Protein AF-A0A8S1H3C2-F1 (afdb_monomer_lite)

Structure (mmCIF, N/CA/C/O backbone):
data_AF-A0A8S1H3C2-F1
#
_entry.id   AF-A0A8S1H3C2-F1
#
loop_
_atom_site.group_PDB
_atom_site.id
_atom_site.type_symbol
_atom_site.label_atom_id
_atom_site.label_alt_id
_atom_site.label_comp_id
_atom_site.label_asym_id
_atom_site.label_entity_id
_atom_site.label_seq_id
_atom_site.pdbx_PDB_ins_code
_atom_site.Cartn_x
_atom_site.Cartn_y
_atom_site.Cartn_z
_atom_site.occupancy
_atom_site.B_iso_or_equiv
_atom_site.auth_seq_id
_atom_site.auth_comp_id
_atom_site.auth_asym_id
_atom_site.auth_atom_id
_atom_site.pdbx_PDB_model_num
ATOM 1 N N . MET A 1 1 ? 45.167 12.182 3.742 1.00 55.09 1 MET A N 1
ATOM 2 C CA . MET A 1 1 ? 45.003 10.897 3.016 1.00 55.09 1 MET A CA 1
ATOM 3 C C . MET A 1 1 ? 44.494 11.223 1.616 1.00 55.09 1 MET A C 1
ATOM 5 O O . MET A 1 1 ? 43.636 12.089 1.514 1.00 55.09 1 MET A O 1
ATOM 9 N N . ASP A 1 2 ? 45.043 10.626 0.556 1.00 65.62 2 ASP A N 1
ATOM 10 C CA . ASP A 1 2 ? 44.623 10.932 -0.822 1.00 65.62 2 ASP A CA 1
ATOM 11 C C . ASP A 1 2 ? 43.189 10.428 -1.076 1.00 65.62 2 ASP A C 1
ATOM 13 O O . ASP A 1 2 ? 42.877 9.261 -0.826 1.00 65.62 2 ASP A O 1
ATOM 17 N N . ARG A 1 3 ? 42.315 11.313 -1.572 1.00 51.00 3 ARG A N 1
ATOM 18 C CA . ARG A 1 3 ? 40.905 11.036 -1.890 1.00 51.00 3 ARG A CA 1
ATOM 19 C C . ARG A 1 3 ? 40.763 9.857 -2.850 1.00 51.00 3 ARG A C 1
ATOM 21 O O . ARG A 1 3 ? 39.789 9.114 -2.743 1.00 51.00 3 ARG A O 1
ATOM 28 N N . LYS A 1 4 ? 41.723 9.682 -3.761 1.00 58.03 4 LYS A N 1
ATOM 29 C CA . LYS A 1 4 ? 41.727 8.579 -4.725 1.00 58.03 4 LYS A CA 1
ATOM 30 C C . LYS A 1 4 ? 41.918 7.227 -4.028 1.00 58.03 4 LYS A C 1
ATOM 32 O O . LYS A 1 4 ? 41.159 6.305 -4.298 1.00 58.03 4 LYS A O 1
ATOM 37 N N . LYS A 1 5 ? 42.817 7.158 -3.037 1.00 65.50 5 LYS A N 1
ATOM 38 C CA . LYS A 1 5 ? 43.100 5.938 -2.258 1.00 65.50 5 LYS A CA 1
ATOM 39 C C . LYS A 1 5 ? 41.933 5.487 -1.380 1.00 65.50 5 LYS A C 1
ATOM 41 O O . LYS A 1 5 ? 41.719 4.294 -1.229 1.00 65.50 5 LYS A O 1
ATOM 46 N N . VAL A 1 6 ? 41.163 6.418 -0.811 1.00 62.41 6 VAL A N 1
ATOM 47 C CA . VAL A 1 6 ? 39.980 6.065 0.001 1.00 62.41 6 VAL A CA 1
ATOM 48 C C . VAL A 1 6 ? 38.882 5.453 -0.870 1.00 62.41 6 VAL A C 1
ATOM 50 O O . VAL A 1 6 ? 38.270 4.463 -0.486 1.00 62.41 6 VAL A O 1
ATOM 53 N N . ILE A 1 7 ? 38.663 6.013 -2.063 1.00 62.62 7 ILE A N 1
ATOM 54 C CA . ILE A 1 7 ? 37.695 5.479 -3.030 1.00 62.62 7 ILE A CA 1
ATOM 55 C C . ILE A 1 7 ? 38.133 4.093 -3.514 1.00 62.62 7 ILE A C 1
ATOM 57 O O . ILE A 1 7 ? 37.311 3.189 -3.602 1.00 62.62 7 ILE A O 1
ATOM 61 N N . GLU A 1 8 ? 39.424 3.914 -3.784 1.00 70.12 8 GLU A N 1
ATOM 62 C CA . GLU A 1 8 ? 39.999 2.647 -4.238 1.00 70.12 8 GLU A CA 1
ATOM 63 C C . GLU A 1 8 ? 39.879 1.539 -3.178 1.00 70.12 8 GLU A C 1
ATOM 65 O O . GLU A 1 8 ? 39.448 0.437 -3.504 1.00 70.12 8 GLU A O 1
ATOM 70 N N . LEU A 1 9 ? 40.130 1.852 -1.900 1.00 73.94 9 LEU A N 1
ATOM 71 C CA . LEU A 1 9 ? 39.920 0.919 -0.785 1.00 73.94 9 LEU A CA 1
ATOM 72 C C . LEU A 1 9 ? 38.450 0.503 -0.640 1.00 73.94 9 LEU A C 1
ATOM 74 O O . LEU A 1 9 ? 38.166 -0.680 -0.499 1.00 73.94 9 LEU A O 1
ATOM 78 N N . MET A 1 10 ? 37.513 1.450 -0.739 1.00 66.44 10 MET A N 1
ATOM 79 C CA . MET A 1 10 ? 36.079 1.140 -0.658 1.00 66.44 10 MET A CA 1
ATOM 80 C C . MET A 1 10 ? 35.590 0.310 -1.850 1.00 66.44 10 MET A C 1
ATOM 82 O O . MET A 1 10 ? 34.745 -0.565 -1.683 1.00 66.44 10 MET A O 1
ATOM 86 N N . ILE A 1 11 ? 36.104 0.575 -3.056 1.00 70.50 11 ILE A N 1
ATOM 87 C CA . ILE A 1 11 ? 35.782 -0.221 -4.247 1.00 70.50 11 ILE A CA 1
ATOM 88 C C . ILE A 1 11 ? 36.325 -1.641 -4.090 1.00 70.50 11 ILE A C 1
ATOM 90 O O . ILE A 1 11 ? 35.598 -2.584 -4.380 1.00 70.50 11 ILE A O 1
ATOM 94 N N . ASN A 1 12 ? 37.560 -1.805 -3.615 1.00 72.56 12 ASN A N 1
ATOM 95 C CA . ASN A 1 12 ? 38.154 -3.126 -3.407 1.00 72.56 12 ASN A CA 1
ATOM 96 C C . ASN A 1 12 ? 37.400 -3.928 -2.340 1.00 72.56 12 ASN A C 1
ATOM 98 O O . ASN A 1 12 ? 37.137 -5.101 -2.554 1.00 72.56 12 ASN A O 1
ATOM 102 N N . GLU A 1 13 ? 36.947 -3.285 -1.264 1.00 70.06 13 GLU A N 1
ATOM 103 C CA . GLU A 1 13 ? 36.142 -3.935 -0.222 1.00 70.06 13 GLU A CA 1
ATOM 104 C C . GLU A 1 13 ? 34.762 -4.378 -0.746 1.00 70.06 13 GLU A C 1
ATOM 106 O O . GLU A 1 13 ? 34.298 -5.480 -0.465 1.00 70.06 13 GLU A O 1
ATOM 111 N N . LEU A 1 14 ? 34.116 -3.567 -1.593 1.00 65.12 14 LEU A N 1
ATOM 112 C CA . LEU A 1 14 ? 32.884 -3.979 -2.275 1.00 65.12 14 LEU A CA 1
ATOM 113 C C . LEU A 1 14 ? 33.131 -5.140 -3.255 1.00 65.12 14 LEU A C 1
ATOM 115 O O . LEU A 1 14 ? 32.277 -6.011 -3.403 1.00 65.12 14 LEU A O 1
ATOM 119 N N . LYS A 1 15 ? 34.296 -5.199 -3.903 1.00 68.56 15 LYS A N 1
ATOM 120 C CA . LYS A 1 15 ? 34.657 -6.337 -4.760 1.00 68.56 15 LYS A CA 1
ATOM 121 C C . LYS A 1 15 ? 34.910 -7.609 -3.953 1.00 68.56 15 LYS A C 1
ATOM 123 O O . LYS A 1 15 ? 34.376 -8.653 -4.308 1.00 68.56 15 LYS A O 1
ATOM 128 N N . GLU A 1 16 ? 35.630 -7.512 -2.835 1.00 72.38 16 GLU A N 1
ATOM 129 C CA . GLU A 1 16 ? 35.894 -8.636 -1.921 1.00 72.38 16 GLU A CA 1
ATOM 130 C C . GLU A 1 16 ? 34.606 -9.257 -1.357 1.00 72.38 16 GLU A C 1
ATOM 132 O O . GLU A 1 16 ? 34.556 -10.456 -1.098 1.00 72.38 16 GLU A O 1
ATOM 137 N N . HIS A 1 17 ? 33.535 -8.469 -1.231 1.00 64.81 17 HIS A N 1
ATOM 138 C CA . HIS A 1 17 ? 32.214 -8.949 -0.817 1.00 64.81 17 HIS A CA 1
ATOM 139 C C . HIS A 1 17 ? 31.307 -9.420 -1.973 1.00 64.81 17 HIS A C 1
ATOM 141 O O . HIS A 1 17 ? 30.110 -9.620 -1.765 1.00 64.81 17 HIS A O 1
ATOM 147 N N . GLY A 1 18 ? 31.849 -9.620 -3.180 1.00 52.69 18 GLY A N 1
ATOM 148 C CA . GLY A 1 18 ? 31.133 -10.228 -4.307 1.00 52.69 18 GLY A CA 1
ATOM 149 C C . GLY A 1 18 ? 30.209 -9.283 -5.084 1.00 52.69 18 GLY A C 1
ATOM 150 O O . GLY A 1 18 ? 29.387 -9.745 -5.871 1.00 52.69 18 GLY A O 1
ATOM 151 N N . TYR A 1 19 ? 30.336 -7.962 -4.920 1.00 57.72 19 TYR A N 1
ATOM 152 C CA . TYR A 1 19 ? 29.526 -6.974 -5.652 1.00 57.72 19 TYR A CA 1
ATOM 153 C C . TYR A 1 19 ? 30.087 -6.642 -7.060 1.00 57.72 19 TYR A C 1
ATOM 155 O O . TYR A 1 19 ? 29.894 -5.530 -7.560 1.00 57.72 19 TYR A O 1
ATOM 163 N N . GLU A 1 20 ? 30.808 -7.572 -7.703 1.00 50.06 20 GLU A N 1
ATOM 164 C CA . GLU A 1 20 ? 31.586 -7.332 -8.936 1.00 50.06 20 GLU A CA 1
ATOM 165 C C . GLU A 1 20 ? 30.755 -7.198 -10.221 1.00 50.06 20 GLU A C 1
ATOM 167 O O . GLU A 1 20 ? 31.180 -6.520 -11.164 1.00 50.06 20 GLU A O 1
ATOM 172 N N . GLU A 1 21 ? 29.549 -7.760 -10.280 1.00 48.56 21 GLU A N 1
ATOM 173 C CA . GLU A 1 21 ? 28.742 -7.685 -11.497 1.00 48.56 21 GLU A CA 1
ATOM 174 C C . GLU A 1 21 ? 27.997 -6.353 -11.602 1.00 48.56 21 GLU A C 1
ATOM 176 O O . GLU A 1 21 ? 26.883 -6.175 -11.116 1.00 48.56 21 GLU A O 1
ATOM 181 N N . ARG A 1 22 ? 28.650 -5.403 -12.285 1.00 47.44 22 ARG A N 1
ATOM 182 C CA . ARG A 1 22 ? 28.085 -4.135 -12.770 1.00 47.44 22 ARG A CA 1
ATOM 183 C C . ARG A 1 22 ? 27.270 -3.408 -11.703 1.00 47.44 22 ARG A C 1
ATOM 185 O O . ARG A 1 22 ? 26.047 -3.367 -11.794 1.00 47.44 22 ARG A O 1
ATOM 192 N N . LEU A 1 23 ? 27.951 -2.731 -10.773 1.00 50.84 23 LEU A N 1
ATOM 193 C CA . LEU A 1 23 ? 27.340 -1.659 -9.979 1.00 50.84 23 LEU A CA 1
ATOM 194 C C . LEU A 1 23 ? 26.544 -0.755 -10.939 1.00 50.84 23 LEU A C 1
ATOM 196 O O . LEU A 1 23 ? 27.149 -0.037 -11.744 1.00 50.84 23 LEU A O 1
ATOM 200 N N . PRO A 1 24 ? 25.199 -0.801 -10.927 1.00 5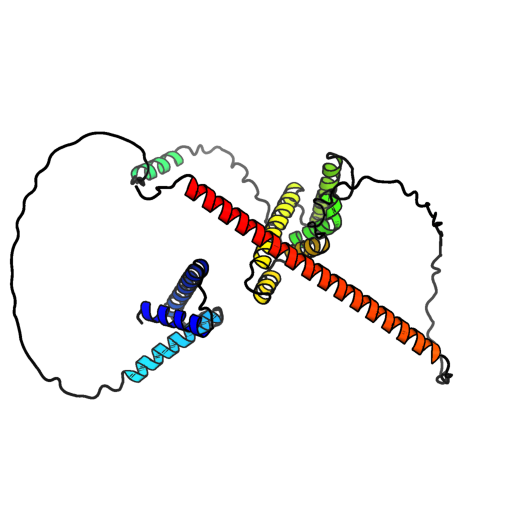7.19 24 PRO A N 1
ATOM 201 C CA . PRO A 1 24 ? 24.416 0.013 -11.837 1.00 57.19 24 PRO A CA 1
ATOM 202 C C . PRO A 1 24 ? 24.706 1.482 -11.506 1.00 57.19 24 PRO A C 1
ATOM 204 O O . PRO A 1 24 ? 25.086 1.799 -10.379 1.00 57.19 24 PRO A O 1
ATOM 207 N N . LYS A 1 25 ? 24.509 2.418 -12.443 1.00 58.56 25 LYS A N 1
ATOM 208 C CA . LYS A 1 25 ? 24.722 3.866 -12.192 1.00 58.56 25 LYS A CA 1
ATOM 209 C C . LYS A 1 25 ? 24.022 4.370 -10.910 1.00 58.56 25 LYS A C 1
ATOM 211 O O . LYS A 1 25 ? 24.436 5.360 -10.311 1.00 58.56 25 LYS A O 1
ATOM 216 N N . THR A 1 26 ? 22.981 3.669 -10.455 1.00 54.62 26 THR A N 1
ATOM 217 C CA . THR A 1 26 ? 22.297 3.889 -9.174 1.00 54.62 26 THR A CA 1
ATOM 218 C C . THR A 1 26 ? 23.173 3.604 -7.949 1.00 54.62 26 THR A C 1
ATOM 220 O O . THR A 1 26 ? 23.099 4.354 -6.978 1.00 54.62 26 THR A O 1
ATOM 223 N N . CYS A 1 27 ? 24.042 2.595 -7.982 1.00 62.31 27 CYS A N 1
ATOM 224 C CA . CYS A 1 27 ? 24.999 2.328 -6.912 1.00 62.31 27 CYS A CA 1
ATOM 225 C C . CYS A 1 27 ? 26.143 3.344 -6.888 1.00 62.31 27 CYS A C 1
ATOM 227 O O . CYS A 1 27 ? 26.574 3.724 -5.807 1.00 62.31 27 CYS A O 1
ATOM 229 N N . GLU A 1 28 ? 26.582 3.864 -8.038 1.00 66.94 28 GLU A N 1
ATOM 230 C CA . GLU A 1 28 ? 27.571 4.952 -8.075 1.00 66.94 28 GLU A CA 1
ATOM 231 C C . GLU A 1 28 ? 27.034 6.220 -7.391 1.00 66.94 28 GLU A C 1
ATOM 233 O O . GLU A 1 28 ? 27.723 6.838 -6.577 1.00 66.94 28 GLU A O 1
ATOM 238 N N . ASN A 1 29 ? 25.773 6.576 -7.656 1.00 71.12 29 ASN A N 1
ATOM 239 C CA . ASN A 1 29 ? 25.106 7.687 -6.975 1.00 71.12 29 ASN A CA 1
ATOM 240 C C . ASN A 1 29 ? 24.943 7.418 -5.475 1.00 71.12 29 ASN A C 1
ATOM 242 O O . ASN A 1 29 ? 25.213 8.296 -4.662 1.00 71.12 29 ASN A O 1
ATOM 246 N N . ARG A 1 30 ? 24.602 6.184 -5.091 1.00 71.31 30 ARG A N 1
ATOM 247 C CA . ARG A 1 30 ? 24.471 5.797 -3.681 1.00 71.31 30 ARG A CA 1
ATOM 248 C C . ARG A 1 30 ? 25.810 5.821 -2.940 1.00 71.31 30 ARG A C 1
ATOM 250 O O . ARG A 1 30 ? 25.859 6.264 -1.798 1.00 71.31 30 ARG A O 1
ATOM 257 N N . ILE A 1 31 ? 26.902 5.424 -3.594 1.00 75.00 31 ILE A N 1
ATOM 258 C CA . ILE A 1 31 ? 28.268 5.556 -3.068 1.00 75.00 31 ILE A CA 1
ATOM 259 C C . ILE A 1 31 ? 28.635 7.039 -2.930 1.00 75.00 31 ILE A C 1
ATOM 261 O O . ILE A 1 31 ? 29.165 7.436 -1.895 1.00 75.00 31 ILE A O 1
ATOM 265 N N . LYS A 1 32 ? 28.307 7.886 -3.915 1.00 75.69 32 LYS A N 1
ATOM 266 C CA . LYS A 1 32 ? 28.519 9.344 -3.834 1.00 75.69 32 LYS A CA 1
ATOM 267 C C . LYS A 1 32 ? 27.749 9.977 -2.670 1.00 75.69 32 LYS A C 1
ATOM 269 O O . LYS A 1 32 ? 28.317 10.811 -1.961 1.00 75.69 32 LYS A O 1
ATOM 274 N N . ASP A 1 33 ? 26.509 9.559 -2.442 1.00 74.88 33 ASP A N 1
ATOM 275 C CA . ASP A 1 33 ? 25.683 10.031 -1.327 1.00 74.88 33 ASP A CA 1
ATOM 276 C C . ASP A 1 33 ? 26.235 9.564 0.022 1.00 74.88 33 ASP A C 1
ATOM 278 O O . ASP A 1 33 ? 26.403 10.383 0.929 1.00 74.88 33 ASP A O 1
ATOM 282 N N . LEU A 1 34 ? 26.621 8.289 0.137 1.00 76.94 34 LEU A N 1
ATOM 283 C CA . LEU A 1 34 ? 27.295 7.760 1.325 1.00 76.94 34 LEU A CA 1
ATOM 284 C C . LEU A 1 34 ? 28.587 8.529 1.609 1.00 76.94 34 LEU A C 1
ATOM 286 O O . LEU A 1 34 ? 28.781 9.001 2.723 1.00 76.94 34 LEU A O 1
ATOM 290 N N . MET A 1 35 ? 29.419 8.778 0.595 1.00 77.38 35 MET A N 1
ATOM 291 C CA . MET A 1 35 ? 30.628 9.591 0.742 1.00 77.38 35 MET A CA 1
ATOM 292 C C . MET A 1 35 ? 30.328 11.019 1.207 1.00 77.38 35 MET A C 1
ATOM 294 O O . MET A 1 35 ? 31.107 11.589 1.972 1.00 77.38 35 MET A O 1
ATOM 298 N N . LYS A 1 36 ? 29.233 11.628 0.741 1.00 81.50 36 LYS A N 1
ATOM 299 C CA . LYS A 1 36 ? 28.829 12.976 1.159 1.00 81.50 36 LYS A CA 1
ATOM 300 C C . LYS A 1 36 ? 28.411 12.992 2.630 1.00 81.50 36 LYS A C 1
ATOM 302 O O . LYS A 1 36 ? 28.834 13.887 3.360 1.00 81.50 36 LYS A O 1
ATOM 307 N N . ILE A 1 37 ? 27.653 11.986 3.067 1.00 79.69 37 ILE A N 1
ATOM 308 C CA . ILE A 1 37 ? 27.237 11.812 4.465 1.00 79.69 37 ILE A CA 1
ATOM 309 C C . ILE A 1 37 ? 28.457 11.559 5.355 1.00 79.69 37 ILE A C 1
ATOM 311 O O . ILE A 1 37 ? 28.639 12.262 6.348 1.00 79.69 37 ILE A O 1
ATOM 315 N N . THR A 1 38 ? 29.338 10.630 4.973 1.00 81.50 38 THR A N 1
ATOM 316 C CA . THR A 1 38 ? 30.560 10.318 5.726 1.00 81.50 38 THR A CA 1
ATOM 317 C C . THR A 1 38 ? 31.457 11.547 5.861 1.00 81.50 38 THR A C 1
ATOM 319 O O . THR A 1 38 ? 31.936 11.827 6.953 1.00 81.50 38 THR A O 1
ATOM 322 N N . LYS A 1 39 ? 31.631 12.346 4.799 1.00 81.00 39 LYS A N 1
ATOM 323 C CA . LYS A 1 39 ? 32.386 13.611 4.868 1.00 81.00 39 LYS A CA 1
ATOM 324 C C . LYS A 1 39 ? 31.757 14.631 5.812 1.00 81.00 39 LYS A C 1
ATOM 326 O O . LYS A 1 39 ? 32.479 15.263 6.575 1.00 81.00 39 LYS A O 1
ATOM 331 N N . GLY A 1 40 ? 30.435 14.794 5.756 1.00 85.19 40 GLY A N 1
ATOM 332 C CA . GLY A 1 40 ? 29.718 15.694 6.659 1.00 85.19 40 GLY A CA 1
ATOM 333 C C . GLY A 1 40 ? 29.882 15.281 8.120 1.00 85.19 40 GLY A C 1
ATOM 334 O O . GLY A 1 40 ? 30.102 16.131 8.978 1.00 85.19 40 GLY A O 1
ATOM 335 N N . LEU A 1 41 ? 29.846 13.975 8.391 1.00 84.75 41 LEU A N 1
ATOM 336 C CA . LEU A 1 41 ? 30.044 13.434 9.731 1.00 84.75 41 LEU A CA 1
ATOM 337 C C . LEU A 1 41 ? 31.491 13.608 10.216 1.00 84.75 41 LEU A C 1
ATOM 339 O O . LEU A 1 41 ? 31.678 14.060 11.340 1.00 84.75 41 LEU A O 1
ATOM 343 N N . ILE A 1 42 ? 32.494 13.334 9.371 1.00 83.19 42 ILE A N 1
ATOM 344 C CA . ILE A 1 42 ? 33.915 13.567 9.691 1.00 83.19 42 ILE A CA 1
ATOM 345 C C . ILE A 1 42 ? 34.143 15.035 10.046 1.00 83.19 42 ILE A C 1
ATOM 347 O O . ILE A 1 42 ? 34.645 15.321 11.125 1.00 83.19 42 ILE A O 1
ATOM 351 N N . HIS A 1 43 ? 33.691 15.963 9.199 1.00 84.06 43 HIS A N 1
ATOM 352 C CA . HIS A 1 43 ? 33.841 17.393 9.466 1.00 84.06 43 HIS A CA 1
ATOM 353 C C . HIS A 1 43 ? 33.144 17.802 10.770 1.00 84.06 43 HIS A C 1
ATOM 355 O O . HIS A 1 43 ? 33.663 18.619 11.524 1.00 84.06 43 HIS A O 1
ATOM 361 N N . LYS A 1 44 ? 31.963 17.240 11.061 1.00 87.19 44 LYS A N 1
ATOM 362 C CA . LYS A 1 44 ? 31.235 17.529 12.301 1.00 87.19 44 LYS A CA 1
ATOM 363 C C . LYS A 1 44 ? 32.001 17.028 13.526 1.00 87.19 44 LYS A C 1
ATOM 365 O O . LYS A 1 44 ? 32.126 17.775 14.491 1.00 87.19 44 LYS A O 1
ATOM 370 N N . ILE A 1 45 ? 32.558 15.820 13.465 1.00 84.50 45 ILE A N 1
ATOM 371 C CA . ILE A 1 45 ? 33.403 15.250 14.523 1.00 84.50 45 ILE A CA 1
ATOM 372 C C . ILE A 1 45 ? 34.664 16.105 14.715 1.00 84.50 45 ILE A C 1
ATOM 374 O O . ILE A 1 45 ? 34.937 16.518 15.837 1.00 84.50 45 ILE A O 1
ATOM 378 N N . GLU A 1 46 ? 35.373 16.449 13.636 1.00 83.56 46 GLU A N 1
ATOM 379 C CA . GLU A 1 46 ? 36.587 17.281 13.677 1.00 83.56 46 GLU A CA 1
ATOM 380 C C . GLU A 1 46 ? 36.321 18.694 14.219 1.00 83.56 46 GLU A C 1
ATOM 382 O O . GLU A 1 46 ? 37.153 19.250 14.930 1.00 83.56 46 GLU A O 1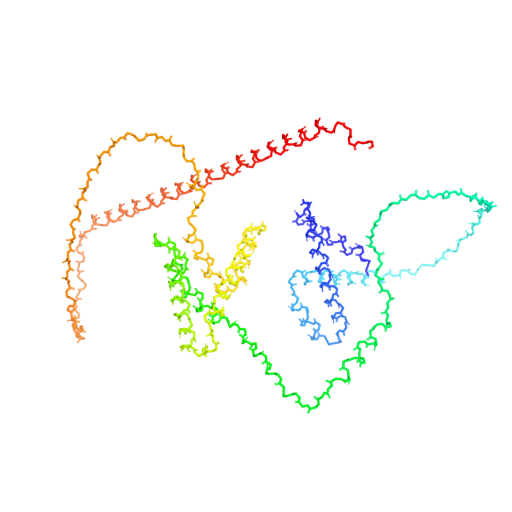
ATOM 387 N N . SER A 1 47 ? 35.152 19.272 13.924 1.00 84.69 47 SER A N 1
ATOM 388 C CA . SER A 1 47 ? 34.759 20.598 14.427 1.00 84.69 47 SER A CA 1
ATOM 389 C C . SER A 1 47 ? 34.278 20.597 15.882 1.00 84.69 47 SER A C 1
ATOM 391 O O . SER A 1 47 ? 34.137 21.659 16.486 1.00 84.69 47 SER A O 1
ATOM 393 N N . THR A 1 48 ? 33.996 19.421 16.447 1.00 91.56 48 THR A N 1
ATOM 394 C CA . THR A 1 48 ? 33.482 19.284 17.810 1.00 91.56 48 THR A CA 1
ATOM 395 C C . THR A 1 48 ? 34.655 19.147 18.774 1.00 91.56 48 THR A C 1
ATOM 397 O O . THR A 1 48 ? 35.412 18.187 18.692 1.00 91.56 48 THR A O 1
ATOM 400 N N . THR A 1 49 ? 34.807 20.084 19.711 1.00 89.06 49 THR A N 1
ATOM 401 C CA . THR A 1 49 ? 35.909 20.092 20.696 1.00 89.06 49 THR A CA 1
ATOM 402 C C . THR A 1 49 ? 35.656 19.190 21.908 1.00 89.06 49 THR A C 1
ATOM 404 O O . THR A 1 49 ? 36.585 18.824 22.621 1.00 89.06 49 THR A O 1
ATOM 407 N N . SER A 1 50 ? 34.397 18.820 22.142 1.00 95.00 50 SER A N 1
ATOM 408 C CA . SER A 1 50 ? 33.955 17.970 23.247 1.00 95.00 50 SER A CA 1
ATOM 409 C C . SER A 1 50 ? 34.061 16.488 22.882 1.00 95.00 50 SER A C 1
ATOM 411 O O . SER A 1 50 ? 33.376 16.003 21.981 1.00 95.00 50 SER A O 1
ATOM 413 N N . GLN A 1 51 ? 34.882 15.741 23.623 1.00 87.75 51 GLN A N 1
ATOM 414 C CA . GLN A 1 51 ? 35.063 14.297 23.430 1.00 87.75 51 GLN A CA 1
ATOM 415 C C . GLN A 1 51 ? 33.754 13.508 23.614 1.00 87.75 51 GLN A C 1
ATOM 417 O O . GLN A 1 51 ? 33.489 12.565 22.870 1.00 87.75 51 GLN A O 1
ATOM 422 N N . LYS A 1 52 ? 32.893 13.923 24.556 1.00 89.44 52 LYS A N 1
ATOM 423 C CA . LYS A 1 52 ? 31.581 13.288 24.778 1.00 89.44 52 LYS A CA 1
ATOM 424 C C . LYS A 1 52 ? 30.663 13.437 23.564 1.00 89.44 52 LYS A C 1
ATOM 426 O O . LYS A 1 52 ? 29.956 12.498 23.206 1.00 89.44 52 LYS A O 1
ATOM 431 N N . ASP A 1 53 ? 30.713 14.590 22.906 1.00 85.19 53 ASP A N 1
ATOM 432 C CA . ASP A 1 53 ? 29.895 14.860 21.723 1.00 85.19 53 ASP A CA 1
ATOM 433 C C . ASP A 1 53 ? 30.443 14.138 20.484 1.00 85.19 53 ASP A C 1
ATOM 435 O O . ASP A 1 53 ? 29.667 13.638 19.668 1.00 85.19 53 ASP A O 1
ATOM 439 N N . GLN A 1 54 ? 31.768 13.987 20.373 1.00 85.31 54 GLN A N 1
ATOM 440 C CA . GLN A 1 54 ? 32.387 13.133 19.353 1.00 85.31 54 GLN A CA 1
ATOM 441 C C . GLN A 1 54 ? 31.966 11.663 19.514 1.00 85.31 54 GLN A C 1
ATOM 443 O O . GLN A 1 54 ? 31.564 11.028 18.536 1.00 85.31 54 GLN A O 1
ATOM 448 N N . GLU A 1 55 ? 31.986 11.126 20.739 1.00 86.94 55 GLU A N 1
ATOM 449 C CA . GLU A 1 55 ? 31.516 9.762 21.021 1.00 86.94 55 GLU A CA 1
ATOM 450 C C . GLU A 1 55 ? 30.025 9.589 20.722 1.00 86.94 55 GLU A C 1
ATOM 452 O O . GLU A 1 55 ? 29.621 8.570 20.157 1.00 86.94 55 GLU A O 1
ATOM 457 N N . TYR A 1 56 ? 29.197 10.584 21.048 1.00 91.31 56 TYR A N 1
ATOM 458 C CA . TYR A 1 56 ? 27.772 10.562 20.724 1.00 91.31 56 TYR A CA 1
ATOM 459 C C . TYR A 1 56 ? 27.527 10.549 19.206 1.00 91.31 56 TYR A C 1
ATOM 461 O O . TYR A 1 56 ? 26.721 9.754 18.707 1.00 91.31 56 TYR A O 1
ATOM 469 N N . LEU A 1 57 ? 28.253 11.374 18.445 1.00 87.50 57 LEU A N 1
ATOM 470 C CA . LEU A 1 57 ? 28.189 11.396 16.978 1.00 87.50 57 LEU A CA 1
ATOM 471 C C . LEU A 1 57 ? 28.647 10.068 16.359 1.00 87.50 57 LEU A C 1
ATOM 473 O O . LEU A 1 57 ? 28.044 9.603 15.393 1.00 87.50 57 LEU A O 1
ATOM 477 N N . LEU A 1 58 ? 29.664 9.424 16.936 1.00 86.94 58 LEU A N 1
ATOM 478 C CA . LEU A 1 58 ? 30.120 8.099 16.509 1.00 86.94 58 LEU A CA 1
ATOM 479 C C . LEU A 1 58 ? 29.101 7.001 16.844 1.00 86.94 58 LEU A C 1
ATOM 481 O O . LEU A 1 58 ? 28.833 6.144 16.003 1.00 86.94 58 LEU A O 1
ATOM 485 N N . ARG A 1 59 ? 28.485 7.028 18.034 1.00 89.62 59 ARG A N 1
ATOM 486 C CA . ARG A 1 59 ? 27.472 6.039 18.452 1.00 89.62 59 ARG A CA 1
ATOM 487 C C . ARG A 1 59 ? 26.177 6.134 17.648 1.00 89.62 59 ARG A C 1
ATOM 489 O O . ARG A 1 59 ? 25.575 5.099 17.367 1.00 89.62 59 ARG A O 1
ATOM 496 N N . SER A 1 60 ? 25.776 7.347 17.272 1.00 86.25 60 SER A N 1
ATOM 497 C CA . SER A 1 60 ? 24.557 7.617 16.495 1.00 86.25 60 SER A CA 1
ATOM 498 C C . SER A 1 60 ? 24.712 7.399 14.985 1.00 86.25 60 SER A C 1
ATOM 500 O O . SER A 1 60 ? 23.718 7.414 14.259 1.00 86.25 60 SER A O 1
ATOM 502 N N . ALA A 1 61 ? 25.933 7.164 14.493 1.00 87.75 61 ALA A N 1
ATOM 503 C CA . ALA A 1 61 ? 26.169 6.863 13.087 1.00 87.75 61 ALA A CA 1
ATOM 504 C C . ALA A 1 61 ? 25.620 5.471 12.694 1.00 87.75 61 ALA A C 1
ATOM 506 O O . ALA A 1 61 ? 25.668 4.536 13.494 1.00 87.75 61 ALA A O 1
ATOM 507 N N . PRO A 1 62 ? 25.147 5.281 11.450 1.00 85.38 62 PRO A N 1
ATOM 508 C CA . PRO A 1 62 ? 24.832 3.954 10.921 1.00 85.38 62 PRO A CA 1
ATOM 509 C C . PRO A 1 62 ? 26.033 2.992 10.986 1.00 85.38 62 PRO A C 1
ATOM 511 O O . PRO A 1 62 ? 27.164 3.405 10.730 1.00 85.38 62 PRO A O 1
ATOM 514 N N . GLU A 1 63 ? 25.796 1.701 11.245 1.00 81.88 63 GLU A N 1
ATOM 515 C CA . GLU A 1 63 ? 26.856 0.686 11.440 1.00 81.88 63 GLU A CA 1
ATOM 516 C C . GLU A 1 63 ? 27.874 0.610 10.290 1.00 81.88 63 GLU A C 1
ATOM 518 O O . GLU A 1 63 ? 29.081 0.558 10.514 1.00 81.88 63 GLU A O 1
ATOM 523 N N . HIS A 1 64 ? 27.415 0.712 9.041 1.00 76.62 64 HIS A N 1
ATOM 524 C CA . HIS A 1 64 ? 28.309 0.729 7.880 1.00 76.62 64 HIS A CA 1
ATOM 525 C C . HIS A 1 64 ? 29.235 1.960 7.863 1.00 76.62 64 HIS A C 1
ATOM 527 O O . HIS A 1 64 ? 30.368 1.871 7.400 1.00 76.62 64 HIS A O 1
ATOM 533 N N . ILE A 1 65 ? 28.798 3.104 8.405 1.00 81.62 65 ILE A N 1
ATOM 534 C CA . ILE A 1 65 ? 29.640 4.301 8.547 1.00 81.62 65 ILE A CA 1
ATOM 535 C C . ILE A 1 65 ? 30.627 4.132 9.707 1.00 81.62 65 ILE A C 1
ATOM 537 O O . ILE A 1 65 ? 31.781 4.536 9.571 1.00 81.62 65 ILE A O 1
ATOM 541 N N . LYS A 1 66 ? 30.219 3.494 10.813 1.00 86.25 66 LYS A N 1
ATOM 542 C CA . LYS A 1 66 ? 31.115 3.175 11.939 1.00 86.25 66 LYS A CA 1
ATOM 543 C C . LYS A 1 66 ? 32.281 2.288 11.505 1.00 86.25 66 LYS A C 1
ATOM 545 O O . LYS A 1 66 ? 33.415 2.579 11.873 1.00 86.25 66 LYS A O 1
ATOM 550 N N . LEU A 1 67 ? 32.024 1.269 10.681 1.00 81.31 67 LEU A N 1
ATOM 551 C CA . LEU A 1 67 ? 33.066 0.391 10.130 1.00 81.31 67 LEU A CA 1
ATOM 552 C C . LEU A 1 67 ? 34.086 1.167 9.282 1.00 81.31 67 LEU A C 1
ATOM 554 O O . LEU A 1 67 ? 35.294 1.029 9.485 1.00 81.31 67 LEU A O 1
ATOM 558 N N . ILE A 1 68 ? 33.605 2.042 8.390 1.00 79.25 68 ILE A N 1
ATOM 559 C CA . ILE A 1 68 ? 34.462 2.892 7.550 1.00 79.25 68 ILE A CA 1
ATOM 560 C C . ILE A 1 68 ? 35.308 3.835 8.418 1.00 79.25 68 ILE A C 1
ATOM 562 O O . ILE A 1 68 ? 36.516 3.957 8.209 1.00 79.25 68 ILE A O 1
ATOM 566 N N . LEU A 1 69 ? 34.698 4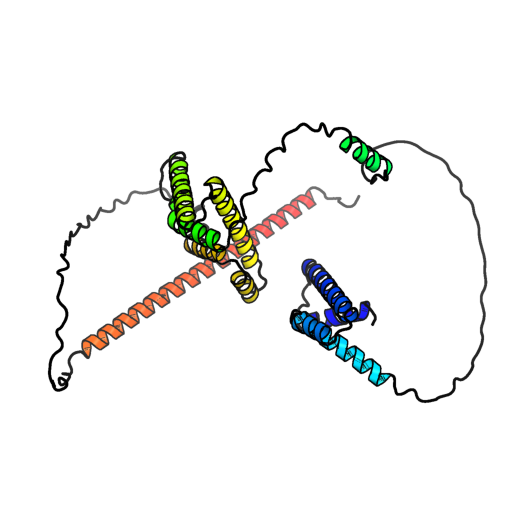.486 9.415 1.00 81.38 69 LEU A N 1
ATOM 567 C CA . LEU A 1 69 ? 35.404 5.386 10.331 1.00 81.38 69 LEU A CA 1
ATOM 568 C C . LEU A 1 69 ? 36.433 4.643 11.190 1.00 81.38 69 LEU A C 1
ATOM 570 O O . LEU A 1 69 ? 37.557 5.120 11.328 1.00 81.38 69 LEU A O 1
ATOM 574 N N . GLY A 1 70 ? 36.093 3.459 11.706 1.00 80.62 70 GLY A N 1
ATOM 575 C CA . GLY A 1 70 ? 37.003 2.622 12.490 1.00 80.62 70 GLY A CA 1
ATOM 576 C C . GLY A 1 70 ? 38.271 2.258 11.715 1.00 80.62 70 GLY A C 1
ATOM 577 O O . GLY A 1 70 ? 39.377 2.432 12.227 1.00 80.62 70 GLY A O 1
ATOM 578 N N . ARG A 1 71 ? 38.135 1.854 10.445 1.00 75.88 71 ARG A N 1
ATOM 579 C CA . ARG A 1 71 ? 39.284 1.554 9.570 1.00 75.88 71 ARG A CA 1
ATOM 580 C C . ARG A 1 71 ? 40.086 2.802 9.187 1.00 75.88 71 ARG A C 1
ATOM 582 O O . ARG A 1 71 ? 41.316 2.749 9.126 1.00 75.88 71 ARG A O 1
ATOM 589 N N . LEU A 1 72 ? 39.434 3.946 8.961 1.00 73.38 72 LEU A N 1
ATOM 590 C CA . LEU A 1 72 ? 40.132 5.216 8.708 1.00 73.38 72 LEU A CA 1
ATOM 591 C C . LEU A 1 72 ? 40.974 5.651 9.916 1.00 73.38 72 LEU A C 1
ATOM 593 O O . LEU A 1 72 ? 42.117 6.079 9.748 1.00 73.38 72 LEU A O 1
ATOM 597 N N . ILE A 1 73 ? 40.451 5.477 11.131 1.00 74.94 73 ILE A N 1
ATOM 598 C CA . ILE A 1 73 ? 41.185 5.754 12.370 1.00 74.94 73 ILE A CA 1
ATOM 599 C C . ILE A 1 73 ? 42.363 4.783 12.512 1.00 74.94 73 ILE A C 1
ATOM 601 O O . ILE A 1 73 ? 43.493 5.236 12.699 1.00 74.94 73 ILE A O 1
ATOM 605 N N . GLN A 1 74 ? 42.145 3.477 12.322 1.00 72.00 74 GLN A N 1
ATOM 606 C CA . GLN A 1 74 ? 43.211 2.469 12.377 1.00 72.00 74 GLN A CA 1
ATOM 607 C C . GLN A 1 74 ? 44.337 2.764 11.376 1.00 72.00 74 GLN A C 1
ATOM 609 O O . GLN A 1 74 ? 45.493 2.845 11.777 1.00 72.00 74 GLN A O 1
ATOM 614 N N . THR A 1 75 ? 44.014 3.032 10.106 1.00 69.25 75 THR A N 1
ATOM 615 C CA . THR A 1 75 ? 45.019 3.352 9.069 1.00 69.25 75 THR A CA 1
ATOM 616 C C . THR A 1 75 ? 45.756 4.673 9.313 1.00 69.25 75 THR A C 1
ATOM 618 O O . THR A 1 75 ? 46.884 4.845 8.845 1.00 69.25 75 THR A O 1
ATOM 621 N N . SER A 1 76 ? 45.151 5.616 10.042 1.00 67.31 76 SER A N 1
ATOM 622 C CA . SER A 1 76 ? 45.829 6.843 10.473 1.00 67.31 76 SER A CA 1
ATOM 623 C C . SER A 1 76 ? 46.776 6.611 11.657 1.00 67.31 76 SER A C 1
ATOM 625 O O . SER A 1 76 ? 47.840 7.230 11.702 1.00 67.31 76 SER A O 1
ATOM 627 N N . ALA A 1 77 ? 46.446 5.678 12.556 1.00 62.66 77 ALA A N 1
ATOM 628 C CA . ALA A 1 77 ? 47.294 5.286 13.680 1.00 62.66 77 ALA A CA 1
ATOM 629 C C . ALA A 1 77 ? 48.533 4.504 13.212 1.00 62.66 77 ALA A C 1
ATOM 631 O O . ALA A 1 77 ? 49.643 4.835 13.622 1.00 62.66 77 ALA A O 1
ATOM 632 N N . THR A 1 78 ? 48.377 3.563 12.269 1.00 64.50 78 THR A N 1
ATOM 633 C CA . THR A 1 78 ? 49.504 2.769 11.732 1.00 64.50 78 THR A CA 1
ATOM 634 C C . THR A 1 78 ? 50.543 3.627 11.002 1.00 64.50 78 THR A C 1
ATOM 636 O O . THR A 1 78 ? 51.721 3.289 10.972 1.00 64.50 78 THR A O 1
ATOM 639 N N . LYS A 1 79 ? 50.125 4.765 10.427 1.00 59.78 79 LYS A N 1
ATOM 640 C CA . LYS A 1 79 ? 51.038 5.720 9.777 1.00 59.78 79 LYS A CA 1
ATOM 641 C C . LYS A 1 79 ? 51.833 6.581 10.750 1.00 59.78 79 LYS A C 1
ATOM 643 O O . LYS A 1 79 ? 52.875 7.084 10.353 1.00 59.78 79 LYS A O 1
ATOM 648 N N . ARG A 1 80 ? 51.344 6.780 11.978 1.00 55.75 80 ARG A N 1
ATOM 649 C CA . ARG A 1 80 ? 52.099 7.490 13.022 1.00 55.75 80 ARG A CA 1
ATOM 650 C C . ARG A 1 80 ? 53.133 6.577 13.673 1.00 55.75 80 ARG A C 1
ATOM 652 O O . ARG A 1 80 ? 54.225 7.038 13.958 1.00 55.75 80 ARG A O 1
ATOM 659 N N . SER A 1 81 ? 52.829 5.285 13.816 1.00 56.19 81 SER A N 1
ATOM 660 C CA . SER A 1 81 ? 53.785 4.299 14.336 1.00 56.19 81 SER A CA 1
ATOM 661 C C . SER A 1 81 ? 54.900 3.933 13.349 1.00 56.19 81 SER A C 1
ATOM 663 O O . SER A 1 81 ? 55.928 3.428 13.772 1.00 56.19 81 SER A O 1
ATOM 665 N N . SER A 1 82 ? 54.727 4.174 12.043 1.00 53.25 82 SER A N 1
ATOM 666 C CA . SER A 1 82 ? 55.748 3.883 11.022 1.00 53.25 82 SER A CA 1
ATOM 667 C C . SER A 1 82 ? 56.619 5.087 10.640 1.00 53.25 82 SER A C 1
ATOM 669 O O . SER A 1 82 ? 57.417 4.979 9.715 1.00 53.25 82 SER A O 1
ATOM 671 N N . SER A 1 83 ? 56.419 6.256 11.258 1.00 50.06 83 SER A N 1
ATOM 672 C CA . SER A 1 83 ? 57.188 7.480 10.974 1.00 50.06 83 SER A CA 1
ATOM 673 C C . SER A 1 83 ? 58.188 7.848 12.074 1.00 50.06 83 SER A C 1
ATOM 675 O O . SER A 1 83 ? 58.773 8.923 12.010 1.00 50.06 83 SER A O 1
ATOM 677 N N . GLU A 1 84 ? 58.365 6.987 13.079 1.00 49.91 84 GLU A N 1
ATOM 678 C CA . GLU A 1 84 ? 59.246 7.219 14.236 1.00 49.91 84 GLU A CA 1
ATOM 679 C C . GLU A 1 84 ? 60.557 6.407 14.181 1.00 49.91 84 GLU A C 1
ATOM 681 O O . GLU A 1 84 ? 61.346 6.444 15.115 1.00 49.91 84 GLU A O 1
ATOM 686 N N . GLU A 1 85 ? 60.838 5.744 13.053 1.00 49.44 85 GLU A N 1
ATOM 687 C CA . GLU A 1 85 ? 62.176 5.248 12.697 1.00 49.44 85 GLU A CA 1
ATOM 688 C C . GLU A 1 85 ? 62.736 6.118 11.561 1.00 49.44 85 GLU A C 1
ATOM 690 O O . GLU A 1 85 ? 62.655 5.780 10.380 1.00 49.44 85 GLU A O 1
ATOM 695 N N . ILE A 1 86 ? 63.250 7.300 11.912 1.00 49.62 86 ILE A N 1
ATOM 696 C CA . ILE A 1 86 ? 64.167 8.044 11.042 1.00 49.62 86 ILE A CA 1
ATOM 697 C C . ILE A 1 86 ? 65.567 7.747 11.561 1.00 49.62 86 ILE A C 1
ATOM 699 O O . ILE A 1 86 ? 66.004 8.306 12.562 1.00 49.62 86 ILE A O 1
ATOM 703 N N . ASP A 1 87 ? 66.223 6.822 10.870 1.00 44.47 87 ASP A N 1
ATOM 704 C CA . ASP A 1 87 ? 67.641 6.525 11.002 1.00 44.47 87 ASP A CA 1
ATOM 705 C C . ASP A 1 87 ? 68.445 7.719 10.455 1.00 44.47 87 ASP A C 1
ATOM 707 O O . ASP A 1 87 ? 68.305 8.113 9.289 1.00 44.47 87 ASP A O 1
ATOM 711 N N . ASP A 1 88 ? 69.276 8.311 11.310 1.00 49.00 88 ASP A N 1
ATOM 712 C CA . ASP A 1 88 ? 70.220 9.374 10.974 1.00 49.00 88 ASP A CA 1
ATOM 713 C C . ASP A 1 88 ? 71.245 8.862 9.950 1.00 49.00 88 ASP A C 1
ATOM 715 O O . ASP A 1 88 ? 72.252 8.244 10.296 1.00 49.00 88 ASP A O 1
ATOM 719 N N . THR A 1 89 ? 71.035 9.156 8.665 1.00 49.28 89 THR A N 1
ATOM 720 C CA . THR A 1 89 ? 72.079 8.989 7.642 1.00 49.28 89 THR A CA 1
ATOM 721 C C . THR A 1 89 ? 72.282 10.265 6.819 1.00 49.28 89 THR A C 1
ATOM 723 O O . THR A 1 89 ? 71.327 10.845 6.295 1.00 49.28 89 THR A O 1
ATOM 726 N N . PRO A 1 90 ? 73.534 10.750 6.686 1.00 53.09 90 PRO A N 1
ATOM 727 C CA . PRO A 1 90 ? 73.823 12.024 6.043 1.00 53.09 90 PRO A CA 1
ATOM 728 C C . PRO A 1 90 ? 73.738 11.928 4.515 1.00 53.09 90 PRO A C 1
ATOM 730 O O . PRO A 1 90 ? 74.260 11.014 3.878 1.00 53.09 90 PRO A O 1
ATOM 733 N N . SER A 1 91 ? 73.100 12.938 3.923 1.00 37.16 91 SER A N 1
ATOM 734 C CA . SER A 1 91 ? 72.885 13.088 2.483 1.00 37.16 91 SER A CA 1
ATOM 735 C C . SER A 1 91 ? 74.190 13.264 1.684 1.00 37.16 91 SER A C 1
ATOM 737 O O . SER A 1 91 ? 74.962 14.185 1.974 1.00 37.16 91 SER A O 1
ATOM 739 N N . PRO A 1 92 ? 74.416 12.491 0.604 1.00 43.25 92 PRO A N 1
ATOM 740 C CA . PRO A 1 92 ? 75.458 12.783 -0.368 1.00 43.25 92 PRO A CA 1
ATOM 741 C C . PRO A 1 92 ? 74.951 13.754 -1.447 1.00 43.25 92 PRO A C 1
ATOM 743 O O . PRO A 1 92 ? 73.959 13.518 -2.134 1.00 43.25 92 PRO A O 1
ATOM 746 N N . LYS A 1 93 ? 75.691 14.852 -1.625 1.00 50.69 93 LYS A N 1
ATOM 747 C CA . LYS A 1 93 ? 75.587 15.788 -2.753 1.00 50.69 93 LYS A CA 1
ATOM 748 C C . LYS A 1 93 ? 75.973 15.103 -4.071 1.00 50.69 93 LYS A C 1
ATOM 750 O O . LYS A 1 93 ? 77.056 14.535 -4.145 1.00 50.69 93 LYS A O 1
ATOM 755 N N . LYS A 1 94 ? 75.163 15.274 -5.119 1.00 44.00 94 LYS A N 1
ATOM 756 C CA . LYS A 1 94 ? 75.482 15.208 -6.569 1.00 44.00 94 LYS A CA 1
ATOM 757 C C . LYS A 1 94 ? 74.250 15.788 -7.289 1.00 44.00 94 LYS A C 1
ATOM 759 O O . LYS A 1 94 ? 73.143 15.475 -6.891 1.00 44.00 94 LYS A O 1
ATOM 764 N N . GLY A 1 95 ? 74.295 16.662 -8.288 1.00 40.31 95 GLY A N 1
ATOM 765 C CA . GLY A 1 95 ? 75.353 17.076 -9.199 1.00 40.31 95 GLY A CA 1
ATOM 766 C C . GLY A 1 95 ? 74.727 17.204 -10.597 1.00 40.31 95 GLY A C 1
ATOM 767 O O . GLY A 1 95 ? 74.352 16.187 -11.156 1.00 40.31 95 GLY A O 1
ATOM 768 N N . LYS A 1 96 ? 74.591 18.452 -11.075 1.00 46.97 96 LYS A N 1
ATOM 769 C CA . LYS A 1 96 ? 74.484 18.986 -12.458 1.00 46.97 96 LYS A CA 1
ATOM 770 C C . LYS A 1 96 ? 74.093 18.080 -13.647 1.00 46.97 96 LYS A C 1
ATOM 772 O O . LYS A 1 96 ? 74.737 17.056 -13.862 1.00 46.97 96 LYS A O 1
ATOM 777 N N . LYS A 1 97 ? 73.220 18.634 -14.509 1.00 44.41 97 LYS A N 1
ATOM 778 C CA . LYS A 1 97 ? 73.310 18.843 -15.988 1.00 44.41 97 LYS A CA 1
ATOM 779 C C . LYS A 1 97 ? 71.877 19.124 -16.490 1.00 44.41 97 LYS A C 1
ATOM 781 O O . LYS A 1 97 ? 70.999 18.334 -16.165 1.00 44.41 97 LYS A O 1
ATOM 786 N N . ASP A 1 98 ? 71.491 20.300 -16.992 1.00 55.38 98 ASP A N 1
ATOM 787 C CA . ASP A 1 98 ? 71.919 21.079 -18.178 1.00 55.38 98 ASP A CA 1
ATOM 788 C C . ASP A 1 98 ? 71.838 20.295 -19.505 1.00 55.38 98 ASP A C 1
ATOM 790 O O . ASP A 1 98 ? 72.229 19.131 -19.537 1.00 55.38 98 ASP A O 1
ATOM 794 N N . ASP A 1 99 ? 71.355 20.998 -20.546 1.00 43.97 99 ASP A N 1
ATOM 795 C CA . ASP A 1 99 ? 71.102 20.633 -21.964 1.00 43.97 99 ASP A CA 1
ATOM 796 C C . ASP A 1 99 ? 69.628 20.199 -22.231 1.00 43.97 99 ASP A C 1
ATOM 798 O O . ASP A 1 99 ? 69.128 19.275 -21.600 1.00 43.97 99 ASP A O 1
ATOM 802 N N . ASP A 1 100 ? 68.787 20.851 -23.055 1.00 44.31 100 ASP A N 1
ATOM 803 C CA . ASP A 1 100 ? 69.004 21.552 -24.335 1.00 44.31 100 ASP A CA 1
ATOM 804 C C . ASP A 1 100 ? 67.969 22.686 -24.643 1.00 44.31 100 ASP A C 1
ATOM 806 O O . ASP A 1 100 ? 66.934 22.779 -23.973 1.00 44.31 100 ASP A O 1
ATOM 810 N N . PRO A 1 101 ? 68.219 23.541 -25.671 1.00 62.12 101 PRO A N 1
ATOM 811 C CA . PRO A 1 101 ? 67.510 24.795 -25.976 1.00 62.12 101 PRO A CA 1
ATOM 812 C C . PRO A 1 101 ? 66.664 24.725 -27.300 1.00 62.12 101 PRO A C 1
ATOM 814 O O . PRO A 1 101 ? 66.078 23.678 -27.556 1.00 62.12 101 PRO A O 1
ATOM 817 N N . PRO A 1 102 ? 66.451 25.797 -28.113 1.00 69.19 102 PRO A N 1
ATOM 818 C CA . PRO A 1 102 ? 65.187 26.552 -28.181 1.00 69.19 102 PRO A CA 1
ATOM 819 C C . PRO A 1 102 ? 64.567 26.684 -29.609 1.00 69.19 102 PRO A C 1
ATOM 821 O O . PRO A 1 102 ? 65.093 26.150 -30.579 1.00 69.19 102 PRO A O 1
ATOM 824 N N . TYR A 1 103 ? 63.535 27.546 -29.741 1.00 43.50 103 TYR A N 1
ATOM 825 C CA . TYR A 1 103 ? 63.048 28.202 -30.988 1.00 43.50 103 TYR A CA 1
ATOM 826 C C . TYR A 1 103 ? 62.065 27.349 -31.847 1.00 43.50 103 TYR A C 1
ATOM 828 O O . TYR A 1 103 ? 62.238 26.148 -31.962 1.00 43.50 103 TYR A O 1
ATOM 836 N N . VAL A 1 104 ? 60.966 27.829 -32.459 1.00 46.25 104 VAL A N 1
ATOM 837 C CA . VAL A 1 104 ? 60.725 29.036 -33.280 1.00 46.25 104 VAL A CA 1
ATOM 838 C C . VAL A 1 104 ? 59.232 29.437 -33.234 1.00 46.25 104 VAL A C 1
ATOM 840 O O . VAL A 1 104 ? 58.344 28.599 -33.367 1.00 46.25 104 VAL A O 1
ATOM 843 N N . ASP A 1 105 ? 58.988 30.743 -33.147 1.00 49.41 105 ASP A N 1
ATOM 844 C CA . ASP A 1 105 ? 57.730 31.463 -33.389 1.00 49.41 105 ASP A CA 1
ATOM 845 C C . ASP A 1 105 ? 57.570 31.794 -34.887 1.00 49.41 105 ASP A C 1
ATOM 847 O O . ASP A 1 105 ? 58.502 32.357 -35.465 1.00 49.41 105 ASP A O 1
ATOM 851 N N . LYS A 1 106 ? 56.417 31.494 -35.513 1.00 47.53 106 LYS A N 1
ATOM 852 C CA . LYS A 1 106 ? 55.945 32.180 -36.736 1.00 47.53 106 LYS A CA 1
ATOM 853 C C . LYS A 1 106 ? 54.418 32.277 -36.790 1.00 47.53 106 LYS A C 1
ATOM 855 O O . LYS A 1 106 ? 53.693 31.342 -37.111 1.00 47.53 106 LYS A O 1
ATOM 860 N N . SER A 1 107 ? 53.993 33.498 -36.531 1.00 53.91 107 SER A N 1
ATOM 861 C CA . SER A 1 107 ? 52.740 34.173 -36.843 1.00 53.91 107 SER A CA 1
ATOM 862 C C . SER A 1 107 ? 52.344 34.131 -38.335 1.00 53.91 107 SER A C 1
ATOM 864 O O . SER A 1 107 ? 53.209 34.272 -39.197 1.00 53.91 107 SER A O 1
ATOM 866 N N . LYS A 1 108 ? 51.029 34.040 -38.624 1.00 42.12 108 LYS A N 1
ATOM 867 C CA . LYS A 1 108 ? 50.223 34.966 -39.474 1.00 42.12 108 LYS A CA 1
ATOM 868 C C . LYS A 1 108 ? 48.935 34.330 -40.044 1.00 42.12 108 LYS A C 1
ATOM 870 O O . LYS A 1 108 ? 48.983 33.416 -40.856 1.00 42.12 108 LYS A O 1
ATOM 875 N N . SER A 1 109 ? 47.800 34.912 -39.648 1.00 41.66 109 SER A N 1
ATOM 876 C CA . SER A 1 109 ? 46.489 34.997 -40.339 1.00 41.66 109 SER A CA 1
ATOM 877 C C . SER A 1 109 ? 46.612 35.784 -41.675 1.00 41.66 109 SER A C 1
ATOM 879 O O . SER A 1 109 ? 47.692 36.358 -41.862 1.00 41.66 109 SER A O 1
ATOM 881 N N . PRO A 1 110 ? 45.607 35.902 -42.596 1.00 55.00 110 PRO A N 1
ATOM 882 C CA . PRO A 1 110 ? 44.191 36.316 -42.374 1.00 55.00 110 PRO A CA 1
ATOM 883 C C . PRO A 1 110 ? 43.128 35.548 -43.234 1.00 55.00 110 PRO A C 1
ATOM 885 O O . PRO A 1 110 ? 43.474 34.864 -44.186 1.00 55.00 110 PRO A O 1
ATOM 888 N N . GLN A 1 111 ? 41.870 35.382 -42.791 1.00 38.59 111 GLN A N 1
ATOM 889 C CA . GLN A 1 111 ? 40.665 36.235 -42.972 1.00 38.59 111 GLN A CA 1
ATOM 890 C C . GLN A 1 111 ? 40.060 36.229 -44.398 1.00 38.59 111 GLN A C 1
ATOM 892 O O . GLN A 1 111 ? 40.721 36.661 -45.329 1.00 38.59 111 GLN A O 1
ATOM 897 N N . GLU A 1 112 ? 38.798 35.770 -44.524 1.00 35.88 112 GLU A N 1
ATOM 898 C CA . GLU A 1 112 ? 37.642 36.394 -45.225 1.00 35.88 112 GLU A CA 1
ATOM 899 C C . GLU A 1 112 ? 36.584 35.358 -45.682 1.00 35.88 112 GLU A C 1
ATOM 901 O O . GLU A 1 112 ? 36.928 34.305 -46.208 1.00 35.88 112 GLU A O 1
ATOM 906 N N . GLY A 1 113 ? 35.287 35.674 -45.498 1.00 33.28 113 GLY A N 1
ATOM 907 C CA . GLY A 1 113 ? 34.187 35.044 -46.256 1.00 33.28 113 GLY A CA 1
ATOM 908 C C . GLY A 1 113 ? 32.967 34.513 -45.479 1.00 33.28 113 GLY A C 1
ATOM 909 O O . GLY A 1 113 ? 32.799 33.311 -45.334 1.00 33.28 113 GLY A O 1
ATOM 910 N N . SER A 1 114 ? 32.084 35.416 -45.038 1.00 36.66 114 SER A N 1
ATOM 911 C CA . SER A 1 114 ? 30.652 35.181 -44.696 1.00 36.66 114 SER A CA 1
ATOM 912 C C . SER A 1 114 ? 29.810 35.003 -46.000 1.00 36.66 114 SER A C 1
ATOM 914 O O . SER A 1 114 ? 30.412 35.227 -47.053 1.00 36.66 114 SER A O 1
ATOM 916 N N . PRO A 1 115 ? 28.467 34.741 -46.048 1.00 50.84 115 PRO A N 1
ATOM 917 C CA . PRO A 1 115 ? 27.463 34.642 -44.969 1.00 50.84 115 PRO A CA 1
ATOM 918 C C . PRO A 1 115 ? 26.314 33.592 -45.142 1.00 50.84 115 PRO A C 1
ATOM 920 O O . PRO A 1 115 ? 26.161 32.953 -46.176 1.00 50.84 115 PRO A O 1
ATOM 923 N N . THR A 1 116 ? 25.406 33.569 -44.143 1.00 34.72 116 THR A N 1
ATOM 924 C CA . THR A 1 116 ? 23.992 33.079 -44.136 1.00 34.72 116 THR A CA 1
ATOM 925 C C . THR A 1 116 ? 23.765 31.557 -44.215 1.00 34.72 116 THR A C 1
ATOM 927 O O . THR A 1 116 ? 24.403 30.875 -44.991 1.00 34.72 116 THR A O 1
ATOM 930 N N . SER A 1 117 ? 22.850 30.895 -43.498 1.00 38.06 117 SER A N 1
ATOM 931 C CA . SER A 1 117 ? 21.722 31.256 -42.625 1.00 38.06 117 SER A CA 1
ATOM 932 C C . SER A 1 117 ? 21.254 29.987 -41.880 1.00 38.06 117 SER A C 1
ATOM 934 O O . SER A 1 117 ? 21.424 28.887 -42.398 1.00 38.06 117 SER A O 1
ATOM 936 N N . GLY A 1 118 ? 20.596 30.128 -40.721 1.00 32.06 118 GLY A N 1
ATOM 937 C CA . GLY A 1 118 ? 19.582 29.151 -40.297 1.00 32.06 118 GLY A CA 1
ATOM 938 C C . GLY A 1 118 ? 19.671 28.579 -38.876 1.00 32.06 118 GLY A C 1
ATOM 939 O O . GLY A 1 118 ? 20.402 27.636 -38.620 1.00 32.06 118 GLY A O 1
ATOM 940 N N . SER A 1 119 ? 18.730 29.032 -38.039 1.00 32.19 119 SER A N 1
ATOM 941 C CA . SER A 1 119 ? 17.966 28.210 -37.081 1.00 32.19 119 SER A CA 1
ATOM 942 C C . SER A 1 119 ? 18.479 28.013 -35.635 1.00 32.19 119 SER A C 1
ATOM 944 O O . SER A 1 119 ? 19.191 27.069 -35.322 1.00 32.19 119 SER A O 1
ATOM 946 N N . ARG A 1 120 ? 17.845 28.803 -34.745 1.00 39.50 120 ARG A N 1
ATOM 947 C CA . ARG A 1 120 ? 17.144 28.385 -33.502 1.00 39.50 120 ARG A CA 1
ATOM 948 C C . ARG A 1 120 ? 17.909 28.246 -32.162 1.00 39.50 120 ARG A C 1
ATOM 950 O O . ARG A 1 120 ? 19.122 28.102 -32.151 1.00 39.50 120 ARG A O 1
ATOM 957 N N . PRO A 1 121 ? 17.185 28.421 -31.024 1.00 48.53 121 PRO A N 1
ATOM 958 C CA . PRO A 1 121 ? 17.641 29.271 -29.920 1.00 48.53 121 PRO A CA 1
ATOM 959 C C . PRO A 1 121 ? 17.674 28.594 -28.530 1.00 48.53 121 PRO A C 1
ATOM 961 O O . PRO A 1 121 ? 17.196 27.479 -28.343 1.00 48.53 121 PRO A O 1
ATOM 964 N N . TYR A 1 122 ? 18.133 29.399 -27.564 1.00 32.12 122 TYR A N 1
ATOM 965 C CA . TYR A 1 122 ? 18.067 29.287 -26.098 1.00 32.12 122 TYR A CA 1
ATOM 966 C C . TYR A 1 122 ? 19.192 28.531 -25.395 1.00 32.12 122 TYR A C 1
ATOM 968 O O . TYR A 1 122 ? 19.012 27.430 -24.896 1.00 32.12 122 TYR A O 1
ATOM 976 N N . ASP A 1 123 ? 20.301 29.249 -25.217 1.00 38.47 123 ASP A N 1
ATOM 977 C CA . ASP A 1 123 ? 21.060 29.197 -23.970 1.00 38.47 123 ASP A CA 1
ATOM 978 C C . ASP A 1 123 ? 21.706 30.570 -23.719 1.00 38.47 123 ASP A C 1
ATOM 980 O O . ASP A 1 123 ? 22.747 30.904 -24.272 1.00 38.47 123 ASP A O 1
ATOM 984 N N . THR A 1 124 ? 21.041 31.428 -22.943 1.00 42.38 124 THR A N 1
ATOM 985 C CA . THR A 1 124 ? 21.700 32.511 -22.193 1.00 42.38 124 THR A CA 1
ATOM 986 C C . THR A 1 124 ? 20.884 32.821 -20.943 1.00 42.38 124 THR A C 1
ATOM 988 O O . THR A 1 124 ? 19.856 33.498 -20.965 1.00 42.38 124 THR A O 1
ATOM 991 N N . LEU A 1 125 ? 21.377 32.302 -19.821 1.00 42.88 125 LEU A N 1
ATOM 992 C CA . LEU A 1 125 ? 21.010 32.741 -18.486 1.00 42.88 125 LEU A CA 1
ATOM 993 C C . LEU A 1 125 ? 21.361 34.223 -18.327 1.00 42.88 125 LEU A C 1
ATOM 995 O O . LEU A 1 125 ? 22.506 34.656 -18.448 1.00 42.88 125 LEU A O 1
ATOM 999 N N . ILE A 1 126 ? 20.303 34.977 -18.069 1.00 41.72 126 ILE A N 1
ATOM 1000 C CA . ILE A 1 126 ? 20.251 36.413 -17.869 1.00 41.72 126 ILE A CA 1
ATOM 1001 C C . ILE A 1 126 ? 21.039 36.801 -16.615 1.00 41.72 126 ILE A C 1
ATOM 1003 O O . ILE A 1 126 ? 20.690 36.452 -15.488 1.00 41.72 126 ILE A O 1
ATOM 1007 N N . ARG A 1 127 ? 22.066 37.616 -16.834 1.00 50.34 127 ARG A N 1
ATOM 1008 C CA . ARG A 1 127 ? 22.697 38.487 -15.847 1.00 50.34 127 ARG A CA 1
ATOM 1009 C C . ARG A 1 127 ? 21.897 39.792 -15.840 1.00 50.34 127 ARG A C 1
ATOM 1011 O O . ARG A 1 127 ? 22.046 40.575 -16.763 1.00 50.34 127 ARG A O 1
ATOM 1018 N N . ASN A 1 128 ? 21.017 40.007 -14.859 1.00 45.59 128 ASN A N 1
ATOM 1019 C CA . ASN A 1 128 ? 20.374 41.309 -14.622 1.00 45.59 128 ASN A CA 1
ATOM 1020 C C . ASN A 1 128 ? 19.993 41.463 -13.141 1.00 45.59 128 ASN A C 1
ATOM 1022 O O . ASN A 1 128 ? 18.868 41.195 -12.728 1.00 45.59 128 ASN A O 1
ATOM 1026 N N . GLU A 1 129 ? 20.932 41.950 -12.330 1.00 46.88 129 GLU A N 1
ATOM 1027 C CA . GLU A 1 129 ? 20.677 42.378 -10.944 1.00 46.88 129 GLU A CA 1
ATOM 1028 C C . GLU A 1 129 ? 19.839 43.674 -10.869 1.00 46.88 129 GLU A C 1
ATOM 1030 O O . GLU A 1 129 ? 19.288 44.006 -9.821 1.00 46.88 129 GLU A O 1
ATOM 1035 N N . SER A 1 130 ? 19.647 44.378 -11.994 1.00 46.81 130 SER A N 1
ATOM 1036 C CA . SER A 1 130 ? 18.912 45.652 -12.057 1.00 46.81 130 SER A CA 1
ATOM 1037 C C . SER A 1 130 ? 17.380 45.504 -11.952 1.00 46.81 130 SER A C 1
ATOM 1039 O O . SER A 1 130 ? 16.689 46.417 -11.498 1.00 46.81 130 SER A O 1
ATOM 1041 N N . THR A 1 131 ? 16.813 44.339 -12.287 1.00 50.53 131 THR A N 1
ATOM 1042 C CA . THR A 1 131 ? 15.365 44.072 -12.157 1.00 50.53 131 THR A CA 1
ATOM 1043 C C . THR A 1 131 ? 14.951 43.697 -10.734 1.00 50.53 131 THR A C 1
ATOM 1045 O O . THR A 1 131 ? 13.800 43.918 -10.352 1.00 50.53 131 THR A O 1
ATOM 1048 N N . ARG A 1 132 ? 15.879 43.199 -9.906 1.00 44.25 132 ARG A N 1
ATOM 1049 C CA . ARG A 1 132 ? 15.581 42.762 -8.532 1.00 44.25 132 ARG A CA 1
ATOM 1050 C C . ARG A 1 132 ? 15.306 43.938 -7.585 1.00 44.25 132 ARG A C 1
ATOM 1052 O O . ARG A 1 132 ? 14.503 43.807 -6.666 1.00 44.25 132 ARG A O 1
ATOM 1059 N N . LEU A 1 133 ? 15.890 45.107 -7.858 1.00 48.78 133 LEU A N 1
ATOM 1060 C CA . LEU A 1 133 ? 15.652 46.329 -7.079 1.00 48.78 133 LEU A CA 1
ATOM 1061 C C . LEU A 1 133 ? 14.386 47.094 -7.502 1.00 48.78 133 LEU A C 1
ATOM 1063 O O . LEU A 1 133 ? 13.811 47.809 -6.685 1.00 48.78 133 LEU A O 1
ATOM 1067 N N . LYS A 1 134 ? 13.882 46.901 -8.728 1.00 50.53 134 LYS A N 1
ATOM 1068 C CA . LYS A 1 134 ? 12.632 47.548 -9.175 1.00 50.53 134 LYS A CA 1
ATOM 1069 C C . LYS A 1 134 ? 11.370 46.857 -8.642 1.00 50.53 134 LYS A C 1
ATOM 1071 O O . LYS A 1 134 ? 10.391 47.538 -8.360 1.00 50.53 134 LYS A O 1
ATOM 1076 N N . ILE A 1 135 ? 11.407 45.542 -8.404 1.00 51.72 135 ILE A N 1
ATOM 1077 C CA . ILE A 1 135 ? 10.280 44.801 -7.799 1.00 51.72 135 ILE A CA 1
ATOM 1078 C C . ILE A 1 135 ? 10.148 45.119 -6.297 1.00 51.72 135 ILE A C 1
ATOM 1080 O O . ILE A 1 135 ? 9.040 45.268 -5.791 1.00 51.72 135 ILE A O 1
ATOM 1084 N N . SER A 1 136 ? 11.275 45.320 -5.602 1.00 47.94 136 SER A N 1
ATOM 1085 C CA . SER A 1 136 ? 11.318 45.736 -4.188 1.00 47.94 136 SER A CA 1
ATOM 1086 C C . SER A 1 136 ? 10.576 47.053 -3.927 1.00 47.94 136 SER A C 1
ATOM 1088 O O . SER A 1 136 ? 9.915 47.199 -2.901 1.00 47.94 136 SER A O 1
ATOM 1090 N N . ASN A 1 137 ? 10.659 48.006 -4.858 1.00 47.84 137 ASN A N 1
ATOM 1091 C CA . ASN A 1 137 ? 10.048 49.322 -4.670 1.00 47.84 137 ASN A CA 1
ATOM 1092 C C . ASN A 1 137 ? 8.574 49.363 -5.094 1.00 47.84 137 ASN A C 1
ATOM 1094 O O . ASN A 1 137 ? 7.833 50.191 -4.580 1.00 47.84 137 ASN A O 1
ATOM 1098 N N . PHE A 1 138 ? 8.123 48.438 -5.947 1.00 45.28 138 PHE A N 1
ATOM 1099 C CA . PHE A 1 138 ? 6.711 48.334 -6.337 1.00 45.28 138 PHE A CA 1
ATOM 1100 C C . PHE A 1 138 ? 5.838 47.665 -5.257 1.00 45.28 138 PHE A C 1
ATOM 1102 O O . PHE A 1 138 ? 4.638 47.907 -5.182 1.00 45.28 138 PHE A O 1
ATOM 1109 N N . LEU A 1 139 ? 6.440 46.857 -4.376 1.00 47.56 139 LEU A N 1
ATOM 1110 C CA . LEU A 1 139 ? 5.761 46.219 -3.239 1.00 47.56 139 LEU A CA 1
ATOM 1111 C C . LEU A 1 139 ? 5.645 47.116 -1.994 1.00 47.56 139 LEU A C 1
ATOM 1113 O O . LEU A 1 139 ? 4.919 46.762 -1.071 1.00 47.56 139 LEU A O 1
ATOM 1117 N N . LYS A 1 140 ? 6.332 48.265 -1.955 1.00 50.00 140 LYS A N 1
ATOM 1118 C CA . LYS A 1 140 ? 6.331 49.178 -0.795 1.00 50.00 140 LYS A CA 1
ATOM 1119 C C . LYS A 1 140 ? 5.392 50.380 -0.921 1.00 50.00 140 LYS A C 1
ATOM 1121 O O . LYS A 1 140 ? 5.219 51.087 0.061 1.00 50.00 140 LYS A O 1
ATOM 1126 N N . SER A 1 141 ? 4.780 50.618 -2.081 1.00 48.62 141 SER A N 1
ATOM 1127 C CA . SER A 1 141 ? 3.948 51.810 -2.317 1.00 48.62 141 SER A CA 1
ATOM 1128 C C . SER A 1 141 ? 2.434 51.557 -2.357 1.00 48.62 141 SER A C 1
ATOM 1130 O O . SER A 1 141 ? 1.697 52.480 -2.672 1.00 48.62 141 SER A O 1
ATOM 1132 N N . ASN A 1 142 ? 1.956 50.350 -2.022 1.00 44.59 142 ASN A N 1
ATOM 1133 C CA . ASN A 1 142 ? 0.522 50.003 -2.032 1.00 44.59 142 ASN A CA 1
ATOM 1134 C C . ASN A 1 142 ? -0.014 49.485 -0.680 1.00 44.59 142 ASN A C 1
ATOM 1136 O O . ASN A 1 142 ? -1.004 48.756 -0.645 1.00 44.59 142 ASN A O 1
ATOM 1140 N N . THR A 1 143 ? 0.596 49.858 0.447 1.00 47.22 143 THR A N 1
ATOM 1141 C CA . THR A 1 143 ? -0.043 49.696 1.764 1.00 47.22 143 THR A CA 1
ATOM 1142 C C . THR A 1 143 ? -1.000 50.863 1.989 1.00 47.22 143 THR A C 1
ATOM 1144 O O . THR A 1 143 ? -0.661 51.866 2.606 1.00 47.22 143 THR A O 1
ATOM 1147 N N . SER A 1 144 ? -2.194 50.754 1.405 1.00 48.84 144 SER A N 1
ATOM 1148 C CA . SER A 1 144 ? -3.358 51.492 1.887 1.00 48.84 144 SER A CA 1
ATOM 1149 C C . SER A 1 144 ? -3.735 50.886 3.240 1.00 48.84 144 SER A C 1
ATOM 1151 O O . SER A 1 144 ? -4.109 49.714 3.301 1.00 48.84 144 SER A O 1
ATOM 1153 N N . ASP A 1 145 ? -3.592 51.666 4.312 1.00 54.91 145 ASP A N 1
ATOM 1154 C CA . ASP A 1 145 ? -3.777 51.278 5.723 1.00 54.91 145 ASP A CA 1
ATOM 1155 C C . ASP A 1 145 ? -5.240 50.961 6.113 1.00 54.91 145 ASP A C 1
ATOM 1157 O O . ASP A 1 145 ? -5.664 51.219 7.234 1.00 54.91 145 ASP A O 1
ATOM 1161 N N . ASN A 1 146 ? -6.048 50.418 5.196 1.00 56.00 146 ASN A N 1
ATOM 1162 C CA . ASN A 1 146 ? -7.475 50.170 5.433 1.00 56.00 146 ASN A CA 1
ATOM 1163 C C . ASN A 1 146 ? -8.033 48.901 4.765 1.00 56.00 146 ASN A C 1
ATOM 1165 O O . ASN A 1 146 ? -9.232 48.803 4.510 1.00 56.00 146 ASN A O 1
ATOM 1169 N N . VAL A 1 147 ? -7.187 47.908 4.473 1.00 53.69 147 VAL A N 1
ATOM 1170 C CA . VAL A 1 147 ? -7.661 46.580 4.052 1.00 53.69 147 VAL A CA 1
ATOM 1171 C C . VAL A 1 147 ? -7.635 45.661 5.266 1.00 53.69 147 VAL A C 1
ATOM 1173 O O . VAL A 1 147 ? -6.559 45.277 5.725 1.00 53.69 147 VAL A O 1
ATOM 1176 N N . GLU A 1 148 ? -8.820 45.325 5.786 1.00 58.41 148 GLU A N 1
ATOM 1177 C CA . GLU A 1 148 ? -8.992 44.283 6.802 1.00 58.41 148 GLU A CA 1
ATOM 1178 C C . GLU A 1 148 ? -8.144 43.053 6.439 1.00 58.41 148 GLU A C 1
ATOM 1180 O O . GLU A 1 148 ? -8.134 42.636 5.272 1.00 58.41 148 GLU A O 1
ATOM 1185 N N . PRO A 1 149 ? -7.406 42.464 7.400 1.00 60.84 149 PRO A N 1
ATOM 1186 C CA . PRO A 1 149 ? -6.561 41.316 7.127 1.00 60.84 149 PRO A CA 1
ATOM 1187 C C . PRO A 1 149 ? -7.422 40.202 6.535 1.00 60.84 149 PRO A C 1
ATOM 1189 O O . PRO A 1 149 ? -8.285 39.633 7.202 1.00 60.84 149 PRO A O 1
ATOM 1192 N N . ARG A 1 150 ? -7.184 39.906 5.252 1.00 56.41 150 ARG A N 1
ATOM 1193 C CA . ARG A 1 150 ? -7.834 38.809 4.534 1.00 56.41 150 ARG A CA 1
ATOM 1194 C C . ARG A 1 150 ? -7.703 37.560 5.411 1.00 56.41 150 ARG A C 1
ATOM 1196 O O . ARG A 1 150 ? -6.566 37.237 5.768 1.00 56.41 150 ARG A O 1
ATOM 1203 N N . PRO A 1 151 ? -8.802 36.876 5.783 1.00 59.47 151 PRO A N 1
ATOM 1204 C CA . PRO A 1 151 ? -8.729 35.737 6.683 1.00 59.47 151 PRO A CA 1
ATOM 1205 C C . PRO A 1 151 ? -7.744 34.733 6.092 1.00 59.47 151 PRO A C 1
ATOM 1207 O O . PRO A 1 151 ? -7.930 34.233 4.978 1.00 59.47 151 PRO A O 1
ATOM 1210 N N . THR A 1 152 ? -6.641 34.513 6.803 1.00 62.28 152 THR A N 1
ATOM 1211 C CA . THR A 1 152 ? -5.643 33.522 6.427 1.00 62.28 152 THR A CA 1
ATOM 1212 C C . THR A 1 152 ? -6.378 32.193 6.329 1.00 62.28 152 THR A C 1
ATOM 1214 O O . THR A 1 152 ? -7.043 31.771 7.276 1.00 62.28 152 THR A O 1
ATOM 1217 N N . MET A 1 153 ? -6.355 31.572 5.144 1.00 56.94 153 MET A N 1
ATOM 1218 C CA . MET A 1 153 ? -7.003 30.279 4.946 1.00 56.94 153 MET A CA 1
ATOM 1219 C C . MET A 1 153 ? -6.432 29.323 5.991 1.00 56.94 153 MET A C 1
ATOM 1221 O O . MET A 1 153 ? -5.244 29.002 5.943 1.00 56.94 153 MET A O 1
ATOM 1225 N N . ARG A 1 154 ? -7.261 28.924 6.963 1.00 65.44 154 ARG A N 1
ATOM 1226 C CA . ARG A 1 154 ? -6.882 27.958 7.993 1.00 65.44 154 ARG A CA 1
ATOM 1227 C C . ARG A 1 154 ? -6.565 26.652 7.276 1.00 65.44 154 ARG A C 1
ATOM 1229 O O . ARG A 1 154 ? -7.463 25.950 6.819 1.00 65.44 154 ARG A O 1
ATOM 1236 N N . VAL A 1 155 ? -5.277 26.376 7.095 1.00 70.19 155 VAL A N 1
ATOM 1237 C CA . VAL A 1 155 ? -4.815 25.082 6.601 1.00 70.19 155 VAL A CA 1
ATOM 1238 C C . VAL A 1 155 ? -5.164 24.082 7.691 1.00 70.19 155 VAL A C 1
ATOM 1240 O O . VAL A 1 155 ? -4.680 24.215 8.813 1.00 70.19 155 VAL A O 1
ATOM 1243 N N . ALA A 1 156 ? -6.044 23.131 7.376 1.00 71.38 156 ALA A N 1
ATOM 1244 C CA . ALA A 1 156 ? -6.419 22.094 8.325 1.00 71.38 156 ALA A CA 1
ATOM 1245 C C . ALA A 1 156 ? -5.153 21.370 8.828 1.00 71.38 156 ALA A C 1
ATOM 1247 O O . ALA A 1 156 ? -4.244 21.119 8.023 1.00 71.38 156 ALA A O 1
ATOM 1248 N N . PRO A 1 157 ? -5.079 21.015 10.121 1.00 83.19 157 PRO A N 1
ATOM 1249 C CA . PRO A 1 157 ? -3.948 20.277 10.667 1.00 83.19 157 PRO A CA 1
ATOM 1250 C C . PRO A 1 157 ? -3.678 18.990 9.868 1.00 83.19 157 PRO A C 1
ATOM 1252 O O . PRO A 1 157 ? -4.626 18.364 9.380 1.00 83.19 157 PRO A O 1
ATOM 1255 N N . PRO A 1 158 ? -2.418 18.547 9.718 1.00 88.62 158 PRO A N 1
ATOM 1256 C CA . PRO A 1 158 ? -2.123 17.264 9.081 1.00 88.62 158 PRO A CA 1
ATOM 1257 C C . PRO A 1 158 ? -2.802 16.112 9.833 1.00 88.62 158 PRO A C 1
ATOM 1259 O O . PRO A 1 158 ? -3.009 16.203 11.042 1.00 88.62 158 PRO A O 1
ATOM 1262 N N . MET A 1 159 ? -3.159 15.033 9.126 1.00 91.75 159 MET A N 1
ATOM 1263 C CA . MET A 1 159 ? -3.754 13.869 9.786 1.00 91.75 159 MET A CA 1
ATOM 1264 C C . MET A 1 159 ? -2.731 13.097 10.622 1.00 91.75 159 MET A C 1
ATOM 1266 O O . MET A 1 159 ? -1.666 12.734 10.112 1.00 91.75 159 MET A O 1
ATOM 1270 N N . THR A 1 160 ? -3.063 12.819 11.880 1.00 93.19 160 THR A N 1
ATOM 1271 C CA . THR A 1 160 ? -2.226 12.072 12.826 1.00 93.19 160 THR A CA 1
ATOM 1272 C C . THR A 1 160 ? -2.121 10.593 12.439 1.00 93.19 160 THR A C 1
ATOM 1274 O O . THR A 1 160 ? -2.837 10.086 11.569 1.00 93.19 160 THR A O 1
ATOM 1277 N N . GLY A 1 161 ? -1.191 9.863 13.061 1.00 91.12 161 GLY A N 1
ATOM 1278 C CA . GLY A 1 161 ? -1.051 8.420 12.834 1.00 91.12 161 GLY A CA 1
ATOM 1279 C C . GLY A 1 161 ? -2.302 7.629 13.232 1.00 91.12 161 GLY A C 1
ATOM 1280 O O . GLY A 1 161 ? -2.685 6.700 12.521 1.00 91.12 161 GLY A O 1
ATOM 1281 N N . GLU A 1 162 ? -2.957 8.036 14.319 1.00 92.56 162 GLU A N 1
ATOM 1282 C CA . GLU A 1 162 ? -4.182 7.417 14.833 1.00 92.56 162 GLU A CA 1
ATOM 1283 C C . GLU A 1 162 ? -5.380 7.687 13.921 1.00 92.56 162 GLU A C 1
ATOM 1285 O O . GLU A 1 162 ? -6.068 6.739 13.543 1.00 92.56 162 GLU A O 1
ATOM 1290 N N . GLU A 1 163 ? -5.561 8.938 13.472 1.00 93.69 163 GLU A N 1
ATOM 1291 C CA . GLU A 1 163 ? -6.590 9.297 12.484 1.00 93.69 163 GLU A CA 1
ATOM 1292 C C . GLU A 1 163 ? -6.436 8.457 11.212 1.00 93.69 163 GLU A C 1
ATOM 1294 O O . GLU A 1 163 ? -7.402 7.891 10.705 1.00 93.69 163 GLU A O 1
ATOM 1299 N N . ASN A 1 164 ? -5.200 8.321 10.716 1.00 95.31 164 ASN A N 1
ATOM 1300 C CA . ASN A 1 164 ? -4.917 7.521 9.527 1.00 95.31 164 ASN A CA 1
ATOM 1301 C C . ASN A 1 164 ? -5.223 6.038 9.727 1.00 95.31 164 ASN A C 1
ATOM 1303 O O . ASN A 1 164 ? -5.689 5.393 8.788 1.00 95.31 164 ASN A O 1
ATOM 1307 N N . ARG A 1 165 ? -4.944 5.490 10.913 1.00 93.75 165 ARG A N 1
ATOM 1308 C CA . ARG A 1 165 ? -5.224 4.087 11.223 1.00 93.75 165 ARG A CA 1
ATOM 1309 C C . ARG A 1 165 ? -6.732 3.834 11.254 1.00 93.75 165 ARG A C 1
ATOM 1311 O O . ARG A 1 165 ? -7.173 2.914 10.574 1.00 93.75 165 ARG A O 1
ATOM 1318 N N . LEU A 1 166 ? -7.500 4.676 11.948 1.00 94.12 166 LEU A N 1
ATOM 1319 C CA . LEU A 1 166 ? -8.959 4.550 12.036 1.00 94.12 166 LEU A CA 1
ATOM 1320 C C . LEU A 1 166 ? -9.632 4.702 10.667 1.00 94.12 166 LEU A C 1
ATOM 1322 O O . LEU A 1 166 ? -10.389 3.830 10.252 1.00 94.12 166 LEU A O 1
ATOM 1326 N N . LEU A 1 167 ? -9.298 5.774 9.940 1.00 96.00 167 LEU A N 1
ATOM 1327 C CA . LEU A 1 167 ? -9.810 6.025 8.589 1.00 96.00 167 LEU A CA 1
ATOM 1328 C C . LEU A 1 167 ? -9.545 4.834 7.673 1.00 96.00 167 LEU A C 1
ATOM 1330 O O . LEU A 1 167 ? -10.425 4.415 6.927 1.00 96.00 167 LEU A O 1
ATOM 1334 N N . THR A 1 168 ? -8.328 4.293 7.729 1.00 95.06 168 THR A N 1
ATOM 1335 C CA . THR A 1 168 ? -7.942 3.162 6.888 1.00 95.06 168 THR A CA 1
ATOM 1336 C C . THR A 1 168 ? -8.701 1.901 7.274 1.00 95.06 168 THR A C 1
ATOM 1338 O O . THR A 1 168 ? -9.154 1.195 6.386 1.00 95.06 168 THR A O 1
ATOM 1341 N N . GLN A 1 169 ? -8.874 1.626 8.565 1.00 94.69 169 GLN A N 1
ATOM 1342 C CA . GLN A 1 169 ? -9.622 0.462 9.028 1.00 94.69 169 GLN A CA 1
ATOM 1343 C C . GLN A 1 169 ? -11.067 0.476 8.504 1.00 94.69 169 GLN A C 1
ATOM 1345 O O . GLN A 1 169 ? -11.459 -0.452 7.801 1.00 94.69 169 GLN A O 1
ATOM 1350 N N . ILE A 1 170 ? -11.807 1.563 8.743 1.00 95.19 170 ILE A N 1
ATOM 1351 C CA . ILE A 1 170 ? -13.206 1.698 8.300 1.00 95.19 170 ILE A CA 1
ATOM 1352 C C . ILE A 1 170 ? -13.299 1.638 6.768 1.00 95.19 170 ILE A C 1
ATOM 1354 O O . ILE A 1 170 ? -14.196 1.004 6.211 1.00 95.19 170 ILE A O 1
ATOM 1358 N N . PHE A 1 171 ? -12.350 2.268 6.064 1.00 94.62 171 PHE A N 1
ATOM 1359 C CA . PHE A 1 171 ? -12.268 2.193 4.606 1.00 94.62 171 PHE A CA 1
ATOM 1360 C C . PHE A 1 171 ? -12.084 0.755 4.103 1.00 94.62 171 PHE A C 1
ATOM 1362 O O . PHE A 1 171 ? -12.719 0.381 3.122 1.00 94.62 171 PHE A O 1
ATOM 1369 N N . LEU A 1 172 ? -11.232 -0.050 4.745 1.00 92.62 172 LEU A N 1
ATOM 1370 C CA . LEU A 1 172 ? -10.982 -1.434 4.329 1.00 92.62 172 LEU A CA 1
ATOM 1371 C C . LEU A 1 172 ? -12.156 -2.363 4.655 1.00 92.62 172 LEU A C 1
ATOM 1373 O O . LEU A 1 172 ? -12.447 -3.254 3.858 1.00 92.62 172 LEU A O 1
ATOM 1377 N N . GLU A 1 173 ? -12.841 -2.138 5.778 1.00 92.75 173 GLU A N 1
ATOM 1378 C CA . GLU A 1 173 ? -14.086 -2.835 6.141 1.00 92.75 173 GLU A CA 1
ATOM 1379 C C . GLU A 1 173 ? -15.198 -2.569 5.112 1.00 92.75 173 GLU A C 1
ATOM 1381 O O . GLU A 1 173 ? -15.978 -3.462 4.793 1.00 92.75 173 GLU A O 1
ATOM 1386 N N . ASN A 1 174 ? -15.217 -1.369 4.524 1.00 92.69 174 ASN A N 1
ATOM 1387 C CA . ASN A 1 174 ? -16.207 -0.940 3.535 1.00 92.69 174 ASN A CA 1
ATOM 1388 C C . ASN A 1 174 ? -15.642 -0.849 2.107 1.00 92.69 174 ASN A C 1
ATOM 1390 O O . ASN A 1 174 ? -16.197 -0.133 1.271 1.00 92.69 174 ASN A O 1
ATOM 1394 N N . TYR A 1 175 ? -14.538 -1.543 1.808 1.00 88.69 175 TYR A N 1
ATOM 1395 C CA . TYR A 1 175 ? -13.812 -1.389 0.540 1.00 88.69 175 TYR A CA 1
ATOM 1396 C C . TYR A 1 175 ? -14.704 -1.651 -0.681 1.00 88.69 175 TYR A C 1
ATOM 1398 O O . TYR A 1 175 ? -14.737 -0.849 -1.618 1.00 88.69 175 TYR A O 1
ATOM 1406 N N . ASP A 1 176 ? -15.471 -2.741 -0.641 1.00 85.81 176 ASP A N 1
ATOM 1407 C CA . ASP A 1 176 ? -16.335 -3.154 -1.749 1.00 85.81 176 ASP A CA 1
ATOM 1408 C C . ASP A 1 176 ? -17.502 -2.185 -1.959 1.00 85.81 176 ASP A C 1
ATOM 1410 O O . ASP A 1 176 ? -17.902 -1.918 -3.092 1.00 85.81 176 ASP A O 1
ATOM 1414 N N . LEU A 1 177 ? -18.018 -1.608 -0.870 1.00 87.06 177 LEU A N 1
ATOM 1415 C CA . LEU A 1 177 ? -19.057 -0.582 -0.916 1.00 87.06 177 LEU A CA 1
ATOM 1416 C C . LEU A 1 177 ? -18.495 0.734 -1.476 1.00 87.06 177 LEU A C 1
ATOM 1418 O O . LEU A 1 177 ? -19.127 1.382 -2.311 1.00 87.06 177 LEU A O 1
ATOM 1422 N N . TYR A 1 178 ? -17.272 1.090 -1.075 1.00 87.56 178 TYR A N 1
ATOM 1423 C CA . TYR A 1 178 ? -16.577 2.297 -1.514 1.00 87.56 178 TYR A CA 1
ATOM 1424 C C . TYR A 1 178 ? -16.244 2.284 -3.014 1.00 87.56 178 TYR A C 1
ATOM 1426 O O . TYR A 1 178 ? -16.364 3.321 -3.671 1.00 87.56 178 TYR A O 1
ATOM 1434 N N . TYR A 1 179 ? -15.821 1.137 -3.559 1.00 84.12 179 TYR A N 1
ATOM 1435 C CA . TYR A 1 179 ? -15.519 0.972 -4.990 1.00 84.12 179 TYR A CA 1
ATOM 1436 C C . TYR A 1 179 ? -16.670 0.384 -5.813 1.00 84.12 179 TYR A C 1
ATOM 1438 O O . TYR A 1 179 ? -16.561 0.317 -7.037 1.00 84.12 179 TYR A O 1
ATOM 1446 N N . SER A 1 180 ? -17.779 0.016 -5.169 1.00 73.12 180 SER A N 1
ATOM 1447 C CA . SER A 1 180 ? -18.979 -0.539 -5.809 1.00 73.12 180 SER A CA 1
ATOM 1448 C C . SER A 1 180 ? -18.689 -1.758 -6.692 1.00 73.12 180 SER A C 1
ATOM 1450 O O . SER A 1 180 ? -19.293 -1.928 -7.749 1.00 73.12 180 SER A O 1
ATOM 1452 N N . THR A 1 181 ? -17.757 -2.610 -6.271 1.00 62.47 181 THR A N 1
ATOM 1453 C CA . THR A 1 181 ? -17.331 -3.809 -7.012 1.00 62.47 181 THR A CA 1
ATOM 1454 C C . THR A 1 181 ? -18.371 -4.933 -6.984 1.00 62.47 181 THR A C 1
ATOM 1456 O O . THR A 1 181 ? -18.413 -5.736 -7.911 1.00 62.47 181 THR A O 1
ATOM 1459 N N . ASN A 1 182 ? -19.262 -4.958 -5.984 1.00 55.88 182 ASN A N 1
ATOM 1460 C CA . ASN A 1 182 ? -20.150 -6.102 -5.718 1.00 55.88 182 ASN A CA 1
ATOM 1461 C C . ASN A 1 182 ? -21.612 -5.925 -6.160 1.00 55.88 182 ASN A C 1
ATOM 1463 O O . ASN A 1 182 ? -22.460 -6.752 -5.837 1.00 55.88 182 ASN A O 1
ATOM 1467 N N . GLY A 1 183 ? -21.953 -4.871 -6.900 1.00 53.34 183 GLY A N 1
ATOM 1468 C CA . GLY A 1 183 ? -23.329 -4.669 -7.343 1.00 53.34 183 GLY A CA 1
ATOM 1469 C C . GLY A 1 183 ? -23.370 -4.195 -8.776 1.00 53.34 183 GLY A C 1
ATOM 1470 O O . GLY A 1 183 ? -22.911 -3.094 -9.052 1.00 53.34 183 GLY A O 1
ATOM 1471 N N . GLY A 1 184 ? -24.016 -4.952 -9.668 1.00 55.72 184 GLY A N 1
ATOM 1472 C CA . GLY A 1 184 ? -24.378 -4.531 -11.033 1.00 55.72 184 GLY A CA 1
ATOM 1473 C C . GLY A 1 184 ? -25.328 -3.318 -11.098 1.00 55.72 184 GLY A C 1
ATOM 1474 O O . GLY A 1 184 ? -26.085 -3.157 -12.051 1.00 55.72 184 GLY A O 1
ATOM 1475 N N . ARG A 1 185 ? -25.328 -2.470 -10.066 1.00 55.75 185 ARG A N 1
ATOM 1476 C CA . ARG A 1 185 ? -26.061 -1.217 -9.963 1.00 55.75 185 ARG A CA 1
ATOM 1477 C C . ARG A 1 185 ? -25.272 -0.147 -10.720 1.00 55.75 185 ARG A C 1
ATOM 1479 O O . ARG A 1 185 ? -24.061 -0.023 -10.577 1.00 55.75 185 ARG A O 1
ATOM 1486 N N . GLY A 1 186 ? -25.963 0.612 -11.567 1.00 57.91 186 GLY A N 1
ATOM 1487 C CA . GLY A 1 186 ? -25.343 1.590 -12.462 1.00 57.91 186 GLY A CA 1
ATOM 1488 C C . GLY A 1 186 ? -24.500 2.665 -11.756 1.00 57.91 186 GLY A C 1
ATOM 1489 O O . GLY A 1 186 ? -24.570 2.863 -10.546 1.00 57.91 186 GLY A O 1
ATOM 1490 N N . LYS A 1 187 ? -23.743 3.431 -12.555 1.00 58.91 187 LYS A N 1
ATOM 1491 C CA . LYS A 1 187 ? -22.764 4.463 -12.135 1.00 58.91 187 LYS A CA 1
ATOM 1492 C C . LYS A 1 187 ? -23.266 5.497 -11.105 1.00 58.91 187 LYS A C 1
ATOM 1494 O O . LYS A 1 187 ? -22.450 6.197 -10.508 1.00 58.91 187 LYS A O 1
ATOM 1499 N N . SER A 1 188 ? -24.579 5.655 -10.931 1.00 61.44 188 SER A N 1
ATOM 1500 C CA . SER A 1 188 ? -25.188 6.556 -9.946 1.00 61.44 188 SER A CA 1
ATOM 1501 C C . SER A 1 188 ? -25.204 5.982 -8.525 1.00 61.44 188 SER A C 1
ATOM 1503 O O . SER A 1 188 ? -24.950 6.738 -7.590 1.00 61.44 188 SER A O 1
ATOM 1505 N N . ALA A 1 189 ? -25.434 4.674 -8.358 1.00 60.28 189 ALA A N 1
ATOM 1506 C CA . ALA A 1 189 ? -25.490 4.016 -7.048 1.00 60.28 189 ALA A CA 1
ATOM 1507 C C . ALA A 1 189 ? -24.130 4.052 -6.331 1.00 60.28 189 ALA A C 1
ATOM 1509 O O . ALA A 1 189 ? -24.054 4.323 -5.137 1.00 60.28 189 ALA A O 1
ATOM 1510 N N . GLY A 1 190 ? -23.032 3.934 -7.084 1.00 73.25 190 GLY A N 1
ATOM 1511 C CA . GLY A 1 190 ? -21.699 3.998 -6.485 1.00 73.25 190 GLY A CA 1
ATOM 1512 C C . GLY A 1 190 ? -21.327 5.359 -5.891 1.00 73.25 190 GLY A C 1
ATOM 1513 O O . GLY A 1 190 ? -20.488 5.437 -4.998 1.00 73.25 190 GLY A O 1
ATOM 1514 N N . LYS A 1 191 ? -21.974 6.456 -6.318 1.00 81.69 191 LYS A N 1
ATOM 1515 C CA . LYS A 1 191 ? -21.746 7.775 -5.704 1.00 81.69 191 LYS A CA 1
ATOM 1516 C C . LYS A 1 191 ? -22.406 7.896 -4.333 1.00 81.69 191 LYS A C 1
ATOM 1518 O O . LYS A 1 191 ? -21.803 8.495 -3.446 1.00 81.69 191 LYS A O 1
ATOM 1523 N N . SER A 1 192 ? -23.620 7.365 -4.163 1.00 85.31 192 SER A N 1
ATOM 1524 C CA . SER A 1 192 ? -24.311 7.393 -2.868 1.00 85.31 192 SER A CA 1
ATOM 1525 C C . SER A 1 192 ? -23.622 6.490 -1.854 1.00 85.31 192 SER A C 1
ATOM 1527 O O . SER A 1 192 ? -23.416 6.910 -0.719 1.00 85.31 192 SER A O 1
ATOM 1529 N N . ASP A 1 193 ? -23.191 5.304 -2.280 1.00 88.75 193 ASP A N 1
ATOM 1530 C CA . ASP A 1 193 ? -22.535 4.332 -1.402 1.00 88.75 193 ASP A CA 1
ATOM 1531 C C . ASP A 1 193 ? -21.170 4.841 -0.934 1.00 88.75 193 ASP A C 1
ATOM 1533 O O . ASP A 1 193 ? -20.885 4.879 0.264 1.00 88.75 193 ASP A O 1
ATOM 1537 N N . ARG A 1 194 ? -20.363 5.366 -1.861 1.00 91.06 194 ARG A N 1
ATOM 1538 C CA . ARG A 1 194 ? -19.089 6.010 -1.529 1.00 91.06 194 ARG A CA 1
ATOM 1539 C C . ARG A 1 194 ? -19.264 7.182 -0.567 1.00 91.06 194 ARG A C 1
ATOM 1541 O O . ARG A 1 194 ? -18.480 7.320 0.368 1.00 91.06 194 ARG A O 1
ATOM 1548 N N . ARG A 1 195 ? -20.279 8.024 -0.789 1.00 93.44 195 ARG A N 1
ATOM 1549 C CA . ARG A 1 195 ? -20.581 9.153 0.098 1.00 93.44 195 ARG A CA 1
ATOM 1550 C C . ARG A 1 195 ? -20.962 8.673 1.498 1.00 93.44 195 ARG A C 1
ATOM 1552 O O . ARG A 1 195 ? -20.414 9.192 2.460 1.00 93.44 195 ARG A O 1
ATOM 1559 N N . ARG A 1 196 ? -21.801 7.641 1.612 1.00 93.50 196 ARG A N 1
ATOM 1560 C CA . ARG A 1 196 ? -22.189 7.048 2.900 1.00 93.50 196 ARG A CA 1
ATOM 1561 C C . ARG A 1 196 ? -20.981 6.536 3.689 1.00 93.50 196 ARG A C 1
ATOM 1563 O O . ARG A 1 196 ? -20.887 6.784 4.885 1.00 93.50 196 ARG A O 1
ATOM 1570 N N . VAL A 1 197 ? -20.030 5.879 3.019 1.00 94.62 197 VAL A N 1
ATOM 1571 C CA . VAL A 1 197 ? -18.777 5.433 3.658 1.00 94.62 197 VAL A CA 1
ATOM 1572 C C . VAL A 1 197 ? -17.940 6.627 4.133 1.00 94.62 197 VAL A C 1
ATOM 1574 O O . VAL A 1 197 ? -17.391 6.599 5.231 1.00 94.62 197 VAL A O 1
ATOM 1577 N N . LEU A 1 198 ? -17.842 7.696 3.336 1.00 96.19 198 LEU A N 1
ATOM 1578 C CA . LEU A 1 198 ? -17.120 8.909 3.738 1.00 96.19 198 LEU A CA 1
ATOM 1579 C C . LEU A 1 198 ? -17.781 9.608 4.934 1.00 96.19 198 LEU A C 1
ATOM 1581 O O . LEU A 1 198 ? -17.068 10.034 5.841 1.00 96.19 198 LEU A O 1
ATOM 1585 N N . GLU A 1 199 ? -19.111 9.701 4.949 1.00 96.44 199 GLU A N 1
ATOM 1586 C CA . GLU A 1 199 ? -19.894 10.259 6.058 1.00 96.44 199 GLU A CA 1
ATOM 1587 C C . GLU A 1 199 ? -19.660 9.460 7.348 1.00 96.44 199 GLU A C 1
ATOM 1589 O O . GLU A 1 199 ? -19.316 10.055 8.368 1.00 96.44 199 GLU A O 1
ATOM 1594 N N . GLN A 1 200 ? -19.704 8.124 7.277 1.00 96.56 200 GLN A N 1
ATOM 1595 C CA . GLN A 1 200 ? -19.404 7.243 8.411 1.00 96.56 200 GLN A CA 1
ATOM 1596 C C . GLN A 1 200 ? -17.986 7.464 8.959 1.00 96.56 200 GLN A C 1
ATOM 1598 O O . GLN A 1 200 ? -17.797 7.587 10.166 1.00 96.56 200 GLN A O 1
ATOM 1603 N N . ILE A 1 201 ? -16.974 7.553 8.088 1.00 96.81 201 ILE A N 1
ATOM 1604 C CA . ILE A 1 201 ? -15.590 7.804 8.524 1.00 96.81 201 ILE A CA 1
ATOM 1605 C C . ILE A 1 201 ? -15.476 9.162 9.224 1.00 96.81 201 ILE A C 1
ATOM 1607 O O . ILE A 1 201 ? -14.769 9.285 10.225 1.00 96.81 201 ILE A O 1
ATOM 1611 N N . VAL A 1 202 ? -16.136 10.194 8.694 1.00 96.94 202 VAL A N 1
ATOM 1612 C CA . VAL A 1 202 ? -16.135 11.523 9.314 1.00 96.94 202 VAL A CA 1
ATOM 1613 C C . VAL A 1 202 ? -16.807 11.472 10.681 1.00 96.94 202 VAL A C 1
ATOM 1615 O O . VAL A 1 202 ? -16.252 12.021 11.627 1.00 96.94 202 VAL A O 1
ATOM 1618 N N . GLU A 1 203 ? -17.953 10.812 10.809 1.00 96.88 203 GLU A N 1
ATOM 1619 C CA . GLU A 1 203 ? -18.677 10.680 12.075 1.00 96.88 203 GLU A CA 1
ATOM 1620 C C . GLU A 1 203 ? -17.838 9.966 13.146 1.00 96.88 203 GLU A C 1
ATOM 1622 O O . GLU A 1 203 ? -17.686 10.484 14.251 1.00 96.88 203 GLU A O 1
ATOM 1627 N N . GLU A 1 204 ? -17.177 8.866 12.785 1.00 96.44 204 GLU A N 1
ATOM 1628 C CA . GLU A 1 204 ? -16.259 8.136 13.669 1.00 96.44 204 GLU A CA 1
ATOM 1629 C C . GLU A 1 204 ? -15.042 8.977 14.084 1.00 96.44 204 GLU A C 1
ATOM 1631 O O . GLU A 1 204 ? -14.638 8.986 15.249 1.00 96.44 204 GLU A O 1
ATOM 1636 N N . LEU A 1 205 ? -14.461 9.742 13.154 1.00 95.25 205 LEU A N 1
ATOM 1637 C CA . LEU A 1 205 ? -13.365 10.663 13.469 1.00 95.25 205 LEU A CA 1
ATOM 1638 C C . LEU A 1 205 ? -13.826 11.767 14.431 1.00 95.25 205 LEU A C 1
ATOM 1640 O O . LEU A 1 205 ? -13.128 12.064 15.403 1.00 95.25 205 LEU A O 1
ATOM 1644 N N . ARG A 1 206 ? -15.014 12.341 14.214 1.00 94.44 206 ARG A N 1
ATOM 1645 C CA . ARG A 1 206 ? -15.595 13.341 15.123 1.00 94.44 206 ARG A CA 1
ATOM 1646 C C . ARG A 1 206 ? -15.864 12.757 16.504 1.00 94.44 206 ARG A C 1
ATOM 1648 O O . ARG A 1 206 ? -15.508 13.393 17.491 1.00 94.44 206 ARG A O 1
ATOM 1655 N N . GLY A 1 207 ? -16.386 11.532 16.579 1.00 94.62 207 GLY A N 1
ATOM 1656 C CA . GLY A 1 207 ? -16.611 10.811 17.835 1.00 94.62 207 GLY A CA 1
ATOM 1657 C C . GLY A 1 207 ? -15.340 10.602 18.667 1.00 94.62 207 GLY A C 1
ATOM 1658 O O . GLY A 1 207 ? -15.416 10.480 19.887 1.00 94.62 207 GLY A O 1
ATOM 1659 N N . ARG A 1 208 ? -14.157 10.630 18.036 1.00 93.69 208 ARG A N 1
ATOM 1660 C CA . ARG A 1 208 ? -12.847 10.562 18.711 1.00 93.69 208 ARG A CA 1
ATOM 1661 C C . ARG A 1 208 ? -12.181 11.920 18.962 1.00 93.69 208 ARG A C 1
ATOM 1663 O O . ARG A 1 208 ? -11.019 11.957 19.356 1.00 93.69 208 ARG A O 1
ATOM 1670 N N . GLY A 1 209 ? -12.897 13.023 18.748 1.00 92.94 209 GLY A N 1
ATOM 1671 C CA . GLY A 1 209 ? -12.405 14.384 18.981 1.00 92.94 209 GLY A CA 1
ATOM 1672 C C . GLY A 1 209 ? -11.745 15.049 17.769 1.00 92.94 209 GLY A C 1
ATOM 1673 O O . GLY A 1 209 ? -11.155 16.119 17.907 1.00 92.94 209 GLY A O 1
ATOM 1674 N N . PHE A 1 210 ? -11.845 14.466 16.570 1.00 90.81 210 PHE A N 1
ATOM 1675 C CA . PHE A 1 210 ? -11.307 15.048 15.333 1.00 90.81 210 PHE A CA 1
ATOM 1676 C C . PHE A 1 210 ? -12.384 15.838 14.566 1.00 90.81 210 PHE A C 1
ATOM 1678 O O . PHE A 1 210 ? -12.737 15.521 13.428 1.00 90.81 210 PHE A O 1
ATOM 1685 N N . GLU A 1 211 ? -12.926 16.882 15.200 1.00 87.44 211 GLU A N 1
ATOM 1686 C CA . GLU A 1 211 ? -14.116 17.613 14.727 1.00 87.44 211 GLU A CA 1
ATOM 1687 C C . GLU A 1 211 ? -13.937 18.335 13.380 1.00 87.44 211 GLU A C 1
ATOM 1689 O O . GLU A 1 211 ? -14.879 18.463 12.595 1.00 87.44 211 GLU A O 1
ATOM 1694 N N . GLU A 1 212 ? -12.712 18.759 13.065 1.00 88.25 212 GLU A N 1
ATOM 1695 C CA . GLU A 1 212 ? -12.404 19.592 11.894 1.00 88.25 212 GLU A CA 1
ATOM 1696 C C . GLU A 1 212 ? -12.373 18.821 10.559 1.00 88.25 212 GLU A C 1
ATOM 1698 O O . GLU A 1 212 ? -12.145 19.405 9.491 1.00 88.25 212 GLU A O 1
ATOM 1703 N N . ARG A 1 213 ? -12.558 17.495 10.577 1.00 91.12 213 ARG A N 1
ATOM 1704 C CA . ARG A 1 213 ? -12.443 16.666 9.371 1.00 91.12 213 ARG A CA 1
ATOM 1705 C C . ARG A 1 213 ? -13.702 16.754 8.505 1.00 91.12 213 ARG A C 1
ATOM 1707 O O . ARG A 1 213 ? -14.837 16.673 8.970 1.00 91.12 213 ARG A O 1
ATOM 1714 N N . THR A 1 214 ? -13.474 16.920 7.202 1.00 94.00 214 THR A N 1
ATOM 1715 C CA . THR A 1 214 ? -14.512 16.953 6.163 1.00 94.00 214 THR A CA 1
ATOM 1716 C C . THR A 1 214 ? -14.411 15.714 5.280 1.00 94.00 214 THR A C 1
ATOM 1718 O O . THR A 1 214 ? -13.320 15.164 5.119 1.00 94.00 214 THR A O 1
ATOM 1721 N N . GLU A 1 215 ? -15.516 15.319 4.642 1.00 94.62 215 GLU A N 1
ATOM 1722 C CA . GLU A 1 215 ? -15.548 14.188 3.698 1.00 94.62 215 GLU A CA 1
ATOM 1723 C C . GLU A 1 215 ? -14.477 14.325 2.611 1.00 94.62 215 GLU A C 1
ATOM 1725 O O . GLU A 1 215 ? -13.757 13.379 2.317 1.00 94.62 215 GLU A O 1
ATOM 1730 N N . LYS A 1 216 ? -14.295 15.537 2.073 1.00 93.44 216 LYS A N 1
ATOM 1731 C CA . LYS A 1 216 ? -13.277 15.823 1.054 1.00 93.44 216 LYS A CA 1
ATOM 1732 C C . LYS A 1 216 ? -11.849 15.630 1.574 1.00 93.44 216 LYS A C 1
ATOM 1734 O O . LYS A 1 216 ? -10.981 15.175 0.832 1.00 93.44 216 LYS A O 1
ATOM 1739 N N . ALA A 1 217 ? -11.579 15.989 2.832 1.00 92.94 217 ALA A N 1
ATOM 1740 C CA . ALA A 1 217 ? -10.270 15.761 3.445 1.00 92.94 217 ALA A CA 1
ATOM 1741 C C . ALA A 1 217 ? -10.000 14.261 3.635 1.00 92.94 217 ALA A C 1
ATOM 1743 O O . ALA A 1 217 ? -8.903 13.797 3.325 1.00 92.94 217 ALA A O 1
ATOM 1744 N N . VAL A 1 218 ? -11.012 13.510 4.079 1.00 95.44 218 VAL A N 1
ATOM 1745 C CA . VAL A 1 218 ? -10.971 12.045 4.206 1.00 95.44 218 VAL A CA 1
ATOM 1746 C C . VAL A 1 218 ? -10.758 11.387 2.842 1.00 95.44 218 VAL A C 1
ATOM 1748 O O . VAL A 1 218 ? -9.848 10.578 2.688 1.00 95.44 218 VAL A O 1
ATOM 1751 N N . GLU A 1 219 ? -11.524 11.779 1.825 1.00 95.19 219 GLU A N 1
ATOM 1752 C CA . GLU A 1 219 ? -11.433 11.247 0.463 1.00 95.19 219 GLU A CA 1
ATOM 1753 C C . GLU A 1 219 ? -10.036 11.453 -0.138 1.00 95.19 219 GLU A C 1
ATOM 1755 O O . GLU A 1 219 ? -9.418 10.503 -0.628 1.00 95.19 219 GLU A O 1
ATOM 1760 N N . ASN A 1 220 ? -9.508 12.678 -0.052 1.00 94.12 220 ASN A N 1
ATOM 1761 C CA . ASN A 1 220 ? -8.153 12.985 -0.507 1.00 94.12 220 ASN A CA 1
ATOM 1762 C C . ASN A 1 220 ? -7.116 12.142 0.238 1.00 94.12 220 ASN A C 1
ATOM 1764 O O . ASN A 1 220 ? -6.172 11.638 -0.374 1.00 94.12 220 ASN A O 1
ATOM 1768 N N . ARG A 1 221 ? -7.306 11.942 1.547 1.00 95.19 221 ARG A N 1
ATOM 1769 C CA . ARG A 1 221 ? -6.384 11.137 2.340 1.00 95.19 221 ARG A CA 1
ATOM 1770 C C . ARG A 1 221 ? -6.411 9.664 1.949 1.00 95.19 221 ARG A C 1
ATOM 1772 O O . ARG A 1 221 ? -5.345 9.062 1.846 1.00 95.19 221 ARG A O 1
ATOM 1779 N N . ILE A 1 222 ? -7.585 9.093 1.686 1.00 94.69 222 ILE A N 1
ATOM 1780 C CA . ILE A 1 222 ? -7.717 7.724 1.165 1.00 94.69 222 ILE A CA 1
ATOM 1781 C C . ILE A 1 222 ? -6.950 7.599 -0.158 1.00 94.69 222 ILE A C 1
ATOM 1783 O O . ILE A 1 222 ? -6.150 6.677 -0.324 1.00 94.69 222 ILE A O 1
ATOM 1787 N N . ALA A 1 223 ? -7.126 8.549 -1.082 1.00 93.12 223 ALA A N 1
ATOM 1788 C CA . ALA A 1 223 ? -6.422 8.545 -2.365 1.00 93.12 223 ALA A CA 1
ATOM 1789 C C . ALA A 1 223 ? -4.891 8.623 -2.200 1.00 93.12 223 ALA A C 1
ATOM 1791 O O . ALA A 1 223 ? -4.154 7.890 -2.874 1.00 93.12 223 ALA A O 1
ATOM 1792 N N . ASP A 1 224 ? -4.412 9.464 -1.281 1.00 94.06 224 ASP A N 1
ATOM 1793 C CA . ASP A 1 224 ? -2.993 9.579 -0.944 1.00 94.06 224 ASP A CA 1
ATOM 1794 C C . ASP A 1 224 ? -2.446 8.292 -0.324 1.00 94.06 224 ASP A C 1
ATOM 1796 O O . ASP A 1 224 ? -1.405 7.802 -0.770 1.00 94.06 224 ASP A O 1
ATOM 1800 N N . ASN A 1 225 ? -3.161 7.698 0.635 1.00 94.12 225 ASN A N 1
ATOM 1801 C CA . ASN A 1 225 ? -2.782 6.429 1.255 1.00 94.12 225 ASN A CA 1
ATOM 1802 C C . ASN A 1 225 ? -2.685 5.324 0.194 1.00 94.12 225 ASN A C 1
ATOM 1804 O O . ASN A 1 225 ? -1.656 4.661 0.105 1.00 94.12 225 ASN A O 1
ATOM 1808 N N . MET A 1 226 ? -3.666 5.205 -0.707 1.00 92.12 226 MET A N 1
ATOM 1809 C CA . MET A 1 226 ? -3.619 4.247 -1.822 1.00 92.12 226 MET A CA 1
ATOM 1810 C C . MET A 1 226 ? -2.430 4.494 -2.760 1.00 92.12 226 MET A C 1
ATOM 1812 O O . MET A 1 226 ? -1.775 3.554 -3.218 1.00 92.12 226 MET A O 1
ATOM 1816 N N . ARG A 1 227 ? -2.105 5.759 -3.052 1.00 92.75 227 ARG A N 1
ATOM 1817 C CA . ARG A 1 227 ? -0.927 6.115 -3.859 1.00 92.75 227 ARG A CA 1
ATOM 1818 C C . ARG A 1 227 ? 0.376 5.745 -3.149 1.00 92.75 227 ARG A C 1
ATOM 1820 O O . ARG A 1 227 ? 1.313 5.295 -3.811 1.00 92.75 227 ARG A O 1
ATOM 1827 N N . MET A 1 228 ? 0.456 5.954 -1.839 1.00 93.25 228 MET A N 1
ATOM 1828 C CA . MET A 1 228 ? 1.610 5.571 -1.026 1.00 93.25 228 MET A CA 1
ATOM 1829 C C . MET A 1 228 ? 1.757 4.052 -0.957 1.00 93.25 228 MET A C 1
ATOM 1831 O O . MET A 1 228 ? 2.867 3.564 -1.160 1.00 93.25 228 MET A O 1
ATOM 1835 N N . THR A 1 229 ? 0.661 3.310 -0.785 1.00 93.19 229 THR A N 1
ATOM 1836 C CA . THR A 1 229 ? 0.664 1.842 -0.801 1.00 93.19 229 THR A CA 1
ATOM 1837 C C . THR A 1 229 ? 1.131 1.298 -2.147 1.00 93.19 229 THR A C 1
ATOM 1839 O O . THR A 1 229 ? 2.018 0.455 -2.172 1.00 93.19 229 THR A O 1
ATOM 1842 N N . ARG A 1 230 ? 0.665 1.839 -3.282 1.00 91.50 230 ARG A N 1
ATOM 1843 C CA . ARG A 1 230 ? 1.184 1.437 -4.608 1.00 91.50 230 ARG A CA 1
ATOM 1844 C C . ARG A 1 230 ? 2.692 1.651 -4.741 1.00 91.50 230 ARG A C 1
ATOM 1846 O O . ARG A 1 230 ? 3.400 0.784 -5.237 1.00 91.50 230 ARG A O 1
ATOM 1853 N N . LYS A 1 231 ? 3.210 2.787 -4.260 1.00 92.56 231 LYS A N 1
ATOM 1854 C CA . LYS A 1 231 ? 4.663 3.034 -4.237 1.00 92.56 231 LYS A CA 1
ATOM 1855 C C . LYS A 1 231 ? 5.399 2.061 -3.316 1.00 92.56 231 LYS A C 1
ATOM 1857 O O . LYS A 1 231 ? 6.543 1.725 -3.607 1.00 92.56 231 LYS A O 1
ATOM 1862 N N . LEU A 1 232 ? 4.784 1.667 -2.203 1.00 93.44 232 LEU A N 1
ATOM 1863 C CA . LEU A 1 232 ? 5.340 0.686 -1.278 1.00 93.44 232 LEU A CA 1
ATOM 1864 C C . LEU A 1 232 ? 5.427 -0.691 -1.944 1.00 93.44 232 LEU A C 1
ATOM 1866 O O . LEU A 1 232 ? 6.507 -1.269 -1.932 1.00 93.44 232 LEU A O 1
ATOM 1870 N N . ILE A 1 233 ? 4.355 -1.139 -2.605 1.00 91.88 233 ILE A N 1
ATOM 1871 C CA . ILE A 1 233 ? 4.318 -2.379 -3.398 1.00 91.88 233 ILE A CA 1
ATOM 1872 C C . ILE A 1 233 ? 5.456 -2.382 -4.417 1.00 91.88 233 ILE A C 1
ATOM 1874 O O . ILE A 1 233 ? 6.323 -3.246 -4.357 1.00 91.88 233 ILE A O 1
ATOM 1878 N N . SER A 1 234 ? 5.564 -1.345 -5.254 1.00 91.06 234 SER A N 1
ATOM 1879 C CA . SER A 1 234 ? 6.644 -1.280 -6.247 1.00 91.06 234 SER A CA 1
ATOM 1880 C C . SER A 1 234 ? 8.041 -1.285 -5.619 1.00 91.06 234 SER A C 1
ATOM 1882 O O . SER A 1 234 ? 8.990 -1.765 -6.229 1.00 91.06 234 SER A O 1
ATOM 1884 N N . ARG A 1 235 ? 8.224 -0.732 -4.414 1.00 91.25 235 ARG A N 1
ATOM 1885 C CA . ARG A 1 235 ? 9.520 -0.790 -3.715 1.00 91.25 235 ARG A CA 1
ATOM 1886 C C . ARG A 1 235 ? 9.829 -2.186 -3.187 1.00 91.25 235 ARG A C 1
ATOM 1888 O O . ARG A 1 235 ? 10.994 -2.565 -3.204 1.00 91.25 235 ARG A O 1
ATOM 1895 N N . ILE A 1 236 ? 8.812 -2.901 -2.716 1.00 92.19 236 ILE A N 1
ATOM 1896 C CA . ILE A 1 236 ? 8.917 -4.287 -2.258 1.00 92.19 236 ILE A CA 1
ATOM 1897 C C . ILE A 1 236 ? 9.250 -5.196 -3.450 1.00 92.19 236 ILE A C 1
ATOM 1899 O O . ILE A 1 236 ? 10.208 -5.955 -3.373 1.00 92.19 236 ILE A O 1
ATOM 1903 N N . GLU A 1 237 ? 8.548 -5.049 -4.576 1.00 90.94 237 GLU A N 1
ATOM 1904 C CA . GLU A 1 237 ? 8.781 -5.824 -5.807 1.00 90.94 237 GLU A CA 1
ATOM 1905 C C . GLU A 1 237 ? 10.173 -5.590 -6.410 1.00 90.94 237 GLU A C 1
ATOM 1907 O O . GLU A 1 237 ? 10.802 -6.517 -6.910 1.00 90.94 237 GLU A O 1
ATOM 1912 N N . ASN A 1 238 ? 10.679 -4.354 -6.348 1.00 92.75 238 ASN A N 1
ATOM 1913 C CA . ASN A 1 238 ? 12.013 -4.000 -6.846 1.00 92.75 238 ASN A CA 1
ATOM 1914 C C . ASN A 1 238 ? 13.127 -4.203 -5.803 1.00 92.75 238 ASN A C 1
ATOM 1916 O O . ASN A 1 238 ? 14.258 -3.748 -6.012 1.00 92.75 238 ASN A O 1
ATOM 1920 N N . ALA A 1 239 ? 12.831 -4.812 -4.653 1.00 92.38 239 ALA A N 1
ATOM 1921 C CA . ALA A 1 239 ? 13.846 -5.076 -3.647 1.00 92.38 239 ALA A CA 1
ATOM 1922 C C . ALA A 1 239 ? 14.843 -6.134 -4.164 1.00 92.38 239 ALA A C 1
ATOM 1924 O O . ALA A 1 239 ? 14.435 -7.126 -4.762 1.00 92.38 239 ALA A O 1
ATOM 1925 N N . PRO A 1 240 ? 16.157 -5.966 -3.921 1.00 85.12 240 PRO A N 1
ATOM 1926 C CA . PRO A 1 240 ? 17.176 -6.876 -4.451 1.00 85.12 240 PRO A CA 1
ATOM 1927 C C . PRO A 1 240 ? 17.110 -8.288 -3.849 1.00 85.12 240 PRO A C 1
ATOM 1929 O O . PRO A 1 240 ? 17.673 -9.220 -4.411 1.00 85.12 240 PRO A O 1
ATOM 1932 N N . ASN A 1 241 ? 16.479 -8.442 -2.682 1.00 90.25 241 ASN A N 1
ATOM 1933 C CA . ASN A 1 241 ? 16.284 -9.714 -1.997 1.00 90.25 241 ASN A CA 1
ATOM 1934 C C . ASN A 1 241 ? 15.125 -9.619 -0.987 1.00 90.25 241 ASN A C 1
ATOM 1936 O O . ASN A 1 241 ? 14.637 -8.528 -0.674 1.00 90.25 241 ASN A O 1
ATOM 1940 N N . SER A 1 242 ? 14.713 -10.772 -0.453 1.00 84.38 242 SER A N 1
ATOM 1941 C CA . SER A 1 242 ? 13.617 -10.891 0.518 1.00 84.38 242 SER A CA 1
ATOM 1942 C C . SER A 1 242 ? 13.864 -10.101 1.806 1.00 84.38 242 SER A C 1
ATOM 1944 O O . SER A 1 242 ? 12.946 -9.479 2.329 1.00 84.38 242 SER A O 1
ATOM 1946 N N . VAL A 1 243 ? 15.110 -10.045 2.283 1.00 89.19 243 VAL A N 1
ATOM 1947 C CA . VAL A 1 243 ? 15.477 -9.294 3.496 1.00 89.19 243 VAL A CA 1
ATOM 1948 C C . VAL A 1 243 ? 15.268 -7.790 3.296 1.00 89.19 243 VAL A C 1
ATOM 1950 O O . VAL A 1 243 ? 14.744 -7.101 4.171 1.00 89.19 243 VAL A O 1
ATOM 1953 N N . ALA A 1 244 ? 15.637 -7.257 2.130 1.00 85.69 244 ALA A N 1
ATOM 1954 C CA . ALA A 1 244 ? 15.408 -5.857 1.791 1.00 85.69 244 ALA A CA 1
ATOM 1955 C C . ALA A 1 244 ? 13.910 -5.541 1.664 1.00 85.69 244 ALA A C 1
ATOM 1957 O O . ALA A 1 244 ? 13.475 -4.494 2.150 1.00 85.69 244 ALA A O 1
ATOM 1958 N N . ALA A 1 245 ? 13.123 -6.445 1.074 1.00 89.81 245 ALA A N 1
ATOM 1959 C CA . ALA A 1 245 ? 11.665 -6.334 1.020 1.00 89.81 245 ALA A CA 1
ATOM 1960 C C . ALA A 1 245 ? 11.045 -6.302 2.428 1.00 89.81 245 ALA A C 1
ATOM 1962 O O . ALA A 1 245 ? 10.243 -5.417 2.732 1.00 89.81 245 ALA A O 1
ATOM 1963 N N . GLU A 1 246 ? 11.476 -7.196 3.320 1.00 90.69 246 GLU A N 1
ATOM 1964 C CA . GLU A 1 246 ? 10.999 -7.259 4.704 1.00 90.69 246 GLU A CA 1
ATOM 1965 C C . GLU A 1 246 ? 11.361 -5.993 5.497 1.00 90.69 246 GLU A C 1
ATOM 1967 O O . GLU A 1 246 ? 10.533 -5.456 6.232 1.00 90.69 246 GLU A O 1
ATOM 1972 N N . CYS A 1 247 ? 12.567 -5.449 5.309 1.00 90.25 247 CYS A N 1
ATOM 1973 C CA . CYS A 1 247 ? 12.973 -4.175 5.908 1.00 90.25 247 CYS A CA 1
ATOM 1974 C C . CYS A 1 247 ? 12.101 -3.003 5.433 1.00 90.25 247 CYS A C 1
ATOM 1976 O O . CYS A 1 247 ? 11.708 -2.159 6.243 1.00 90.25 247 CYS A O 1
ATOM 1978 N N . ILE A 1 248 ? 11.778 -2.949 4.135 1.00 91.38 248 ILE A N 1
ATOM 1979 C CA . ILE A 1 248 ? 10.879 -1.933 3.566 1.00 91.38 248 ILE A CA 1
ATOM 1980 C C . ILE A 1 248 ? 9.482 -2.059 4.182 1.00 91.38 248 ILE A C 1
ATOM 1982 O O . ILE A 1 248 ? 8.893 -1.046 4.568 1.00 91.38 248 ILE A O 1
ATOM 1986 N N . LEU A 1 249 ? 8.977 -3.287 4.317 1.00 91.75 249 LEU A N 1
ATOM 1987 C CA . LEU A 1 249 ? 7.676 -3.559 4.919 1.00 91.75 249 LEU A CA 1
ATOM 1988 C C . LEU A 1 249 ? 7.644 -3.178 6.406 1.00 91.75 249 LEU A C 1
ATOM 1990 O O . LEU A 1 249 ? 6.727 -2.479 6.835 1.00 91.75 249 LEU A O 1
ATOM 1994 N N . LYS A 1 250 ? 8.659 -3.560 7.192 1.00 92.06 250 LYS A N 1
ATOM 1995 C CA . LYS A 1 250 ? 8.767 -3.218 8.624 1.00 92.06 250 LYS A CA 1
ATOM 1996 C C . LYS A 1 250 ? 8.782 -1.707 8.855 1.00 92.06 250 LYS A C 1
ATOM 1998 O O . LYS A 1 250 ? 8.106 -1.234 9.770 1.00 92.06 250 LYS A O 1
ATOM 2003 N N . ALA A 1 251 ? 9.489 -0.963 8.003 1.00 91.69 251 ALA A N 1
ATOM 2004 C CA . ALA A 1 251 ? 9.598 0.493 8.074 1.00 91.69 251 ALA A CA 1
ATOM 2005 C C . ALA A 1 251 ? 8.339 1.248 7.605 1.00 91.69 251 ALA A C 1
ATOM 2007 O O . ALA A 1 251 ? 8.248 2.462 7.797 1.00 91.69 251 ALA A O 1
ATOM 2008 N N . ALA A 1 252 ? 7.378 0.572 6.968 1.00 91.56 252 ALA A N 1
ATOM 2009 C CA . ALA A 1 252 ? 6.159 1.217 6.503 1.00 91.56 252 ALA A CA 1
ATOM 2010 C C . ALA A 1 252 ? 5.253 1.641 7.681 1.00 91.56 252 ALA A C 1
ATOM 2012 O O . ALA A 1 252 ? 5.157 0.919 8.677 1.00 91.56 252 ALA A O 1
ATOM 2013 N N . PRO A 1 253 ? 4.538 2.776 7.571 1.00 93.12 253 PRO A N 1
ATOM 2014 C CA . PRO A 1 253 ? 3.483 3.138 8.512 1.00 93.12 253 PRO A CA 1
ATOM 2015 C C . PRO A 1 253 ? 2.404 2.054 8.615 1.00 93.12 253 PRO A C 1
ATOM 2017 O O . PRO A 1 253 ? 1.991 1.491 7.602 1.00 93.12 253 PRO A O 1
ATOM 2020 N N . ASP A 1 254 ? 1.891 1.811 9.821 1.00 91.25 254 ASP A N 1
ATOM 2021 C CA . ASP A 1 254 ? 0.987 0.678 10.076 1.00 91.25 254 ASP A CA 1
ATOM 2022 C C . ASP A 1 254 ? -0.310 0.726 9.271 1.00 91.25 254 ASP A C 1
ATOM 2024 O O . ASP A 1 254 ? -0.772 -0.299 8.782 1.00 91.25 254 ASP A O 1
ATOM 2028 N N . HIS A 1 255 ? -0.870 1.918 9.058 1.00 90.50 255 HIS A N 1
ATOM 2029 C CA . HIS A 1 255 ? -2.058 2.069 8.221 1.00 90.50 255 HIS A CA 1
ATOM 2030 C C . HIS A 1 255 ? -1.798 1.622 6.772 1.00 90.50 255 HIS A C 1
ATOM 2032 O O . HIS A 1 255 ? -2.657 1.001 6.163 1.00 90.50 255 HIS A O 1
ATOM 2038 N N . LEU A 1 256 ? -0.596 1.836 6.223 1.00 92.75 256 LEU A N 1
ATOM 2039 C CA . LEU A 1 256 ? -0.265 1.339 4.883 1.00 92.75 256 LEU A CA 1
ATOM 2040 C C . LEU A 1 256 ? -0.091 -0.184 4.859 1.00 92.75 256 LEU A C 1
ATOM 2042 O O . LEU A 1 256 ? -0.442 -0.805 3.858 1.00 92.75 256 LEU A O 1
ATOM 2046 N N . LYS A 1 257 ? 0.401 -0.787 5.953 1.00 91.75 257 LYS A N 1
ATOM 2047 C CA . LYS A 1 257 ? 0.485 -2.251 6.096 1.00 91.75 257 LYS A CA 1
ATOM 2048 C C . LYS A 1 257 ? -0.904 -2.897 6.076 1.00 91.75 257 LYS A C 1
ATOM 2050 O O . LYS A 1 257 ? -1.072 -3.920 5.426 1.00 91.75 257 LYS A O 1
ATOM 2055 N N . LEU A 1 258 ? -1.899 -2.275 6.719 1.00 90.38 258 LEU A N 1
ATOM 2056 C CA . LEU A 1 258 ? -3.291 -2.751 6.685 1.00 90.38 258 LEU A CA 1
ATOM 2057 C C . LEU A 1 258 ? -3.842 -2.772 5.253 1.00 90.38 258 LEU A C 1
ATOM 2059 O O . LEU A 1 258 ? -4.418 -3.769 4.826 1.00 90.38 258 LEU A O 1
ATOM 2063 N N . ILE A 1 259 ? -3.614 -1.695 4.490 1.00 88.88 259 ILE A N 1
ATOM 2064 C CA . ILE A 1 259 ? -4.042 -1.625 3.083 1.00 88.88 259 ILE A CA 1
ATOM 2065 C C . ILE A 1 259 ? -3.338 -2.704 2.265 1.00 88.88 259 ILE A C 1
ATOM 2067 O O . ILE A 1 259 ? -3.980 -3.362 1.454 1.00 88.88 259 ILE A O 1
ATOM 2071 N N . LEU A 1 260 ? -2.034 -2.894 2.478 1.00 90.00 260 LEU A N 1
ATOM 2072 C CA . LEU A 1 260 ? -1.260 -3.907 1.769 1.00 90.00 260 LEU A CA 1
ATOM 2073 C C . LEU A 1 260 ? -1.814 -5.316 2.015 1.00 90.00 260 LEU A C 1
ATOM 2075 O O . LEU A 1 260 ? -2.089 -6.014 1.047 1.00 90.00 260 LEU A O 1
ATOM 2079 N N . GLY A 1 261 ? -2.079 -5.689 3.272 1.00 87.56 261 GLY A N 1
ATOM 2080 C CA . GLY A 1 261 ? -2.670 -6.994 3.590 1.00 87.56 261 GLY A CA 1
ATOM 2081 C C . GLY A 1 261 ? -4.053 -7.193 2.960 1.00 87.56 261 GLY A C 1
ATOM 2082 O O . GLY A 1 261 ? -4.385 -8.291 2.510 1.00 87.56 261 GLY A O 1
ATOM 2083 N N . LYS A 1 262 ? -4.857 -6.124 2.845 1.00 84.19 262 LYS A N 1
ATOM 2084 C CA . LYS A 1 262 ? -6.144 -6.197 2.139 1.00 84.19 262 LYS A CA 1
ATOM 2085 C C . LYS A 1 262 ? -5.965 -6.340 0.628 1.00 84.19 262 LYS A C 1
ATOM 2087 O O . LYS A 1 262 ? -6.681 -7.116 0.019 1.00 84.19 262 LYS A O 1
ATOM 2092 N N . ILE A 1 263 ? -5.005 -5.648 0.015 1.00 83.88 263 ILE A N 1
ATOM 2093 C CA . ILE A 1 263 ? -4.688 -5.811 -1.415 1.00 83.88 263 ILE A CA 1
ATOM 2094 C C . ILE A 1 263 ? -4.183 -7.232 -1.703 1.00 83.88 263 ILE A C 1
ATOM 2096 O O . ILE A 1 263 ? -4.590 -7.822 -2.696 1.00 83.88 263 ILE A O 1
ATOM 2100 N N . GLU A 1 264 ? -3.343 -7.799 -0.837 1.00 80.75 264 GLU A N 1
ATOM 2101 C CA . GLU A 1 264 ? -2.837 -9.173 -0.978 1.00 80.75 264 GLU A CA 1
ATOM 2102 C C . GLU A 1 264 ? -3.942 -10.234 -0.858 1.00 80.75 264 GLU A C 1
ATOM 2104 O O . GLU A 1 264 ? -3.859 -11.275 -1.502 1.00 80.75 264 GLU A O 1
ATOM 2109 N N . SER A 1 265 ? -4.985 -9.969 -0.064 1.00 76.88 265 SER A N 1
ATOM 2110 C CA . SER A 1 265 ? -6.144 -10.862 0.103 1.00 76.88 265 SER A CA 1
ATOM 2111 C C . SER A 1 265 ? -7.252 -10.645 -0.930 1.00 76.88 265 SER A C 1
ATOM 2113 O O . SER A 1 265 ? -7.955 -11.596 -1.259 1.00 76.88 265 SER A O 1
ATOM 2115 N N . ASN A 1 266 ? -7.412 -9.418 -1.440 1.00 64.94 266 ASN A N 1
ATOM 2116 C CA . ASN A 1 266 ? -8.462 -9.047 -2.389 1.00 64.94 266 ASN A CA 1
ATOM 2117 C C . ASN A 1 266 ? -7.996 -8.957 -3.844 1.00 64.94 266 ASN A C 1
ATOM 2119 O O . ASN A 1 266 ? -8.868 -8.787 -4.681 1.00 64.94 266 ASN A O 1
ATOM 2123 N N . MET A 1 267 ? -6.704 -9.024 -4.192 1.00 45.88 267 MET A N 1
ATOM 2124 C CA . MET A 1 267 ? -6.335 -9.280 -5.588 1.00 45.88 267 MET A CA 1
ATOM 2125 C C . MET A 1 267 ? -6.669 -10.746 -5.882 1.00 45.88 267 MET A C 1
ATOM 2127 O O . MET A 1 267 ? -5.938 -11.627 -5.416 1.00 45.88 267 MET A O 1
ATOM 2131 N N . PRO A 1 268 ? -7.708 -11.050 -6.689 1.00 44.84 268 PRO A N 1
ATOM 2132 C CA . PRO A 1 268 ? -7.646 -12.290 -7.437 1.00 44.84 268 PRO A CA 1
ATOM 2133 C C . PRO A 1 268 ? -6.353 -12.222 -8.254 1.00 44.84 268 PRO A C 1
ATOM 2135 O O . PRO A 1 268 ? -5.896 -11.140 -8.636 1.00 44.84 268 PRO A O 1
ATOM 2138 N N . GLN A 1 269 ? -5.755 -13.360 -8.570 1.00 42.78 269 GLN A N 1
ATOM 2139 C CA . GLN A 1 269 ? -4.829 -13.415 -9.691 1.00 42.78 269 GLN A CA 1
ATOM 2140 C C . GLN A 1 269 ? -5.611 -13.038 -10.968 1.00 42.78 269 GLN A C 1
ATOM 2142 O O . GLN A 1 269 ? -6.039 -13.905 -11.720 1.00 42.78 269 GLN A O 1
ATOM 2147 N N . GLU A 1 270 ? -5.837 -11.748 -11.231 1.00 34.75 270 GLU A N 1
ATOM 2148 C CA . GLU A 1 270 ? -6.538 -11.223 -12.414 1.00 34.75 270 GLU A CA 1
ATOM 2149 C C . GLU A 1 270 ? -5.698 -11.384 -13.701 1.00 34.75 270 GLU A C 1
ATOM 2151 O O . GLU A 1 270 ? -5.807 -10.611 -14.646 1.00 34.75 270 GLU A O 1
ATOM 2156 N N . ALA A 1 271 ? -4.859 -12.422 -13.769 1.00 39.03 271 ALA A N 1
ATOM 2157 C CA . ALA A 1 271 ? -4.116 -12.841 -14.953 1.00 39.03 271 ALA A CA 1
ATOM 2158 C C . ALA A 1 271 ? -4.795 -14.000 -15.722 1.00 39.03 271 ALA A C 1
ATOM 2160 O O . ALA A 1 271 ? -4.199 -14.549 -16.656 1.00 39.03 271 ALA A O 1
ATOM 2161 N N . GLU A 1 272 ? -6.031 -14.378 -15.368 1.00 43.28 272 GLU A N 1
ATOM 2162 C CA . GLU A 1 272 ? -6.741 -15.513 -15.993 1.00 43.28 272 GLU A CA 1
ATOM 2163 C C . GLU A 1 272 ? -8.100 -15.181 -16.627 1.00 43.28 272 GLU A C 1
ATOM 2165 O O . GLU A 1 272 ? -8.849 -16.082 -16.992 1.00 43.28 272 GLU A O 1
ATOM 2170 N N . LYS A 1 273 ? -8.418 -13.905 -16.870 1.00 43.28 273 LYS A N 1
ATOM 2171 C CA . LYS A 1 273 ? -9.583 -13.548 -17.698 1.00 43.28 273 LYS A CA 1
ATOM 2172 C C . LYS A 1 273 ? -9.229 -12.651 -18.875 1.00 43.28 273 LYS A C 1
ATOM 2174 O O . LYS A 1 273 ? -9.798 -11.584 -19.012 1.00 43.28 273 LYS A O 1
ATOM 2179 N N . GLU A 1 274 ? -8.365 -13.120 -19.775 1.00 44.06 274 GLU A N 1
ATOM 2180 C CA . GLU A 1 274 ? -8.507 -12.773 -21.196 1.00 44.06 274 GLU A CA 1
ATOM 2181 C C . GLU A 1 274 ? -8.131 -13.961 -22.100 1.00 44.06 274 GLU A C 1
ATOM 2183 O O . GLU A 1 274 ? -6.979 -14.390 -22.148 1.00 44.06 274 GLU A O 1
ATOM 2188 N N . LYS A 1 275 ? -9.148 -14.404 -22.859 1.00 44.09 275 LYS A N 1
ATOM 2189 C CA . LYS A 1 275 ? -9.147 -15.280 -24.047 1.00 44.09 275 LYS A CA 1
ATOM 2190 C C . LYS A 1 275 ? -8.963 -16.788 -23.847 1.00 44.09 275 LYS A C 1
ATOM 2192 O O . LYS A 1 275 ? -7.938 -17.354 -24.215 1.00 44.09 275 LYS A O 1
ATOM 2197 N N . SER A 1 276 ? -10.053 -17.443 -23.458 1.00 34.75 276 SER A N 1
ATOM 2198 C CA . SER A 1 276 ? -10.422 -18.724 -24.076 1.00 34.75 276 SER A CA 1
ATOM 2199 C C . SER A 1 276 ? -11.157 -18.428 -25.396 1.00 34.75 276 SER A C 1
ATOM 2201 O O . SER A 1 276 ? -11.919 -17.458 -25.434 1.00 34.75 276 SER A O 1
ATOM 2203 N N . PRO A 1 277 ? -10.911 -19.176 -26.486 1.00 43.28 277 PRO A N 1
ATOM 2204 C CA . PRO A 1 277 ? -11.677 -19.039 -27.721 1.00 43.28 277 PRO A CA 1
ATOM 2205 C C . PRO A 1 277 ? -13.129 -19.469 -27.483 1.00 43.28 277 PRO A C 1
ATOM 2207 O O . PRO A 1 277 ? -13.369 -20.406 -26.724 1.00 43.28 277 PRO A O 1
ATOM 2210 N N . GLU A 1 278 ? -14.071 -18.771 -28.124 1.00 44.44 278 GLU A N 1
ATOM 2211 C CA . GLU A 1 278 ? -15.448 -19.238 -28.317 1.00 44.44 278 GLU A CA 1
ATOM 2212 C C . GLU A 1 278 ? -15.407 -20.696 -28.787 1.00 44.44 278 GLU A C 1
ATOM 2214 O O . GLU A 1 278 ? -14.911 -20.996 -29.873 1.00 44.44 278 GLU A O 1
ATOM 2219 N N . VAL A 1 279 ? -15.874 -21.599 -27.929 1.00 43.19 279 VAL A N 1
ATOM 2220 C CA . VAL A 1 279 ? -16.316 -22.929 -28.330 1.00 43.19 279 VAL A CA 1
ATOM 2221 C C . VAL A 1 279 ? -17.825 -22.875 -28.206 1.00 43.19 279 VAL A C 1
ATOM 2223 O O . VAL A 1 279 ? -18.348 -22.580 -27.130 1.00 43.19 279 VAL A O 1
ATOM 2226 N N . ASP A 1 280 ? -18.486 -23.060 -29.342 1.00 42.12 280 ASP A N 1
ATOM 2227 C CA . ASP A 1 280 ? -19.932 -23.080 -29.465 1.00 42.12 280 ASP A CA 1
ATOM 2228 C C . ASP A 1 280 ? -20.540 -24.089 -28.482 1.00 42.12 280 ASP A C 1
ATOM 2230 O O . ASP A 1 280 ? -20.110 -25.239 -28.387 1.00 42.12 280 ASP A O 1
ATOM 2234 N N . ASN A 1 281 ? -21.522 -23.602 -27.725 1.00 41.44 281 ASN A N 1
ATOM 2235 C CA . ASN A 1 281 ? -22.317 -24.372 -26.782 1.00 41.44 281 ASN A CA 1
ATOM 2236 C C . ASN A 1 281 ? -23.178 -25.396 -27.535 1.00 41.44 281 ASN A C 1
ATOM 2238 O O . ASN A 1 281 ? -24.021 -25.002 -28.341 1.00 41.44 281 ASN A O 1
ATOM 2242 N N . GLU A 1 282 ? -23.047 -26.675 -27.186 1.00 48.41 282 GLU A N 1
ATOM 2243 C CA . GLU A 1 282 ? -24.176 -27.604 -27.225 1.00 48.41 282 GLU A CA 1
ATOM 2244 C C . GLU A 1 282 ? -24.706 -27.772 -25.798 1.00 48.41 282 GLU A C 1
ATOM 2246 O O . GLU A 1 282 ? -23.957 -27.836 -24.823 1.00 48.41 282 GLU A O 1
ATOM 2251 N N . GLU A 1 283 ? -26.027 -27.712 -25.707 1.00 51.31 283 GLU A N 1
ATOM 2252 C CA . GLU A 1 283 ? -26.838 -27.612 -24.504 1.00 51.31 283 GLU A CA 1
ATOM 2253 C C . GLU A 1 283 ? -26.740 -28.894 -23.666 1.00 51.31 283 GLU A C 1
ATOM 2255 O O . GLU A 1 283 ? -27.084 -29.974 -24.139 1.00 51.31 283 GLU A O 1
ATOM 2260 N N . GLU A 1 284 ? -26.343 -28.777 -22.397 1.00 47.88 284 GLU A N 1
ATOM 2261 C CA . GLU A 1 284 ? -26.579 -29.832 -21.411 1.00 47.88 284 GLU A CA 1
ATOM 2262 C C . GLU A 1 284 ? -27.318 -29.230 -20.209 1.00 47.88 284 GLU A C 1
ATOM 2264 O O . GLU A 1 284 ? -26.764 -28.514 -19.371 1.00 47.88 284 GLU A O 1
ATOM 2269 N N . GLU A 1 285 ? -28.630 -29.473 -20.187 1.00 50.75 285 GLU A N 1
ATOM 2270 C CA . GLU A 1 285 ? -29.512 -29.214 -19.055 1.00 50.75 285 GLU A CA 1
ATOM 2271 C C . GLU A 1 285 ? -29.044 -30.036 -17.848 1.00 50.75 285 GLU A C 1
ATOM 2273 O O . GLU A 1 285 ? -29.063 -31.267 -17.880 1.00 50.75 285 GLU A O 1
ATOM 2278 N N . VAL A 1 286 ? -28.678 -29.373 -16.746 1.00 45.59 286 VAL A N 1
ATOM 2279 C CA . VAL A 1 286 ? -28.468 -30.056 -15.465 1.00 45.59 286 VAL A CA 1
ATOM 2280 C C . VAL A 1 286 ? -29.361 -29.461 -14.385 1.00 45.59 286 VAL A C 1
ATOM 2282 O O . VAL A 1 286 ? -29.351 -28.269 -14.084 1.00 45.59 286 VAL A O 1
ATOM 2285 N N . ASN A 1 287 ? -30.149 -30.383 -13.841 1.00 42.22 287 ASN A N 1
ATOM 2286 C CA . ASN A 1 287 ? -31.179 -30.280 -12.825 1.00 42.22 287 ASN A CA 1
ATOM 2287 C C . ASN A 1 287 ? -30.846 -29.382 -11.625 1.00 42.22 287 ASN A C 1
ATOM 2289 O O . ASN A 1 287 ? -29.825 -29.528 -10.954 1.00 42.22 287 ASN A O 1
ATOM 2293 N N . VAL A 1 288 ? -31.827 -28.546 -11.286 1.00 40.59 288 VAL A N 1
ATOM 2294 C CA . VAL A 1 288 ? -31.926 -27.787 -10.039 1.00 40.59 288 VAL A CA 1
ATOM 2295 C C . VAL A 1 288 ? -32.249 -28.751 -8.894 1.00 40.59 288 VAL A C 1
ATOM 2297 O O . VAL A 1 288 ? -33.383 -29.211 -8.764 1.00 40.59 288 VAL A O 1
ATOM 2300 N N . VAL A 1 289 ? -31.271 -29.037 -8.033 1.00 48.97 289 VAL A N 1
ATOM 2301 C CA . VAL A 1 289 ? -31.530 -29.645 -6.721 1.00 48.97 289 VAL A CA 1
ATOM 2302 C C . VAL A 1 289 ? -31.869 -28.520 -5.747 1.00 48.97 289 VAL A C 1
ATOM 2304 O O . VAL A 1 289 ? -31.014 -27.716 -5.380 1.00 48.97 289 VAL A O 1
ATOM 2307 N N . LYS A 1 290 ? -33.146 -28.454 -5.360 1.00 45.31 290 LYS A N 1
ATOM 2308 C CA . LYS A 1 290 ? -33.617 -27.681 -4.208 1.00 45.31 290 LYS A CA 1
ATOM 2309 C C . LYS A 1 290 ? -32.988 -28.270 -2.947 1.00 45.31 290 LYS A C 1
ATOM 2311 O O . LYS A 1 290 ? -33.202 -29.444 -2.662 1.00 45.31 290 LYS A O 1
ATOM 2316 N N . VAL A 1 291 ? -32.236 -27.459 -2.213 1.00 53.66 291 VAL A N 1
ATOM 2317 C CA . VAL A 1 291 ? -31.862 -27.752 -0.827 1.00 53.66 291 VAL A CA 1
ATOM 2318 C C . VAL A 1 291 ? -32.792 -26.923 0.044 1.00 53.66 291 VAL A C 1
ATOM 2320 O O . VAL A 1 291 ? -32.866 -25.706 -0.112 1.00 53.66 291 VAL A O 1
ATOM 2323 N N . GLU A 1 292 ? -33.569 -27.626 0.858 1.00 54.88 292 GLU A N 1
ATOM 2324 C CA . GLU A 1 292 ? -34.531 -27.078 1.806 1.00 54.88 292 GLU A CA 1
ATOM 2325 C C . GLU A 1 292 ? -33.797 -26.342 2.936 1.00 54.88 292 GLU A C 1
ATOM 2327 O O . GLU A 1 292 ? -32.751 -26.782 3.414 1.00 54.88 292 GLU A O 1
ATOM 2332 N N . GLU A 1 293 ? -34.345 -25.186 3.303 1.00 56.66 293 GLU A N 1
ATOM 2333 C CA . GLU A 1 293 ? -33.965 -24.385 4.462 1.00 56.66 293 GLU A CA 1
ATOM 2334 C C . GLU A 1 293 ? -34.457 -25.111 5.724 1.00 56.66 293 GLU A C 1
ATOM 2336 O O . GLU A 1 293 ? -35.629 -25.477 5.802 1.00 56.66 293 GLU A O 1
ATOM 2341 N N . ASP A 1 294 ? -33.559 -25.351 6.685 1.00 51.34 294 ASP A N 1
ATOM 2342 C CA . ASP A 1 294 ? -33.910 -25.892 8.000 1.00 51.34 294 ASP A CA 1
ATOM 2343 C C . ASP A 1 294 ? -33.817 -24.764 9.037 1.00 51.34 294 ASP A C 1
ATOM 2345 O O . ASP A 1 294 ? -32.736 -24.313 9.438 1.00 51.34 294 ASP A O 1
ATOM 2349 N N . ASP A 1 295 ? -34.995 -24.272 9.413 1.00 51.50 295 ASP A N 1
ATOM 2350 C CA . ASP A 1 295 ? -35.234 -23.185 10.353 1.00 51.50 295 ASP A CA 1
ATOM 2351 C C . ASP A 1 295 ? -35.111 -23.695 11.799 1.00 51.50 295 ASP A C 1
ATOM 2353 O O . ASP A 1 295 ? -36.093 -23.924 12.506 1.00 51.50 295 ASP A O 1
ATOM 2357 N N . GLY A 1 296 ? -33.876 -23.875 12.264 1.00 51.38 296 GLY A N 1
ATOM 2358 C CA . GLY A 1 296 ? -33.571 -24.283 13.637 1.00 51.38 296 GLY A CA 1
ATOM 2359 C C . GLY A 1 296 ? -33.515 -23.116 14.625 1.00 51.38 296 GLY A C 1
ATOM 2360 O O . GLY A 1 296 ? -32.433 -22.708 15.047 1.00 51.38 296 GLY A O 1
ATOM 2361 N N . PHE A 1 297 ? -34.677 -22.590 15.016 1.00 50.81 297 PHE A N 1
ATOM 2362 C CA . PHE A 1 297 ? -34.850 -21.703 16.174 1.00 50.81 297 PHE A CA 1
ATOM 2363 C C . PHE A 1 297 ? -34.533 -22.486 17.465 1.00 50.81 297 PHE A C 1
ATOM 2365 O O . PHE A 1 297 ? -35.228 -23.444 17.799 1.00 50.81 297 PHE A O 1
ATOM 2372 N N . GLY A 1 298 ? -33.479 -22.101 18.188 1.00 46.69 298 GLY A N 1
ATOM 2373 C CA . GLY A 1 298 ? -33.080 -22.723 19.453 1.00 46.69 298 GLY A CA 1
ATOM 2374 C C . GLY A 1 298 ? -32.846 -21.678 20.535 1.00 46.69 298 GLY A C 1
ATOM 2375 O O . GLY A 1 298 ? -31.798 -21.034 20.565 1.00 46.69 298 GLY A O 1
ATOM 2376 N N . ASP A 1 299 ? -33.835 -21.520 21.412 1.00 46.78 299 ASP A N 1
ATOM 2377 C CA . ASP A 1 299 ? -33.793 -20.689 22.612 1.00 46.78 299 ASP A CA 1
ATOM 2378 C C . ASP A 1 299 ? -32.611 -21.068 23.521 1.00 46.78 299 ASP A C 1
ATOM 2380 O O . ASP A 1 299 ? -32.524 -22.184 24.037 1.00 46.78 299 ASP A O 1
ATOM 2384 N N . ILE A 1 300 ? -31.709 -20.115 23.769 1.00 50.56 300 ILE A N 1
ATOM 2385 C CA . ILE A 1 300 ? -30.665 -20.254 24.788 1.00 50.56 300 ILE A CA 1
ATOM 2386 C C . ILE A 1 300 ? -31.287 -19.893 26.137 1.00 50.56 300 ILE A C 1
ATOM 2388 O O . ILE A 1 300 ? -31.377 -18.725 26.523 1.00 50.56 300 ILE A O 1
ATOM 2392 N N . ALA A 1 301 ? -31.731 -20.927 26.847 1.00 49.97 301 ALA A N 1
ATOM 2393 C CA . ALA A 1 301 ? -32.095 -20.851 28.249 1.00 49.97 301 ALA A CA 1
ATOM 2394 C C . ALA A 1 301 ? -30.876 -20.439 29.093 1.00 49.97 301 ALA A C 1
ATOM 2396 O O . ALA A 1 301 ? -29.804 -21.043 29.026 1.00 49.97 301 ALA A O 1
ATOM 2397 N N . MET A 1 302 ? -31.074 -19.402 29.905 1.00 55.91 302 MET A N 1
ATOM 2398 C CA . MET A 1 302 ? -30.214 -19.036 31.027 1.00 55.91 302 MET A CA 1
ATOM 2399 C C . MET A 1 302 ? -30.092 -20.252 31.950 1.00 55.91 302 MET A C 1
ATOM 2401 O O . MET A 1 302 ? -31.100 -20.675 32.513 1.00 55.91 302 MET A O 1
ATOM 2405 N N . ASN A 1 303 ? -28.892 -20.812 32.105 1.00 47.78 303 ASN A N 1
ATOM 2406 C CA . ASN A 1 303 ? -28.652 -21.845 33.105 1.00 47.78 303 ASN A CA 1
ATOM 2407 C C . ASN A 1 303 ? -27.721 -21.310 34.191 1.00 47.78 303 ASN A C 1
ATOM 2409 O O . ASN A 1 303 ? -26.644 -20.771 33.924 1.00 47.78 303 ASN A O 1
ATOM 2413 N N . GLU A 1 304 ? -28.232 -21.406 35.409 1.00 50.00 304 GLU A N 1
ATOM 2414 C CA . GLU A 1 304 ? -27.689 -20.888 36.650 1.00 50.00 304 GLU A CA 1
ATOM 2415 C C . GLU A 1 304 ? -26.364 -21.581 37.003 1.00 50.00 304 GLU A C 1
ATOM 2417 O O . GLU A 1 304 ? -26.116 -22.736 36.651 1.00 50.00 304 GLU A O 1
ATOM 2422 N N . GLY A 1 305 ? -25.473 -20.836 37.660 1.00 48.72 305 GLY A N 1
ATOM 2423 C CA . GLY A 1 305 ? -24.116 -21.281 37.964 1.00 48.72 305 GLY A CA 1
ATOM 2424 C C . GLY A 1 305 ? -24.061 -22.484 38.913 1.00 48.72 305 GLY A C 1
ATOM 2425 O O . GLY A 1 305 ? -24.968 -22.685 39.723 1.00 48.72 305 GLY A O 1
ATOM 2426 N N . PRO A 1 306 ? -22.971 -23.269 38.886 1.00 57.53 306 PRO A N 1
ATOM 2427 C CA . PRO A 1 306 ? -22.800 -24.331 39.852 1.00 57.53 306 PRO A CA 1
ATOM 2428 C C . PRO A 1 306 ? -22.376 -23.741 41.197 1.00 57.53 306 PRO A C 1
ATOM 2430 O O . PRO A 1 306 ? -21.293 -23.174 41.368 1.00 57.53 306 PRO A O 1
ATOM 2433 N N . SER A 1 307 ? -23.291 -23.907 42.145 1.00 49.66 307 SER A N 1
ATOM 2434 C CA . SER A 1 307 ? -23.070 -23.840 43.578 1.00 49.66 307 SER A CA 1
ATOM 2435 C C . SER A 1 307 ? -21.840 -24.655 43.967 1.00 49.66 307 SER A C 1
ATOM 2437 O O . SER A 1 307 ? -21.737 -25.849 43.698 1.00 49.66 307 SER A O 1
ATOM 2439 N N . PHE A 1 308 ? -20.937 -23.975 44.657 1.00 57.09 308 PHE A N 1
ATOM 2440 C CA . PHE A 1 308 ? -19.902 -24.546 45.500 1.00 57.09 308 PHE A CA 1
ATOM 2441 C C . PHE A 1 308 ? -20.572 -25.500 46.503 1.00 57.09 308 PHE A C 1
ATOM 2443 O O . PHE A 1 308 ? -21.386 -25.037 47.298 1.00 57.09 308 PHE A O 1
ATOM 2450 N N . ASN A 1 309 ? -20.313 -26.809 46.415 1.00 50.12 309 ASN A N 1
ATOM 2451 C CA . ASN A 1 309 ? -20.139 -27.684 47.577 1.00 50.12 309 ASN A CA 1
ATOM 2452 C C . ASN A 1 309 ? -19.835 -29.142 47.196 1.00 50.12 309 ASN A C 1
ATOM 2454 O O . ASN A 1 309 ? -20.507 -29.758 46.377 1.00 50.12 309 ASN A O 1
ATOM 2458 N N . ASP A 1 310 ? -18.856 -29.648 47.939 1.00 45.22 310 ASP A N 1
ATOM 2459 C CA . ASP A 1 310 ? -18.750 -30.993 48.488 1.00 45.22 310 ASP A CA 1
ATOM 2460 C C . ASP A 1 310 ? -18.242 -32.175 47.646 1.00 45.22 310 ASP A C 1
ATOM 2462 O O . ASP A 1 310 ? -18.884 -32.719 46.756 1.00 45.22 310 ASP A O 1
ATOM 2466 N N . ALA A 1 311 ? -17.104 -32.650 48.166 1.00 51.38 311 ALA A N 1
ATOM 2467 C CA . ALA A 1 311 ? -16.831 -34.031 48.542 1.00 51.38 311 ALA A CA 1
ATOM 2468 C C . ALA A 1 311 ? -16.279 -34.975 47.466 1.00 51.38 311 ALA A C 1
ATOM 2470 O O . ALA A 1 311 ? -16.948 -35.375 46.523 1.00 51.38 311 ALA A O 1
ATOM 2471 N N . TYR A 1 312 ? -15.019 -35.362 47.715 1.00 56.28 312 TYR A N 1
ATOM 2472 C CA . TYR A 1 312 ? -14.443 -36.693 47.516 1.00 56.28 312 TYR A CA 1
ATOM 2473 C C . TYR A 1 312 ? -15.322 -37.665 46.722 1.00 56.28 312 TYR A C 1
ATOM 2475 O O . TYR A 1 312 ? -16.107 -38.414 47.297 1.00 56.28 312 TYR A O 1
ATOM 2483 N N . ASN A 1 313 ? -15.113 -37.696 45.410 1.00 50.50 313 ASN A N 1
ATOM 2484 C CA . ASN A 1 313 ? -15.416 -38.866 44.607 1.00 50.50 313 ASN A CA 1
ATOM 2485 C C . ASN A 1 313 ? -14.093 -39.407 44.082 1.00 50.50 313 ASN A C 1
ATOM 2487 O O . ASN A 1 313 ? -13.312 -38.680 43.462 1.00 50.50 313 ASN A O 1
ATOM 2491 N N . ASP A 1 314 ? -13.842 -40.672 44.406 1.00 59.06 314 ASP A N 1
ATOM 2492 C CA . ASP A 1 314 ? -12.736 -41.463 43.888 1.00 59.06 314 ASP A CA 1
ATOM 2493 C C . ASP A 1 314 ? -12.612 -41.293 42.366 1.00 59.06 314 ASP A C 1
ATOM 2495 O O . ASP A 1 314 ? -13.633 -41.191 41.675 1.00 59.06 314 ASP A O 1
ATOM 2499 N N . PRO A 1 315 ? -11.381 -41.260 41.819 1.00 62.03 315 PRO A N 1
ATOM 2500 C CA . PRO A 1 315 ? -11.193 -41.181 40.381 1.00 62.03 315 PRO A CA 1
ATOM 2501 C C . PRO A 1 315 ? -11.924 -42.367 39.735 1.00 62.03 315 PRO A C 1
ATOM 2503 O O . PRO A 1 315 ? -11.625 -43.516 40.081 1.00 62.03 315 PRO A O 1
ATOM 2506 N N . PRO A 1 316 ? -12.889 -42.123 38.827 1.00 59.59 316 PRO A N 1
ATOM 2507 C CA . PRO A 1 316 ? -13.582 -43.199 38.144 1.00 59.59 316 PRO A CA 1
ATOM 2508 C C . PRO A 1 316 ? -12.526 -44.042 37.438 1.00 59.59 316 PRO A C 1
ATOM 2510 O O . PRO A 1 316 ? -11.698 -43.518 36.689 1.00 59.59 316 PRO A O 1
ATOM 2513 N N . MET A 1 317 ? -12.514 -45.344 37.727 1.00 58.25 317 MET A N 1
ATOM 2514 C CA . MET A 1 317 ? -11.683 -46.280 36.985 1.00 58.25 317 MET A CA 1
ATOM 2515 C C . MET A 1 317 ? -12.069 -46.161 35.513 1.00 58.25 317 MET A C 1
ATOM 2517 O O . MET A 1 317 ? -13.159 -46.571 35.122 1.00 58.25 317 MET A O 1
ATOM 2521 N N . MET A 1 318 ? -11.183 -45.544 34.730 1.00 54.47 318 MET A N 1
ATOM 2522 C CA . MET A 1 318 ? -11.303 -45.414 33.284 1.00 54.47 318 MET A CA 1
ATOM 2523 C C . MET A 1 318 ? -11.421 -46.823 32.707 1.00 54.47 318 MET A C 1
ATOM 2525 O O . MET A 1 318 ? -10.446 -47.578 32.674 1.00 54.47 318 MET A O 1
ATOM 2529 N N . LEU A 1 319 ? -12.639 -47.193 32.315 1.00 61.06 319 LEU A N 1
ATOM 2530 C CA . LEU A 1 319 ? -12.880 -48.381 31.513 1.00 61.06 319 LEU A CA 1
ATOM 2531 C C . LEU A 1 319 ? -12.099 -48.235 30.196 1.00 61.06 319 LEU A C 1
ATOM 2533 O O . LEU A 1 319 ? -12.010 -47.126 29.667 1.00 61.06 319 LEU A O 1
ATOM 2537 N N . PRO A 1 320 ? -11.519 -49.323 29.658 1.00 60.12 320 PRO A N 1
ATOM 2538 C CA . PRO A 1 320 ? -10.835 -49.335 28.368 1.00 60.12 320 PRO A CA 1
ATOM 2539 C C . PRO A 1 320 ? -11.861 -49.300 27.224 1.00 60.12 320 PRO A C 1
ATOM 2541 O O . PRO A 1 320 ? -11.918 -50.192 26.383 1.00 60.12 320 PRO A O 1
ATOM 2544 N N . GLU A 1 321 ? -12.713 -48.286 27.225 1.00 57.56 321 GLU A N 1
ATOM 2545 C CA . GLU A 1 321 ? -13.530 -47.892 26.086 1.00 57.56 321 GLU A CA 1
ATOM 2546 C C . GLU A 1 321 ? -12.729 -46.824 25.317 1.00 57.56 321 GLU A C 1
ATOM 2548 O O . GLU A 1 321 ? -11.985 -46.052 25.916 1.00 57.56 321 GLU A O 1
ATOM 2553 N N . ASP A 1 322 ? -12.828 -46.830 23.987 1.00 63.75 322 ASP A N 1
ATOM 2554 C CA . ASP A 1 322 ? -12.251 -45.844 23.051 1.00 63.75 322 ASP A CA 1
ATOM 2555 C C . ASP A 1 322 ? -10.841 -46.059 22.471 1.00 63.75 322 ASP A C 1
ATOM 2557 O O . ASP A 1 322 ? -10.230 -45.126 21.942 1.00 63.75 322 ASP A O 1
ATOM 2561 N N . LEU A 1 323 ? -10.342 -47.297 22.396 1.00 67.12 323 LEU A N 1
ATOM 2562 C CA . LEU A 1 323 ? -9.249 -47.594 21.448 1.00 67.12 323 LEU A CA 1
ATOM 2563 C C . LEU A 1 323 ? -9.680 -47.358 19.986 1.00 67.12 323 LEU A C 1
ATOM 2565 O O . LEU A 1 323 ? -8.905 -46.827 19.194 1.00 67.12 323 LEU A O 1
ATOM 2569 N N . THR A 1 324 ? -10.935 -47.662 19.653 1.00 78.06 324 THR A N 1
ATOM 2570 C CA . THR A 1 324 ? -11.515 -47.471 18.314 1.00 78.06 324 THR A CA 1
ATOM 2571 C C . THR A 1 324 ? -11.706 -45.996 17.963 1.00 78.06 324 THR A C 1
ATOM 2573 O O . THR A 1 324 ? -11.298 -45.567 16.887 1.00 78.06 324 THR A O 1
ATOM 2576 N N . ALA A 1 325 ? -12.234 -45.184 18.884 1.00 82.56 325 ALA A N 1
ATOM 2577 C CA . ALA A 1 325 ? -12.409 -43.747 18.660 1.00 82.56 325 ALA A CA 1
ATOM 2578 C C . ALA A 1 325 ? -11.063 -43.008 18.528 1.00 82.56 325 ALA A C 1
ATOM 2580 O O . ALA A 1 325 ? -10.943 -42.024 17.794 1.00 82.56 325 ALA A O 1
ATOM 2581 N N . LEU A 1 326 ? -10.015 -43.483 19.213 1.00 85.62 326 LEU A N 1
ATOM 2582 C CA . LEU A 1 326 ? -8.667 -42.939 19.058 1.00 85.62 326 LEU A CA 1
ATOM 2583 C C . LEU A 1 326 ? -8.061 -43.274 17.686 1.00 85.62 326 LEU A C 1
ATOM 2585 O O . LEU A 1 326 ? -7.366 -42.437 17.107 1.00 85.62 326 LEU A O 1
ATOM 2589 N N . GLU A 1 327 ? -8.296 -44.480 17.172 1.00 89.75 327 GLU A N 1
ATOM 2590 C CA . GLU A 1 327 ? -7.863 -44.885 15.829 1.00 89.75 327 GLU A CA 1
ATOM 2591 C C . GLU A 1 327 ? -8.600 -44.104 14.735 1.00 89.75 327 GLU A C 1
ATOM 2593 O O . GLU A 1 327 ? -7.959 -43.620 13.801 1.00 89.75 327 GLU A O 1
ATOM 2598 N N . GLU A 1 328 ? -9.904 -43.880 14.895 1.00 91.19 328 GLU A N 1
ATOM 2599 C CA . GLU A 1 328 ? -10.714 -43.081 13.971 1.00 91.19 328 GLU A CA 1
ATOM 2600 C C . GLU A 1 328 ? -10.235 -41.622 13.909 1.00 91.19 328 GLU A C 1
ATOM 2602 O O . GLU A 1 328 ? -9.943 -41.109 12.828 1.00 91.19 328 GLU A O 1
ATOM 2607 N N . ARG A 1 329 ? -9.987 -40.983 15.062 1.00 91.44 329 ARG A N 1
ATOM 2608 C CA . ARG A 1 329 ? -9.413 -39.622 15.112 1.00 91.44 329 ARG A CA 1
ATOM 2609 C C . ARG A 1 329 ? -8.027 -39.531 14.472 1.00 91.44 329 ARG A C 1
ATOM 2611 O O . ARG A 1 329 ? -7.689 -38.513 13.866 1.00 91.44 329 ARG A O 1
ATOM 2618 N N . LYS A 1 330 ? -7.196 -40.571 14.608 1.00 94.44 330 LYS A N 1
ATOM 2619 C CA . LYS A 1 330 ? -5.882 -40.622 13.941 1.00 94.44 330 LYS A CA 1
ATOM 2620 C C . LYS A 1 330 ? -6.033 -40.710 12.425 1.00 94.44 330 LYS A C 1
ATOM 2622 O O . LYS A 1 330 ? -5.288 -40.033 11.716 1.00 94.44 330 LYS A O 1
ATOM 2627 N N . LEU A 1 331 ? -6.987 -41.503 11.941 1.00 95.81 331 LEU A N 1
ATOM 2628 C CA . LEU A 1 331 ? -7.266 -41.639 10.515 1.00 95.81 331 LEU A CA 1
ATOM 2629 C C . LEU A 1 331 ? -7.804 -40.328 9.924 1.00 95.81 331 LEU A C 1
ATOM 2631 O O . LEU A 1 331 ? -7.313 -39.880 8.889 1.00 95.81 331 LEU A O 1
ATOM 2635 N N . GLU A 1 332 ? -8.732 -39.657 10.607 1.00 94.81 332 GLU A N 1
ATOM 2636 C CA . GLU A 1 332 ? -9.235 -38.339 10.193 1.00 94.81 332 GLU A CA 1
ATOM 2637 C C . GLU A 1 332 ? -8.117 -37.294 10.112 1.00 94.81 332 GLU A C 1
ATOM 2639 O O . GLU A 1 332 ? -8.004 -36.569 9.119 1.00 94.81 332 GLU A O 1
ATOM 2644 N N . ALA A 1 333 ? -7.242 -37.245 11.121 1.00 94.19 333 ALA A N 1
ATOM 2645 C CA . ALA A 1 333 ? -6.090 -36.348 11.115 1.00 94.19 333 ALA A CA 1
ATOM 2646 C C . ALA A 1 333 ? -5.130 -36.656 9.953 1.00 94.19 333 ALA A C 1
ATOM 2648 O O . ALA A 1 333 ? -4.578 -35.738 9.340 1.00 94.19 333 ALA A O 1
ATOM 2649 N N . GLN A 1 334 ? -4.945 -37.934 9.610 1.00 96.94 334 GLN A N 1
ATOM 2650 C CA . GLN A 1 334 ? -4.142 -38.331 8.456 1.00 96.94 334 GLN A CA 1
ATOM 2651 C C . GLN A 1 334 ? -4.771 -37.852 7.140 1.00 96.94 334 GLN A C 1
ATOM 2653 O O . GLN A 1 334 ? -4.072 -37.248 6.326 1.00 96.94 334 GLN A O 1
ATOM 2658 N N . ILE A 1 335 ? -6.082 -38.032 6.959 1.00 96.12 335 ILE A N 1
ATOM 2659 C CA . ILE A 1 335 ? -6.810 -37.571 5.766 1.00 96.12 335 ILE A CA 1
ATOM 2660 C C . ILE A 1 335 ? -6.713 -36.046 5.625 1.00 96.12 335 ILE A C 1
ATOM 2662 O O . ILE A 1 335 ? -6.452 -35.536 4.534 1.00 96.12 335 ILE A O 1
ATOM 2666 N N . GLN A 1 336 ? -6.857 -35.296 6.720 1.00 94.06 336 GLN A N 1
ATOM 2667 C CA . GLN A 1 336 ? -6.696 -33.837 6.700 1.00 94.06 336 GLN A CA 1
ATOM 2668 C C . GLN A 1 336 ? -5.264 -33.413 6.335 1.00 94.06 336 GLN A C 1
ATOM 2670 O O . GLN A 1 336 ? -5.068 -32.473 5.554 1.00 94.06 336 GLN A O 1
ATOM 2675 N N . ASN A 1 337 ? -4.251 -34.116 6.843 1.00 95.56 337 ASN A N 1
ATOM 2676 C CA . ASN A 1 337 ? -2.851 -33.866 6.492 1.00 95.56 337 ASN A CA 1
ATOM 2677 C C . ASN A 1 337 ? -2.557 -34.178 5.016 1.00 95.56 337 ASN A C 1
ATOM 2679 O O . ASN A 1 337 ? -1.847 -33.428 4.344 1.00 95.56 337 ASN A O 1
ATOM 2683 N N . GLU A 1 338 ? -3.130 -35.246 4.468 1.00 96.62 338 GLU A N 1
ATOM 2684 C CA . GLU A 1 338 ? -2.993 -35.569 3.046 1.00 96.62 338 GLU A CA 1
ATOM 2685 C C . GLU A 1 338 ? -3.723 -34.552 2.160 1.00 96.62 338 GLU A C 1
ATOM 2687 O O . GLU A 1 338 ? -3.159 -34.078 1.171 1.00 96.62 338 GLU A O 1
ATOM 2692 N N . ALA A 1 339 ? -4.921 -34.116 2.556 1.00 94.81 339 ALA A N 1
ATOM 2693 C CA . ALA A 1 339 ? -5.6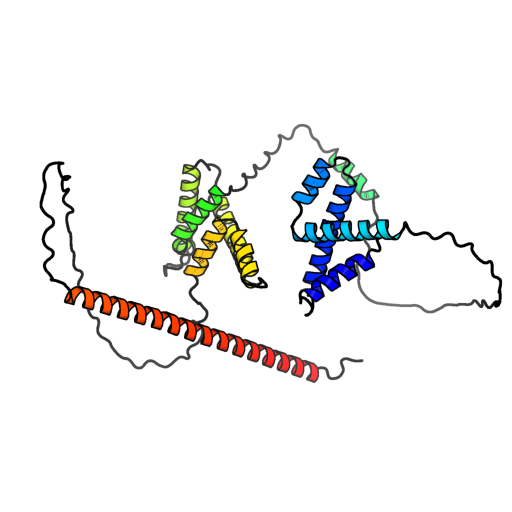71 -33.083 1.846 1.00 94.81 339 ALA A CA 1
ATOM 2694 C C . ALA A 1 339 ? -4.932 -31.734 1.833 1.00 94.81 339 ALA A C 1
ATOM 2696 O O . ALA A 1 339 ? -4.884 -31.052 0.805 1.00 94.81 339 ALA A O 1
ATOM 2697 N N . THR A 1 340 ? -4.318 -31.339 2.951 1.00 93.25 340 THR A N 1
ATOM 2698 C CA . THR A 1 340 ? -3.499 -30.116 3.006 1.00 93.25 340 THR A CA 1
ATOM 2699 C C . THR A 1 340 ? -2.245 -30.243 2.147 1.00 93.25 340 THR A C 1
ATOM 2701 O O . THR A 1 340 ? -1.940 -29.316 1.392 1.00 93.25 340 THR A O 1
ATOM 2704 N N . ARG A 1 341 ? -1.568 -31.398 2.159 1.00 96.06 341 ARG A N 1
ATOM 2705 C CA . ARG A 1 341 ? -0.421 -31.668 1.279 1.00 96.06 341 ARG A CA 1
ATOM 2706 C C . ARG A 1 341 ? -0.797 -31.594 -0.203 1.00 96.06 341 ARG A C 1
ATOM 2708 O O . ARG A 1 341 ? -0.073 -30.966 -0.972 1.00 96.06 341 ARG A O 1
ATOM 2715 N N . ALA A 1 342 ? -1.933 -32.167 -0.597 1.00 95.94 342 ALA A N 1
ATOM 2716 C CA . ALA A 1 342 ? -2.428 -32.101 -1.972 1.00 95.94 342 ALA A CA 1
ATOM 2717 C C . ALA A 1 342 ? -2.709 -30.654 -2.416 1.00 95.94 342 ALA A C 1
ATOM 2719 O O . ALA A 1 342 ? -2.318 -30.257 -3.512 1.00 95.94 342 ALA A O 1
ATOM 2720 N N . ARG A 1 343 ? -3.307 -29.829 -1.543 1.00 94.44 343 ARG A N 1
ATOM 2721 C CA . ARG A 1 343 ? -3.533 -28.396 -1.818 1.00 94.44 343 ARG A CA 1
ATOM 2722 C C . ARG A 1 343 ? -2.228 -27.619 -2.002 1.00 94.44 343 ARG A C 1
ATOM 2724 O O . ARG A 1 343 ? -2.163 -26.742 -2.860 1.00 94.44 343 ARG A O 1
ATOM 2731 N N . VAL A 1 344 ? -1.197 -27.927 -1.213 1.00 93.69 344 VAL A N 1
ATOM 2732 C CA . VAL A 1 344 ? 0.127 -27.295 -1.354 1.00 93.69 344 VAL A CA 1
ATOM 2733 C C . VAL A 1 344 ? 0.764 -27.670 -2.692 1.00 93.69 344 VAL A C 1
ATOM 2735 O O . VAL A 1 344 ? 1.208 -26.775 -3.406 1.00 93.69 344 VAL A O 1
ATOM 2738 N N . LEU A 1 345 ? 0.737 -28.952 -3.070 1.00 96.00 345 LEU A N 1
ATOM 2739 C CA . LEU A 1 345 ? 1.288 -29.416 -4.349 1.00 96.00 345 LEU A CA 1
ATOM 2740 C C . LEU A 1 345 ? 0.570 -28.791 -5.552 1.00 96.00 345 LEU A C 1
ATOM 2742 O O . LEU A 1 345 ? 1.231 -28.283 -6.452 1.00 96.00 345 LEU A O 1
ATOM 2746 N N . ALA A 1 346 ? -0.765 -28.734 -5.534 1.00 94.38 346 ALA A N 1
ATOM 2747 C CA . ALA A 1 346 ? -1.538 -28.089 -6.599 1.00 94.38 346 ALA A CA 1
ATOM 2748 C C . ALA A 1 346 ? -1.176 -26.599 -6.754 1.00 94.38 346 ALA A C 1
ATOM 2750 O O . ALA A 1 346 ? -1.049 -26.082 -7.864 1.00 94.38 346 ALA A O 1
ATOM 2751 N N . ARG A 1 347 ? -0.948 -25.902 -5.633 1.00 95.06 347 ARG A N 1
ATOM 2752 C CA . ARG A 1 347 ? -0.506 -24.502 -5.646 1.00 95.06 347 ARG A CA 1
ATOM 2753 C C . ARG A 1 347 ? 0.914 -24.348 -6.195 1.00 95.06 347 ARG A C 1
ATOM 2755 O O . ARG A 1 347 ? 1.181 -23.391 -6.919 1.00 95.06 347 ARG A O 1
ATOM 2762 N N . GLU A 1 348 ? 1.829 -25.251 -5.851 1.00 94.31 348 GLU A N 1
ATOM 2763 C CA . GLU A 1 348 ? 3.190 -25.247 -6.399 1.00 94.31 348 GLU A CA 1
ATOM 2764 C C . GLU A 1 348 ? 3.190 -25.475 -7.913 1.00 94.31 348 GLU A C 1
ATOM 2766 O O . GLU A 1 348 ? 3.887 -24.762 -8.636 1.00 94.31 348 GLU A O 1
ATOM 2771 N N . GLU A 1 349 ? 2.369 -26.401 -8.400 1.00 96.88 349 GLU A N 1
ATOM 2772 C CA . GLU A 1 349 ? 2.223 -26.702 -9.825 1.00 96.88 349 GLU A CA 1
ATOM 2773 C C . GLU A 1 349 ? 1.655 -25.499 -10.599 1.00 96.88 349 GLU A C 1
ATOM 2775 O O . GLU A 1 349 ? 2.207 -25.091 -11.625 1.00 96.88 349 GLU A O 1
ATOM 2780 N N . GLN A 1 350 ? 0.642 -24.823 -10.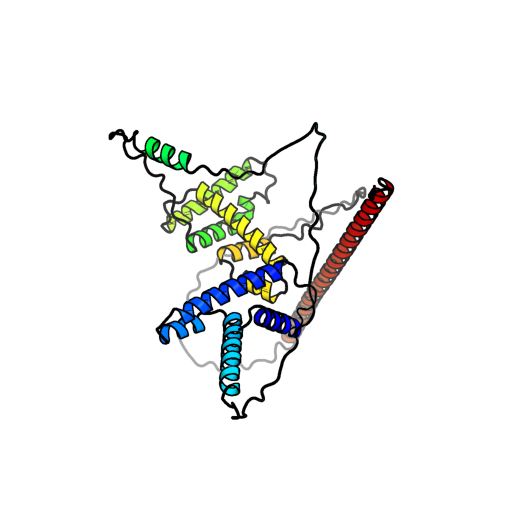045 1.00 94.62 350 GLN A N 1
ATOM 2781 C CA . GLN A 1 350 ? 0.110 -23.579 -10.610 1.00 94.62 350 GLN A CA 1
ATOM 2782 C C . GLN A 1 350 ? 1.177 -22.471 -10.676 1.00 94.62 350 GLN A C 1
ATOM 2784 O O . GLN A 1 350 ? 1.296 -21.767 -11.683 1.00 94.62 350 GLN A O 1
ATOM 2789 N N . LEU A 1 351 ? 1.998 -22.321 -9.631 1.00 91.75 351 LEU A N 1
ATOM 2790 C CA . LEU A 1 351 ? 3.096 -21.348 -9.620 1.00 91.75 351 LEU A CA 1
ATOM 2791 C C . LEU A 1 351 ? 4.181 -21.686 -10.650 1.00 91.75 351 LEU A C 1
ATOM 2793 O O . LEU A 1 351 ? 4.747 -20.772 -11.257 1.00 91.75 351 LEU A O 1
ATOM 2797 N N . GLN A 1 352 ? 4.481 -22.968 -10.871 1.00 94.81 352 GLN A N 1
ATOM 2798 C CA . GLN A 1 352 ? 5.406 -23.392 -11.925 1.00 94.81 352 GLN A CA 1
ATOM 2799 C C . GLN A 1 352 ? 4.860 -23.047 -13.314 1.00 94.81 352 GLN A C 1
ATOM 2801 O O . GLN A 1 352 ? 5.589 -22.468 -14.123 1.00 94.81 352 GLN A O 1
ATOM 2806 N N . LEU A 1 353 ? 3.572 -23.298 -13.559 1.00 96.00 353 LEU A N 1
ATOM 2807 C CA . LEU A 1 353 ? 2.912 -22.939 -14.814 1.00 96.00 353 LEU A CA 1
ATOM 2808 C C . LEU A 1 353 ? 2.963 -21.422 -15.067 1.00 96.00 353 LEU A C 1
ATOM 2810 O O . LEU A 1 353 ? 3.293 -20.979 -16.169 1.00 96.00 353 LEU A O 1
ATOM 2814 N N . GLN A 1 354 ? 2.714 -20.609 -14.036 1.00 91.62 354 GLN A N 1
ATOM 2815 C CA . GLN A 1 354 ? 2.815 -19.150 -14.138 1.00 91.62 354 GLN A CA 1
ATOM 2816 C C . GLN A 1 354 ? 4.241 -18.684 -14.451 1.00 91.62 354 GLN A C 1
ATOM 2818 O O . GLN A 1 354 ? 4.426 -17.802 -15.293 1.00 91.62 354 GLN A O 1
ATOM 2823 N N . ARG A 1 355 ? 5.261 -19.287 -13.826 1.00 92.31 355 ARG A N 1
ATOM 2824 C CA . ARG A 1 355 ? 6.670 -18.986 -14.134 1.00 92.31 355 ARG A CA 1
ATOM 2825 C C . ARG A 1 355 ? 7.006 -19.306 -15.586 1.00 92.31 355 ARG A C 1
ATOM 2827 O O . ARG A 1 355 ? 7.617 -18.470 -16.249 1.00 92.31 355 ARG A O 1
ATOM 2834 N N . GLN A 1 356 ? 6.571 -20.462 -16.083 1.00 95.62 356 GLN A N 1
ATOM 2835 C CA . GLN A 1 356 ? 6.793 -20.847 -17.476 1.00 95.62 356 GLN A CA 1
ATOM 2836 C C . GLN A 1 356 ? 6.127 -19.856 -18.438 1.00 95.62 356 GLN A C 1
ATOM 2838 O O . GLN A 1 356 ? 6.776 -19.344 -19.346 1.00 95.62 356 GLN A O 1
ATOM 2843 N N . ARG A 1 357 ? 4.874 -19.475 -18.171 1.00 94.25 357 ARG A N 1
ATOM 2844 C CA . ARG A 1 357 ? 4.140 -18.491 -18.980 1.00 94.25 357 ARG A CA 1
ATOM 2845 C C . ARG A 1 357 ? 4.847 -17.132 -19.047 1.00 94.25 357 ARG A C 1
ATOM 2847 O O . ARG A 1 357 ? 4.861 -16.496 -20.099 1.00 94.25 357 ARG A O 1
ATOM 2854 N N . ILE A 1 358 ? 5.441 -16.673 -17.942 1.00 91.31 358 ILE A N 1
ATOM 2855 C CA . ILE A 1 358 ? 6.220 -15.423 -17.914 1.00 91.31 358 ILE A CA 1
ATOM 2856 C C . ILE A 1 358 ? 7.462 -15.534 -18.806 1.00 91.31 358 ILE A C 1
ATOM 2858 O O . ILE A 1 358 ? 7.755 -14.593 -19.548 1.00 91.31 358 ILE A O 1
ATOM 2862 N N . LEU A 1 359 ? 8.174 -16.663 -18.760 1.00 93.25 359 LEU A N 1
ATOM 2863 C CA . LEU A 1 359 ? 9.344 -16.901 -19.611 1.00 93.25 359 LEU A CA 1
ATOM 2864 C C . LEU A 1 359 ? 8.963 -16.901 -21.096 1.00 93.25 359 LEU A C 1
ATOM 2866 O O . LEU A 1 359 ? 9.612 -16.215 -21.888 1.00 93.25 359 LEU A O 1
ATOM 2870 N N . ASP A 1 360 ? 7.865 -17.563 -21.457 1.00 94.94 360 ASP A N 1
ATOM 2871 C CA . ASP A 1 360 ? 7.378 -17.609 -22.839 1.00 94.94 360 ASP A CA 1
ATOM 2872 C C . ASP A 1 360 ? 7.013 -16.202 -23.355 1.00 94.94 360 ASP A C 1
ATOM 2874 O O . ASP A 1 360 ? 7.363 -15.821 -24.476 1.00 94.94 360 ASP A O 1
ATOM 2878 N N . LEU A 1 361 ? 6.361 -15.376 -22.525 1.00 94.12 361 LEU A N 1
ATOM 2879 C CA . LEU A 1 361 ? 6.037 -13.984 -22.867 1.00 94.12 361 LEU A CA 1
ATOM 2880 C C . LEU A 1 361 ? 7.290 -13.115 -23.036 1.00 94.12 361 LEU A C 1
ATOM 2882 O O . LEU A 1 361 ? 7.352 -12.285 -23.950 1.00 94.12 361 LEU A O 1
ATOM 2886 N N . GLN A 1 362 ? 8.300 -13.297 -22.181 1.00 93.00 362 GLN A N 1
ATOM 2887 C CA . GLN A 1 362 ? 9.583 -12.607 -22.325 1.00 93.00 362 GLN A CA 1
ATOM 2888 C C . GLN A 1 362 ? 10.267 -13.000 -23.635 1.00 93.00 362 GLN A C 1
ATOM 2890 O O . GLN A 1 362 ? 10.737 -12.127 -24.372 1.00 93.00 362 GLN A O 1
ATOM 2895 N N . GLU A 1 363 ? 10.273 -14.289 -23.970 1.00 96.56 363 GLU A N 1
ATOM 2896 C CA . GLU A 1 363 ? 10.840 -14.779 -25.222 1.00 96.56 363 GLU A CA 1
ATOM 2897 C C . GLU A 1 363 ? 10.125 -14.171 -26.438 1.00 96.56 363 GLU A C 1
ATOM 2899 O O . GLU A 1 363 ? 10.776 -13.642 -27.347 1.00 96.56 363 GLU A O 1
ATOM 2904 N N . GLN A 1 364 ? 8.789 -14.157 -26.435 1.00 95.06 364 GLN A N 1
ATOM 2905 C CA . GLN A 1 364 ? 7.989 -13.522 -27.487 1.00 95.06 364 GLN A CA 1
ATOM 2906 C C . GLN A 1 364 ? 8.310 -12.029 -27.632 1.00 95.06 364 GLN A C 1
ATOM 2908 O O . GLN A 1 364 ? 8.497 -11.543 -28.754 1.00 95.06 364 GLN A O 1
ATOM 2913 N N . TYR A 1 365 ? 8.437 -11.303 -26.517 1.00 96.38 365 TYR A N 1
ATOM 2914 C CA . TYR A 1 365 ? 8.814 -9.889 -26.520 1.00 96.38 365 TYR A CA 1
ATOM 2915 C C . TYR A 1 365 ? 10.184 -9.665 -27.175 1.00 96.38 365 TYR A C 1
ATOM 2917 O O . TYR A 1 365 ? 10.324 -8.803 -28.053 1.00 96.38 365 TYR A O 1
ATOM 2925 N N . TYR A 1 366 ? 11.199 -10.450 -26.800 1.00 95.75 366 TYR A N 1
ATOM 2926 C CA . TYR A 1 366 ? 12.538 -10.316 -27.377 1.00 95.75 366 TYR A CA 1
ATOM 2927 C C . TYR A 1 366 ? 12.568 -10.700 -28.858 1.00 95.75 366 TYR A C 1
ATOM 2929 O O . TYR A 1 366 ? 13.160 -9.966 -29.655 1.00 95.75 366 TYR A O 1
ATOM 2937 N N . ARG A 1 367 ? 11.863 -11.764 -29.265 1.00 96.94 367 ARG A N 1
ATOM 2938 C CA . ARG A 1 367 ? 11.697 -12.137 -30.682 1.00 96.94 367 ARG A CA 1
ATOM 2939 C C . ARG A 1 367 ? 11.056 -11.002 -31.485 1.00 96.94 367 ARG A C 1
ATOM 2941 O O . ARG A 1 367 ? 11.563 -10.628 -32.546 1.00 96.94 367 ARG A O 1
ATOM 2948 N N . ALA A 1 368 ? 9.988 -10.393 -30.971 1.00 94.31 368 ALA A N 1
ATOM 2949 C CA . ALA A 1 368 ? 9.329 -9.255 -31.612 1.00 94.31 368 ALA A CA 1
ATOM 2950 C C .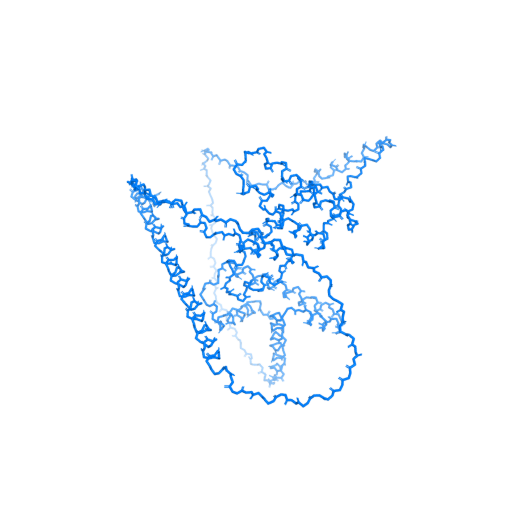 ALA A 1 368 ? 10.262 -8.038 -31.729 1.00 94.31 368 ALA A C 1
ATOM 2952 O O . ALA A 1 368 ? 10.322 -7.397 -32.784 1.00 94.31 368 ALA A O 1
ATOM 2953 N N . LYS A 1 369 ? 11.037 -7.747 -30.679 1.00 95.88 369 LYS A N 1
ATOM 2954 C CA . LYS A 1 369 ? 12.012 -6.650 -30.656 1.00 95.88 369 LYS A CA 1
ATOM 2955 C C . LYS A 1 369 ? 13.140 -6.859 -31.667 1.00 95.88 369 LYS A C 1
ATOM 2957 O O . LYS A 1 369 ? 13.450 -5.931 -32.413 1.00 95.88 369 LYS A O 1
ATOM 2962 N N . ILE A 1 370 ? 13.706 -8.064 -31.747 1.00 96.81 370 ILE A N 1
ATOM 2963 C CA . ILE A 1 370 ? 14.726 -8.427 -32.745 1.00 96.81 370 ILE A CA 1
ATOM 2964 C C . ILE A 1 370 ? 14.165 -8.257 -34.160 1.00 96.81 370 ILE A C 1
ATOM 2966 O O . ILE A 1 370 ? 14.776 -7.586 -34.989 1.00 96.81 370 ILE A O 1
ATOM 2970 N N . ASN A 1 371 ? 12.960 -8.769 -34.419 1.00 96.19 371 ASN A N 1
ATOM 2971 C CA . ASN A 1 371 ? 12.305 -8.634 -35.722 1.00 96.19 371 ASN A CA 1
ATOM 2972 C C . ASN A 1 371 ? 11.995 -7.178 -36.093 1.00 96.19 371 ASN A C 1
ATOM 2974 O O . ASN A 1 371 ? 11.985 -6.831 -37.277 1.00 96.19 371 ASN A O 1
ATOM 2978 N N . LYS A 1 372 ? 11.719 -6.319 -35.107 1.00 96.50 372 LYS A N 1
ATOM 2979 C CA . LYS A 1 372 ? 11.545 -4.880 -35.322 1.00 96.50 372 LYS A CA 1
ATOM 2980 C C . LYS A 1 372 ? 12.872 -4.217 -35.699 1.00 96.50 372 LYS A C 1
ATOM 2982 O O . LYS A 1 372 ? 12.923 -3.549 -36.726 1.00 96.50 372 LYS A O 1
ATOM 2987 N N . MET A 1 373 ? 13.941 -4.471 -34.942 1.00 93.50 373 MET A N 1
ATOM 2988 C CA . MET A 1 373 ? 15.279 -3.939 -35.243 1.00 93.50 373 MET A CA 1
ATOM 2989 C C . MET A 1 373 ? 15.776 -4.401 -36.619 1.00 93.50 373 MET A C 1
ATOM 2991 O O . MET A 1 373 ? 16.260 -3.594 -37.405 1.00 93.50 373 MET A O 1
ATOM 2995 N N . ALA A 1 374 ? 15.576 -5.674 -36.969 1.00 95.94 374 ALA A N 1
ATOM 2996 C CA . ALA A 1 374 ? 15.931 -6.199 -38.287 1.00 95.94 374 ALA A CA 1
ATOM 2997 C C . ALA A 1 374 ? 15.174 -5.487 -39.424 1.00 95.94 374 ALA A C 1
ATOM 2999 O O . ALA A 1 374 ? 15.746 -5.217 -40.480 1.00 95.94 374 ALA A O 1
ATOM 3000 N N . ARG A 1 375 ? 13.893 -5.147 -39.214 1.00 96.81 375 ARG A N 1
ATOM 3001 C CA . ARG A 1 375 ? 13.105 -4.354 -40.172 1.00 96.81 375 ARG A CA 1
ATOM 3002 C C . ARG A 1 375 ? 13.606 -2.915 -40.288 1.00 96.81 375 ARG A C 1
ATOM 3004 O O . ARG A 1 375 ? 13.621 -2.387 -41.394 1.00 96.81 375 ARG A O 1
ATOM 3011 N N . GLU A 1 376 ? 14.012 -2.293 -39.186 1.00 94.50 376 GLU A N 1
ATOM 3012 C CA . GLU A 1 376 ? 14.582 -0.938 -39.183 1.00 94.50 376 GLU A CA 1
ATOM 3013 C C . GLU A 1 376 ? 15.920 -0.889 -39.934 1.00 94.50 376 GLU A C 1
ATOM 3015 O O . GLU A 1 376 ? 16.092 -0.032 -40.799 1.00 94.50 376 GLU A O 1
ATOM 3020 N N . ILE A 1 377 ? 16.804 -1.867 -39.712 1.00 92.38 377 ILE A N 1
ATOM 3021 C CA . ILE A 1 377 ? 18.079 -1.996 -40.440 1.00 92.38 377 ILE A CA 1
ATOM 3022 C C . ILE A 1 377 ? 17.838 -2.168 -41.946 1.00 92.38 377 ILE A C 1
ATOM 3024 O O . ILE A 1 377 ? 18.478 -1.504 -42.755 1.00 92.38 377 ILE A O 1
ATOM 3028 N N . ARG A 1 378 ? 16.871 -3.007 -42.347 1.00 94.88 378 ARG A N 1
ATOM 3029 C CA . ARG A 1 378 ? 16.519 -3.181 -43.771 1.00 94.88 378 ARG A CA 1
ATOM 3030 C C . ARG A 1 378 ? 15.953 -1.911 -44.412 1.00 94.88 378 ARG A C 1
ATOM 3032 O O . ARG A 1 378 ? 16.083 -1.748 -45.619 1.00 94.88 378 ARG A O 1
ATOM 3039 N N . ARG A 1 379 ? 15.301 -1.039 -43.634 1.00 95.06 379 ARG A N 1
ATOM 3040 C CA . ARG A 1 379 ? 14.729 0.224 -44.131 1.00 95.06 379 ARG A CA 1
ATOM 3041 C C . ARG A 1 379 ? 15.774 1.328 -44.298 1.00 95.06 379 ARG A C 1
ATOM 3043 O O . ARG A 1 379 ? 15.588 2.160 -45.175 1.00 95.06 379 ARG A O 1
ATOM 3050 N N . ASN A 1 380 ? 16.849 1.321 -43.508 1.00 90.81 380 ASN A N 1
ATOM 3051 C CA . ASN A 1 380 ? 17.950 2.287 -43.590 1.00 90.81 380 ASN A CA 1
ATOM 3052 C C . ASN A 1 380 ? 19.303 1.566 -43.746 1.00 90.81 380 ASN A C 1
ATOM 3054 O O . ASN A 1 380 ? 20.032 1.413 -42.766 1.00 90.81 380 ASN A O 1
ATOM 3058 N N . PRO A 1 381 ? 19.666 1.134 -44.969 1.00 79.88 381 PRO A N 1
ATOM 3059 C CA . PRO A 1 381 ? 20.903 0.389 -45.204 1.00 79.88 381 PRO A CA 1
ATOM 3060 C C . PRO A 1 381 ? 22.189 1.224 -45.053 1.00 79.88 381 PRO A C 1
ATOM 3062 O O . PRO A 1 381 ? 23.259 0.639 -44.937 1.00 79.88 381 PRO A O 1
ATOM 3065 N N . ASN A 1 382 ? 22.105 2.562 -45.007 1.00 76.56 382 ASN A N 1
ATOM 3066 C CA . ASN A 1 382 ? 23.247 3.464 -44.801 1.00 76.56 382 ASN A CA 1
ATOM 3067 C C . ASN A 1 382 ? 23.010 4.406 -43.604 1.00 76.56 382 ASN A C 1
ATOM 3069 O O . ASN A 1 382 ? 22.518 5.516 -43.791 1.00 76.56 382 ASN A O 1
ATOM 3073 N N . PRO A 1 383 ? 23.350 3.998 -42.369 1.00 59.69 383 PRO A N 1
ATOM 3074 C CA . PRO A 1 383 ? 23.329 4.884 -41.204 1.00 59.69 383 PRO A CA 1
ATOM 3075 C C . PRO A 1 383 ? 24.616 5.718 -41.033 1.00 59.69 383 PRO A C 1
ATOM 3077 O O . PRO A 1 383 ? 24.724 6.453 -40.056 1.00 59.69 383 PRO A O 1
ATOM 3080 N N . THR A 1 384 ? 25.598 5.584 -41.932 1.00 61.91 384 THR A N 1
ATOM 3081 C CA . THR A 1 384 ? 26.972 6.091 -41.739 1.00 61.91 384 THR A CA 1
ATOM 3082 C C . THR A 1 384 ? 27.418 7.179 -42.720 1.00 61.91 384 THR A C 1
ATOM 3084 O O . THR A 1 384 ? 28.615 7.457 -42.779 1.00 61.91 384 THR A O 1
ATOM 3087 N N . GLN A 1 385 ? 26.507 7.786 -43.484 1.00 49.06 385 GLN A N 1
ATOM 3088 C CA . GLN A 1 385 ? 26.831 8.951 -44.320 1.00 49.06 385 GLN A CA 1
ATOM 3089 C C . GLN A 1 385 ? 26.336 10.251 -43.705 1.00 49.06 385 GLN A C 1
ATOM 3091 O O . GLN A 1 385 ? 25.177 10.267 -43.231 1.00 49.06 385 GLN A O 1
#

Organism: NCBI:txid2777116

Radius of gyration: 39.07 Å; chains: 1; bounding box: 111×101×95 Å

Sequence (385 aa):
MDRKKVIELMINELKEHGYEERLPKTCENRIKDLMKITKGLIHKIESTTSQKDQEYLLRSAPEHIKLILGRLIQTSATKRSSSEEIDDTPSPKKGKKDDDPPYVDKSKSPQEGSPTSGSRPYDTLIRNESTRLKISNFLKSNTSDNVEPRPTMRVAPPMTGEENRLLTQIFLENYDLYYSTNGGRGKSAGKSDRRRVLEQIVEELRGRGFEERTEKAVENRIADNMRMTRKLISRIENAPNSVAAECILKAAPDHLKLILGKIESNMPQEAEKEKSPEVDNEEEEVNVVKVEEDDGFGDIAMNEGPSFNDAYNDPPMMLPEDLTALEERKLEAQIQNEATRARVLAREEQLQLQRQRILDLQEQYYRAKINKMAREIRRNPNPTQ

Secondary structure (DSSP, 8-state):
--HHHHHHHHHHHHHHTT--S---HHHHHHHHHHHHHHHHHHHHHHH---HHHHHHHHHTS-HHHHHHHHHHHHHHHHHHHTSS-----PPPP-----------------------------------THHHHHHHHHSSS---TT--------PPPPPPHHHHHHHHHHHHHTHHHHHTTT----TTHHHHHHHHHHHHHHHHHHHTT-TT--HHHHHHHHHHHHHHHHHHHHHHHT-SSHHHHHHHHHTS-HHHHHHHHHHHHH---TTS-S-----PPPP------PPPP--------------------------S--HHHHHHHHHHHHHHHHHHHHHHHHHHHHHHHHHHHHHHHHHHHHHHHHHHHHHHHHH-S----

pLDDT: mean 72.17, std 20.41, range [32.06, 96.94]

Foldseek 3Di:
DDPVVLVVVVVVVCVVVPVPPPPDVVNVVVVVVVVVVLVVLVVVLVPDPDPVVNVVSLVPDDPVSNVSVVVVVVVVVVVVVVVPPDDDDDDDDDDDDDDDDDDDDDDDDDDDDDDDDDDDDDDDDDDDPPVVVVVVVVVPPPCPVDDDPDPDPPDPDDQDLVLLQLLLVLCLVCVCLLCVVPDPDDPVSNVVSNVVSLVVSQVVCVVVVNPPDDSVNSVVSVVVLVVVLVVLVVQLVPQPDNVSSVVSLVPDRVSSNSVNVSCVVPDDVVPPPDDDDDDDDDDDDDDDDDDDDDPDDDDDDDDDDDDDDDDDDDDPPDDPPCPPVVVVVVVVVVVVVVVVVVVVVVVVVVVVVVVVVVVVVVVVVVVVVVVVVVVVCVVCVDPDD